Protein AF-A0A1I8IUR5-F1 (afdb_monomer)

Solvent-accessible surface area (backbone atoms only — not comparable to full-atom values): 39984 Å² total; per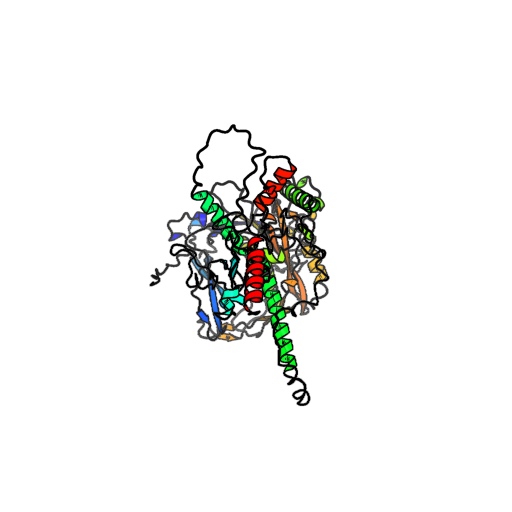-residue (Å²): 130,84,80,77,78,69,81,74,76,82,72,87,51,62,88,82,43,103,56,69,70,70,71,30,43,35,41,39,34,36,29,53,44,82,44,82,41,34,57,50,93,59,60,82,41,80,48,76,47,69,50,70,63,60,68,83,67,94,54,101,70,64,68,57,47,72,52,76,76,44,70,40,78,92,76,79,68,40,52,29,29,37,43,35,32,78,35,67,44,51,89,54,89,83,54,88,61,65,88,77,54,55,83,37,83,75,50,71,49,75,47,81,38,64,41,60,58,41,55,64,53,29,37,74,58,60,92,84,42,90,83,52,49,96,49,36,53,69,53,88,61,41,95,45,33,41,67,44,61,40,53,75,63,13,62,52,88,34,27,31,34,27,34,56,33,62,58,24,25,56,45,96,87,46,83,71,62,47,51,24,50,60,53,69,71,40,51,81,78,57,47,65,72,69,51,37,44,76,44,76,84,76,80,75,76,79,78,84,78,83,75,79,95,79,76,80,90,71,79,83,75,78,79,58,78,62,63,56,50,55,53,52,53,54,50,60,62,49,61,69,60,69,20,61,60,50,43,49,53,50,50,54,51,52,50,50,53,52,50,51,52,49,53,58,54,54,66,70,72,67,81,78,94,76,59,72,80,70,60,72,80,76,78,84,80,93,83,70,93,76,82,86,76,87,87,78,79,89,72,76,65,78,72,56,68,52,35,70,66,43,28,52,53,41,52,50,51,53,52,50,59,72,69,57,41,64,88,54,41,51,82,50,55,74,71,75,38,39,51,61,58,30,72,46,44,60,47,73,69,78,39,39,71,60,46,46,54,20,42,52,50,15,42,51,51,5,44,44,50,52,66,61,49,56,87,45,70,58,83,97,42,77,42,62,67,73,71,48,72,68,57,50,39,49,53,16,41,48,54,31,61,68,34,74,62,39,41,27,17,28,42,37,40,34,78,50,53,45,58,38,72,89,78,72,42,64,41,61,56,51,17,35,30,18,33,57,57,83,75,68,90,65,88,58,85,87,69,78,63,59,41,36,38,32,34,28,42,32,13,33,46,73,96,64,25,58,74,77,34,63,68,44,41,54,50,46,68,59,38,62,84,48,66,85,87,45,48,77,46,78,46,78,60,67,38,62,71,47,96,86,53,87,44,75,38,73,38,94,72,65,68,39,67,31,51,34,66,53,84,87,69,44,44,72,48,53,30,31,48,43,59,46,59,80,68,44,90,82,58,87,54,78,46,44,53,27,34,41,32,32,20,57,25,29,25,52,45,98,85,69,45,83,37,62,32,31,37,18,34,30,30,30,48,46,90,76,57,74,58,56,26,31,65,64,62,91,87,54,68,47,61,37,34,21,28,44,75,41,89,43,70,34,58,69,69,34,33,28,38,55,54,79,55,26,21,48,82,54,87,46,97,86,52,68,58,46,55,26,71,59,44,46,53,24,44,54,29,51,75,68,74,43,93,57,62,44,88,68,70,52,61,38,80,50,62,69,87,71,79,67,71,51,75,64,56,55,49,50,54,50,52,51,52,53,54,54,57,58,66,72,73,112

pLDDT: mean 73.41, std 20.57, range [23.17, 97.75]

Mean predicted aligned error: 15.48 Å

Radius of gyration: 32.03 Å; Cα contacts (8 Å, |Δi|>4): 1093; chains: 1; bounding box: 81×69×115 Å

Sequence (682 aa):
MVVRDVPNQIDFIPDLRTDYRAKHQYDYLIYNATRVGEMERMPNIKRQFFGPPSPGISEPYQPVYFTRPYFDCGRSNKWIVSAVAPVIDFMVRYSIETKLRRPQYVAITVTDLDFLRIDFDPCDRSVDSPDRTYFSGVARCRSTTLCEPLPGHGYQRGGYVCHCRPGYRYPYWQNGPFLGRDIEQASEAEADQFECIPVEWKLQRLTERGITPNSKRRRRRKRSLDETKELVHLMHLYNASAMAELRSKVAEHDRRDRELKRAQKAGSYGLGSLVKGLLSRAARSISTPADMGGQNVHYLGRLATFDADRFKAATQLISFTASVTPENCAAKTPQQLELPGEAGYGADTSFQVQARSALRLAHFLSAFSQNVNPDEVYGPFYSDKHLNRDQLFGEAFANVMSDGWIRSAGIYYDREAFWDPLLKRRIEYFGPTAFKLASDDTGDQKQRQLSFVAEDAAGWPLERAYFERDWFRILKQRWASNTYGLETFVNKPYVRTDLNGTGSKPFQRYPLYYRAPRFADMYWSKPYFDCNRNRDPNSRHVNDWVITVAAPFFGYSEQRSLQFLGVTAVTVRLDKLDINQCPGNFYEANYFKNSAPCHFESSYNYKCECRQGFEYPYNDISIWFFAGGTVSSQYERAQRNETNYYRMLKCREGAGSTLLPSRGSILVAMLVGVLVANLSRD

Nearest PDB structures (foldseek):
  8irj-assembly1_A  TM=5.097E-01  e=8.821E-09  Homo sapiens
  7ztr-assembly1_A  TM=1.700E-01  e=1.082E-01  Bombyx mori
  6ex6-assembly2_A  TM=2.180E-01  e=4.101E-01  Bacteroides thetaiotaomicron VPI-5482
  8aaq-assembly1_A  TM=1.627E-01  e=2.488E-01  Bombyx mori
  2bi0-assembly1_A  TM=1.623E-01  e=1.885E-01  Mycobacterium tuberculosis H37Rv

Structure (mmCIF, N/CA/C/O backbone):
data_AF-A0A1I8IUR5-F1
#
_entry.id   AF-A0A1I8IUR5-F1
#
loop_
_atom_site.group_PDB
_atom_site.id
_atom_site.type_symbol
_atom_site.label_atom_id
_atom_site.label_alt_id
_atom_site.label_comp_id
_atom_site.label_asym_id
_atom_site.label_entity_id
_atom_site.label_seq_id
_atom_site.pdbx_PDB_ins_code
_atom_site.Cartn_x
_atom_site.Cartn_y
_atom_site.Cartn_z
_atom_site.occupancy
_atom_site.B_iso_or_equiv
_atom_site.auth_seq_id
_atom_site.auth_comp_id
_atom_site.auth_asym_id
_atom_site.auth_atom_id
_atom_site.pdbx_PDB_model_num
ATOM 1 N N . MET A 1 1 ? 22.496 -34.805 0.270 1.00 28.89 1 MET A N 1
ATOM 2 C CA . MET A 1 1 ? 23.215 -33.942 1.229 1.00 28.89 1 MET A CA 1
ATOM 3 C C . MET A 1 1 ? 22.292 -33.761 2.420 1.00 28.89 1 MET A C 1
ATOM 5 O O . MET A 1 1 ? 21.192 -33.259 2.241 1.00 28.89 1 MET A O 1
ATOM 9 N N . VAL A 1 2 ? 22.663 -34.312 3.576 1.00 23.17 2 VAL A N 1
ATOM 10 C CA . VAL A 1 2 ? 21.883 -34.213 4.817 1.00 23.17 2 VAL A CA 1
ATOM 11 C C . VAL A 1 2 ? 21.824 -32.735 5.190 1.00 23.17 2 VAL A C 1
ATOM 13 O O . VAL A 1 2 ? 22.863 -32.150 5.492 1.00 23.17 2 VAL A O 1
ATOM 16 N N . VAL A 1 3 ? 20.639 -32.125 5.117 1.00 27.58 3 VAL A N 1
ATOM 17 C CA . VAL A 1 3 ? 20.394 -30.818 5.733 1.00 27.58 3 VAL A CA 1
ATOM 18 C C . VAL A 1 3 ? 20.611 -31.047 7.223 1.00 27.58 3 VAL A C 1
ATOM 20 O O . VAL A 1 3 ? 19.794 -31.685 7.880 1.00 27.58 3 VAL A O 1
ATOM 23 N N . ARG A 1 4 ? 21.786 -30.661 7.730 1.00 26.64 4 ARG A N 1
ATOM 24 C CA . ARG A 1 4 ? 22.064 -30.698 9.162 1.00 26.64 4 ARG A CA 1
ATOM 25 C C . ARG A 1 4 ? 21.123 -29.691 9.805 1.00 26.64 4 ARG A C 1
ATOM 27 O O . ARG A 1 4 ? 21.354 -28.489 9.718 1.00 26.64 4 ARG A O 1
ATOM 34 N N . ASP A 1 5 ? 20.059 -30.217 10.398 1.00 36.62 5 ASP A N 1
ATOM 35 C CA . ASP A 1 5 ? 19.193 -29.510 11.327 1.00 36.62 5 ASP A CA 1
ATOM 36 C C . ASP A 1 5 ? 20.055 -29.035 12.496 1.00 36.62 5 ASP A C 1
ATOM 38 O O . ASP A 1 5 ? 20.369 -29.790 13.416 1.00 36.62 5 ASP A O 1
ATOM 42 N N . VAL A 1 6 ? 20.466 -27.770 12.451 1.00 33.62 6 VAL A N 1
ATOM 43 C CA . VAL A 1 6 ? 20.654 -27.040 13.696 1.00 33.62 6 VAL A CA 1
ATOM 44 C C . VAL A 1 6 ? 19.232 -26.724 14.150 1.00 33.62 6 VAL A C 1
ATOM 46 O O . VAL A 1 6 ? 18.510 -26.055 13.404 1.00 33.62 6 VAL A O 1
ATOM 49 N N . PRO A 1 7 ? 18.773 -27.219 15.310 1.00 37.09 7 PRO A N 1
ATOM 50 C CA . PRO A 1 7 ? 17.560 -26.696 15.903 1.00 37.09 7 PRO A CA 1
ATOM 51 C C . PRO A 1 7 ? 17.869 -25.233 16.204 1.00 37.09 7 PRO A C 1
ATOM 53 O O . PRO A 1 7 ? 18.539 -24.928 17.187 1.00 37.09 7 PRO A O 1
ATOM 56 N N . ASN A 1 8 ? 17.479 -24.330 15.305 1.00 42.19 8 ASN A N 1
ATOM 57 C CA . ASN A 1 8 ? 17.556 -22.907 15.570 1.00 42.19 8 ASN A CA 1
ATOM 58 C C . ASN A 1 8 ? 16.665 -22.679 16.789 1.00 42.19 8 ASN A C 1
ATOM 60 O O . ASN A 1 8 ? 15.441 -22.672 16.668 1.00 42.19 8 ASN A O 1
ATOM 64 N N . GLN A 1 9 ? 17.278 -22.576 17.970 1.00 41.91 9 GLN A N 1
ATOM 65 C CA . GLN A 1 9 ? 16.636 -22.055 19.164 1.00 41.91 9 GLN A CA 1
ATOM 66 C C . GLN A 1 9 ? 16.032 -20.718 18.759 1.00 41.91 9 GLN A C 1
ATOM 68 O O . GLN A 1 9 ? 16.736 -19.778 18.384 1.00 41.91 9 GLN A O 1
ATOM 73 N N . ILE A 1 10 ? 14.706 -20.682 18.712 1.00 50.31 10 ILE A N 1
ATOM 74 C CA . ILE A 1 10 ? 13.966 -19.522 18.251 1.00 50.31 10 ILE A CA 1
ATOM 75 C C . ILE A 1 10 ? 13.948 -18.507 19.397 1.00 50.31 10 ILE A C 1
ATOM 77 O O . ILE A 1 10 ? 12.953 -18.354 20.099 1.00 50.31 10 ILE A O 1
ATOM 81 N N . ASP A 1 11 ? 15.072 -17.826 19.612 1.00 51.84 11 ASP A N 1
ATOM 82 C CA . ASP A 1 11 ? 15.175 -16.777 20.623 1.00 51.84 11 ASP A CA 1
ATOM 83 C C . ASP A 1 11 ? 14.668 -15.458 20.045 1.00 51.84 11 ASP A C 1
ATOM 85 O O . ASP A 1 11 ? 15.423 -14.645 19.524 1.00 51.84 11 ASP A O 1
ATOM 89 N N . PHE A 1 12 ? 13.356 -15.240 20.131 1.00 56.25 12 PHE A N 1
ATOM 90 C CA . PHE A 1 12 ? 12.717 -13.970 19.766 1.00 56.25 12 PHE A CA 1
ATOM 91 C C . PHE A 1 12 ? 13.028 -12.823 20.744 1.00 56.25 12 PHE A C 1
ATOM 93 O O . PHE A 1 12 ? 12.644 -11.681 20.496 1.00 56.25 12 PHE A O 1
ATOM 100 N N . ILE A 1 13 ? 13.679 -13.121 21.874 1.00 56.00 13 ILE A N 1
ATOM 101 C CA . ILE A 1 13 ? 13.921 -12.169 22.957 1.00 56.00 13 ILE A CA 1
ATOM 102 C C . ILE A 1 13 ? 15.329 -11.568 22.807 1.00 56.00 13 ILE A C 1
ATOM 104 O O . ILE A 1 13 ? 16.314 -12.301 22.914 1.00 56.00 13 ILE A O 1
ATOM 108 N N . PRO A 1 14 ? 15.453 -10.237 22.637 1.00 50.41 14 PRO A N 1
ATOM 109 C CA . PRO A 1 14 ? 16.742 -9.568 22.460 1.00 50.41 14 PRO A CA 1
ATOM 110 C C . PRO A 1 14 ? 17.721 -9.754 23.621 1.00 50.41 14 PRO A C 1
ATOM 112 O O . PRO A 1 14 ? 18.917 -9.650 23.413 1.00 50.41 14 PRO A O 1
ATOM 115 N N . ASP A 1 15 ? 17.233 -10.014 24.839 1.00 46.72 15 ASP A N 1
ATOM 116 C CA . ASP A 1 15 ? 18.061 -10.074 26.056 1.00 46.72 15 ASP A CA 1
ATOM 117 C C . ASP A 1 15 ? 18.908 -11.357 26.170 1.00 46.72 15 ASP A C 1
ATOM 119 O O . ASP A 1 15 ? 19.856 -11.401 26.947 1.00 46.72 15 ASP A O 1
ATOM 123 N N . LEU A 1 16 ? 18.580 -12.396 25.391 1.00 52.41 16 LEU A N 1
ATOM 124 C CA . LEU A 1 16 ? 19.392 -13.614 25.259 1.00 52.41 16 LEU A CA 1
ATOM 125 C C . LEU A 1 16 ? 20.457 -13.479 24.161 1.00 52.41 16 LEU A C 1
ATOM 127 O O . LEU A 1 16 ? 21.390 -14.277 24.084 1.00 52.41 16 LEU A O 1
ATOM 131 N N . ARG A 1 17 ? 20.330 -12.453 23.316 1.00 55.62 17 ARG A N 1
ATOM 132 C CA . ARG A 1 17 ? 21.256 -12.137 22.235 1.00 55.62 17 ARG A CA 1
ATOM 133 C C . ARG A 1 17 ? 22.199 -11.057 22.754 1.00 55.62 17 ARG A C 1
ATOM 135 O O . ARG A 1 17 ? 21.766 -10.100 23.383 1.00 55.62 17 ARG A O 1
ATOM 142 N N . THR A 1 18 ? 23.499 -11.168 22.509 1.00 52.31 18 THR A N 1
ATOM 143 C CA . THR A 1 18 ? 24.482 -10.116 22.836 1.00 52.31 18 THR A CA 1
ATOM 144 C C . THR A 1 18 ? 24.332 -8.897 21.905 1.00 52.31 18 THR A C 1
ATOM 146 O O . THR A 1 18 ? 25.313 -8.391 21.366 1.00 52.31 18 THR A O 1
ATOM 149 N N . ASP A 1 19 ? 23.097 -8.460 21.659 1.00 55.16 19 ASP A N 1
ATOM 150 C CA . ASP A 1 19 ? 22.710 -7.370 20.777 1.00 55.16 19 ASP A CA 1
ATOM 151 C C . ASP A 1 19 ? 22.343 -6.120 21.582 1.00 55.16 19 ASP A C 1
ATOM 153 O O . ASP A 1 19 ? 21.844 -6.168 22.709 1.00 55.16 19 ASP A O 1
ATOM 157 N N . TYR A 1 20 ? 22.596 -4.950 20.995 1.00 58.88 20 TYR A N 1
ATOM 158 C CA . TYR A 1 20 ? 22.301 -3.677 21.644 1.00 58.88 20 TYR A CA 1
ATOM 159 C C . TYR A 1 20 ? 20.781 -3.474 21.768 1.00 58.88 20 TYR A C 1
ATOM 161 O O . TYR A 1 20 ? 20.083 -3.363 20.760 1.00 58.88 20 TYR A O 1
ATOM 169 N N . ARG A 1 21 ? 20.269 -3.363 23.005 1.00 60.12 21 ARG A N 1
ATOM 170 C CA . ARG A 1 21 ? 18.825 -3.251 23.314 1.00 60.12 21 ARG A CA 1
ATOM 171 C C . ARG A 1 21 ? 18.088 -2.164 22.521 1.00 60.12 21 ARG A C 1
ATOM 173 O O . ARG A 1 21 ? 16.911 -2.349 22.223 1.00 60.12 21 ARG A O 1
ATOM 180 N N . ALA A 1 22 ? 18.751 -1.066 22.146 1.00 62.19 22 ALA A N 1
ATOM 181 C CA . ALA A 1 22 ? 18.098 0.016 21.406 1.00 62.19 22 ALA A CA 1
ATOM 182 C C . ALA A 1 22 ? 17.685 -0.366 19.973 1.00 62.19 22 ALA A C 1
ATOM 184 O O . ALA A 1 22 ? 16.819 0.295 19.415 1.00 62.19 22 ALA A O 1
ATOM 185 N N . LYS A 1 23 ? 18.239 -1.440 19.384 1.00 60.75 23 LYS A N 1
ATOM 186 C CA . LYS A 1 23 ? 17.838 -1.918 18.044 1.00 60.75 23 LYS A CA 1
ATOM 187 C C . LYS A 1 23 ? 16.373 -2.366 17.974 1.00 60.75 23 LYS A C 1
ATOM 189 O O . LYS A 1 23 ? 15.780 -2.359 16.902 1.00 60.75 23 LYS A O 1
ATOM 194 N N . HIS A 1 24 ? 15.810 -2.759 19.114 1.00 65.62 24 HIS A N 1
ATOM 195 C CA . HIS A 1 24 ? 14.459 -3.305 19.224 1.00 65.62 24 HIS A CA 1
ATOM 196 C C . HIS A 1 24 ? 13.497 -2.354 19.932 1.00 65.62 24 HIS A C 1
ATOM 198 O O . HIS A 1 24 ? 12.378 -2.755 20.229 1.00 65.62 24 HIS A O 1
ATOM 204 N N . GLN A 1 25 ? 13.930 -1.131 20.247 1.00 69.62 25 GLN A N 1
ATOM 205 C CA . GLN A 1 25 ? 13.121 -0.140 20.947 1.00 69.62 25 GLN A CA 1
ATOM 206 C C . GLN A 1 25 ? 12.551 0.873 19.963 1.00 69.62 25 GLN A C 1
ATOM 208 O O . GLN A 1 25 ? 13.285 1.485 19.187 1.00 69.62 25 GLN A O 1
ATOM 213 N N . TYR A 1 26 ? 11.241 1.069 20.047 1.00 72.06 26 TYR A N 1
ATOM 214 C CA . TYR A 1 26 ? 10.509 2.031 19.241 1.00 72.06 26 TYR A CA 1
ATOM 215 C C . TYR A 1 26 ? 9.786 3.016 20.142 1.00 72.06 26 TYR A C 1
ATOM 217 O O . TYR A 1 26 ? 9.085 2.621 21.081 1.00 72.06 26 TYR A O 1
ATOM 225 N N . ASP A 1 27 ? 9.937 4.294 19.819 1.00 72.88 27 ASP A N 1
ATOM 226 C CA . ASP A 1 27 ? 9.226 5.374 20.482 1.00 72.88 27 ASP A CA 1
ATOM 227 C C . ASP A 1 27 ? 7.931 5.634 19.721 1.00 72.88 27 ASP A C 1
ATOM 229 O O . ASP A 1 27 ? 7.946 5.824 18.500 1.00 72.88 27 ASP A O 1
ATOM 233 N N . TYR A 1 28 ? 6.809 5.663 20.443 1.00 76.50 28 TYR A N 1
ATOM 234 C CA . TYR A 1 28 ? 5.566 6.185 19.895 1.00 76.50 28 TYR A CA 1
ATOM 235 C C . TYR A 1 28 ? 4.962 7.290 20.748 1.00 76.50 28 TYR A C 1
ATOM 237 O O . TYR A 1 28 ? 5.030 7.288 21.985 1.00 76.50 28 TYR A O 1
ATOM 245 N N . LEU A 1 29 ? 4.361 8.240 20.037 1.00 81.00 29 LEU A N 1
ATOM 246 C CA . LEU A 1 29 ? 3.678 9.401 20.585 1.00 81.00 29 LEU A CA 1
ATOM 247 C C . LEU A 1 29 ? 2.221 9.388 20.125 1.00 81.00 29 LEU A C 1
ATOM 249 O O . LEU A 1 29 ? 1.970 9.167 18.943 1.00 81.00 29 LEU A O 1
ATOM 253 N N . ILE A 1 30 ? 1.274 9.631 21.033 1.00 85.25 30 ILE A N 1
ATOM 254 C CA . ILE A 1 30 ? -0.152 9.782 20.692 1.00 85.25 30 ILE A CA 1
ATOM 255 C C . ILE A 1 30 ? -0.623 11.185 21.061 1.00 85.25 30 ILE A C 1
ATOM 257 O O . ILE A 1 30 ? -0.501 11.595 22.218 1.00 85.25 30 ILE A O 1
ATOM 261 N N . TYR A 1 31 ? -1.197 11.885 20.087 1.00 86.56 31 TYR A N 1
ATOM 262 C CA . TYR A 1 31 ? -1.818 13.198 20.248 1.00 86.56 31 TYR A CA 1
ATOM 263 C C . TYR A 1 31 ? -3.331 13.083 20.063 1.00 86.56 31 TYR A C 1
ATOM 265 O O . TYR A 1 31 ? -3.796 12.539 19.062 1.00 86.56 31 TYR A O 1
ATOM 273 N N . ASN A 1 32 ? -4.107 13.584 21.023 1.00 87.06 32 ASN A N 1
ATOM 274 C CA . ASN A 1 32 ? -5.560 13.609 20.891 1.00 87.06 32 ASN A CA 1
ATOM 275 C C . ASN A 1 32 ? -6.033 14.975 20.391 1.00 87.06 32 ASN A C 1
ATOM 277 O O . ASN A 1 32 ? -5.371 15.997 20.579 1.00 87.06 32 ASN A O 1
ATOM 281 N N . ALA A 1 33 ? -7.211 14.976 19.775 1.00 86.88 33 ALA A N 1
ATOM 282 C CA . ALA A 1 33 ? -7.939 16.192 19.464 1.00 86.88 33 ALA A CA 1
ATOM 283 C C . ALA A 1 33 ? -8.730 16.647 20.699 1.00 86.88 33 ALA A C 1
ATOM 285 O O . ALA A 1 33 ? -9.428 15.839 21.321 1.00 86.88 33 ALA A O 1
ATOM 286 N N . THR A 1 34 ? -8.655 17.935 21.039 1.00 84.38 34 THR A N 1
ATOM 287 C CA . THR A 1 34 ? -9.550 18.544 22.039 1.00 84.38 34 THR A CA 1
ATOM 288 C C . THR A 1 34 ? -10.922 18.793 21.430 1.00 84.38 34 THR A C 1
ATOM 290 O O . THR A 1 34 ? -11.950 18.527 22.058 1.00 84.38 34 THR A O 1
ATOM 293 N N . ARG A 1 35 ? -10.931 19.320 20.201 1.00 85.19 35 ARG A N 1
ATOM 294 C CA . ARG A 1 35 ? -12.106 19.648 19.388 1.00 85.19 35 ARG A CA 1
ATOM 295 C C . ARG A 1 35 ? -11.768 19.476 17.910 1.00 85.19 35 ARG A C 1
ATOM 297 O O . ARG A 1 35 ? -10.605 19.350 17.535 1.00 85.19 35 ARG A O 1
ATOM 304 N N . VAL A 1 36 ? -12.792 19.496 17.064 1.00 88.12 36 VAL A N 1
ATOM 305 C CA . VAL A 1 36 ? -12.599 19.500 15.610 1.00 88.12 36 VAL A CA 1
ATOM 306 C C . VAL A 1 36 ? -11.780 20.733 15.223 1.00 88.12 36 VAL A C 1
ATOM 308 O O . VAL A 1 36 ? -12.154 21.849 15.580 1.00 88.12 36 VAL A O 1
ATOM 311 N N . GLY A 1 37 ? -10.661 20.542 14.524 1.00 86.69 37 GLY A N 1
ATOM 312 C CA . GLY A 1 37 ? -9.761 21.642 14.164 1.00 86.69 37 GLY A CA 1
ATOM 313 C C . GLY A 1 37 ? -8.674 21.977 15.186 1.00 86.69 37 GLY A C 1
ATOM 314 O O . GLY A 1 37 ? -7.813 22.800 14.878 1.00 86.69 37 GLY A O 1
ATOM 315 N N . GLU A 1 38 ? -8.697 21.372 16.377 1.00 86.94 38 GLU A N 1
ATOM 316 C CA . GLU A 1 38 ? -7.787 21.710 17.473 1.00 86.94 38 GLU A CA 1
ATOM 317 C C . GLU A 1 38 ? -7.087 20.462 18.036 1.00 86.94 38 GLU A C 1
ATOM 319 O O . GLU A 1 38 ? -7.709 19.555 18.597 1.00 86.94 38 GLU A O 1
ATOM 324 N N . MET A 1 39 ? -5.761 20.428 17.883 1.00 87.00 39 MET A N 1
ATOM 325 C CA . MET A 1 39 ? -4.888 19.358 18.365 1.00 87.00 39 MET A CA 1
ATOM 326 C C . MET A 1 39 ? -4.223 19.745 19.688 1.00 87.00 39 MET A C 1
ATOM 328 O O . MET A 1 39 ? -3.800 20.888 19.880 1.00 87.00 39 MET A O 1
ATOM 332 N N . GLU A 1 40 ? -4.044 18.779 20.586 1.00 82.94 40 GLU A N 1
ATOM 333 C CA . GLU A 1 40 ? -3.270 18.999 21.806 1.00 82.94 40 GLU A CA 1
ATOM 334 C C . GLU A 1 40 ? -1.783 19.252 21.516 1.00 82.94 40 GLU A C 1
ATOM 336 O O . GLU A 1 40 ? -1.155 18.606 20.671 1.00 82.94 40 GLU A O 1
ATOM 341 N N . ARG A 1 41 ? -1.190 20.192 22.264 1.00 75.44 41 ARG A N 1
ATOM 342 C CA . ARG A 1 41 ? 0.213 20.606 22.080 1.00 75.44 41 ARG A CA 1
ATOM 343 C C . ARG A 1 41 ? 1.226 19.573 22.570 1.00 75.44 41 ARG A C 1
ATOM 345 O O . ARG A 1 41 ? 2.342 19.525 22.062 1.00 75.44 41 ARG A O 1
ATOM 352 N N . MET A 1 42 ? 0.866 18.764 23.563 1.00 73.19 42 MET A N 1
ATOM 353 C CA . MET A 1 42 ? 1.739 17.735 24.130 1.00 73.19 42 MET A CA 1
ATOM 354 C C . MET A 1 42 ? 1.181 16.342 23.832 1.00 73.19 42 MET A C 1
ATOM 356 O O . MET A 1 42 ? -0.036 16.177 23.802 1.00 73.19 42 MET A O 1
ATOM 360 N N . PRO A 1 43 ? 2.046 15.335 23.613 1.00 75.38 43 PRO A N 1
ATOM 361 C CA . PRO A 1 43 ? 1.581 13.968 23.458 1.00 75.38 43 PRO A CA 1
ATOM 362 C C . PRO A 1 43 ? 1.018 13.478 24.792 1.00 75.38 43 PRO A C 1
ATOM 364 O O . PRO A 1 43 ? 1.683 13.572 25.824 1.00 75.38 43 PRO A O 1
ATOM 367 N N . ASN A 1 44 ? -0.173 12.891 24.763 1.00 67.31 44 ASN A N 1
ATOM 368 C CA . ASN A 1 44 ? -0.774 12.268 25.946 1.00 67.31 44 ASN A CA 1
ATOM 369 C C . ASN A 1 44 ? 0.004 11.046 26.405 1.00 67.31 44 ASN A C 1
ATOM 371 O O . ASN A 1 44 ? 0.066 10.725 27.590 1.00 67.31 44 ASN A O 1
ATOM 375 N N . ILE A 1 45 ? 0.558 10.321 25.438 1.00 68.75 45 ILE A N 1
ATOM 376 C CA . ILE A 1 45 ? 1.258 9.070 25.670 1.00 68.75 45 ILE A CA 1
ATOM 377 C C . ILE A 1 45 ? 2.594 9.171 24.955 1.00 68.75 45 ILE A C 1
ATOM 379 O O . ILE A 1 45 ? 2.638 9.216 23.730 1.00 68.75 45 ILE A O 1
ATOM 383 N N . LYS A 1 46 ? 3.676 9.179 25.736 1.00 72.75 46 LYS A N 1
ATOM 384 C CA . LYS A 1 46 ? 5.027 8.876 25.268 1.00 72.75 46 LYS A CA 1
ATOM 385 C C . LYS A 1 46 ? 5.432 7.541 25.862 1.00 72.75 46 LYS A C 1
ATOM 387 O O . LYS A 1 46 ? 5.569 7.417 27.081 1.00 72.75 46 LYS A O 1
ATOM 392 N N . ARG A 1 47 ? 5.585 6.530 25.015 1.00 71.12 47 ARG A N 1
ATOM 393 C CA . ARG A 1 47 ? 5.993 5.193 25.447 1.00 71.12 47 ARG A CA 1
ATOM 394 C C . ARG A 1 47 ? 7.036 4.635 24.503 1.00 71.12 47 ARG A C 1
ATOM 396 O O . ARG A 1 47 ? 7.000 4.872 23.301 1.00 71.12 47 ARG A O 1
ATOM 403 N N . GLN A 1 48 ? 7.938 3.870 25.096 1.00 70.88 48 GLN A N 1
ATOM 404 C CA . GLN A 1 48 ? 8.854 3.012 24.369 1.00 70.88 48 GLN A CA 1
ATOM 405 C C . GLN A 1 48 ? 8.309 1.595 24.461 1.00 70.88 48 GLN A C 1
ATOM 407 O O . GLN A 1 48 ? 7.896 1.159 25.543 1.00 70.88 48 GLN A O 1
ATOM 412 N N . PHE A 1 49 ? 8.286 0.878 23.350 1.00 70.69 49 PHE A N 1
ATOM 413 C CA . PHE A 1 49 ? 7.953 -0.540 23.351 1.00 70.69 49 PHE A CA 1
ATOM 414 C C . PHE A 1 49 ? 9.007 -1.328 22.585 1.00 70.69 49 PHE A C 1
ATOM 416 O O . PHE A 1 49 ? 9.771 -0.762 21.802 1.00 70.69 49 PHE A O 1
ATOM 423 N N . PHE A 1 50 ? 9.064 -2.632 22.858 1.00 71.75 50 PHE A N 1
ATOM 424 C CA . PHE A 1 50 ? 9.954 -3.531 22.140 1.00 71.75 50 PHE A CA 1
ATOM 425 C C . PHE A 1 50 ? 9.210 -4.201 21.000 1.00 71.75 50 PHE A C 1
ATOM 427 O O . PHE A 1 50 ? 8.101 -4.700 21.190 1.00 71.75 50 PHE A O 1
ATOM 434 N N . GLY A 1 51 ? 9.844 -4.241 19.838 1.00 68.88 51 GLY A N 1
ATOM 435 C CA . GLY A 1 51 ? 9.323 -4.935 18.675 1.00 68.88 51 GLY A CA 1
ATOM 436 C C . GLY A 1 51 ? 10.407 -5.717 17.942 1.00 68.88 51 GLY A C 1
ATOM 437 O O . GLY A 1 51 ? 11.603 -5.513 18.183 1.00 68.88 51 GLY A O 1
ATOM 438 N N . PRO A 1 52 ? 9.999 -6.616 17.033 1.00 66.19 52 PRO A N 1
ATOM 439 C CA . PRO A 1 52 ? 10.919 -7.168 16.052 1.00 66.19 52 PRO A CA 1
ATOM 440 C C . PRO A 1 52 ? 11.630 -6.047 15.277 1.00 66.19 52 PRO A C 1
ATOM 442 O O . PRO A 1 52 ? 11.045 -4.974 15.111 1.00 66.19 52 PRO A O 1
ATOM 445 N N . PRO A 1 53 ? 12.860 -6.282 14.782 1.00 64.62 53 PRO A N 1
ATOM 446 C CA . PRO A 1 53 ? 13.542 -5.317 13.928 1.00 64.62 53 PRO A CA 1
ATOM 447 C C . PRO A 1 53 ? 12.663 -4.942 12.728 1.00 64.62 53 PRO A C 1
ATOM 449 O O . PRO A 1 53 ? 11.920 -5.769 12.193 1.00 64.62 53 PRO A O 1
ATOM 452 N N . SER A 1 54 ? 12.754 -3.679 12.311 1.00 59.53 54 SER A N 1
ATOM 453 C CA . SER A 1 54 ? 11.949 -3.145 11.214 1.00 59.53 54 SER A CA 1
ATOM 454 C C . SER A 1 54 ? 12.218 -3.928 9.918 1.00 59.53 54 SER A C 1
ATOM 456 O O . SER A 1 54 ? 13.380 -4.252 9.635 1.00 59.53 54 SER A O 1
ATOM 458 N N . PRO A 1 55 ? 11.178 -4.222 9.114 1.00 51.31 55 PRO A N 1
ATOM 459 C CA . PRO A 1 55 ? 11.348 -4.906 7.839 1.00 51.31 55 PRO A CA 1
ATOM 460 C C . PRO A 1 55 ? 12.256 -4.077 6.921 1.00 51.31 55 PRO A C 1
ATOM 462 O O . PRO A 1 55 ? 11.909 -2.969 6.520 1.00 51.31 55 PRO A O 1
ATOM 465 N N . GLY A 1 56 ? 13.449 -4.604 6.629 1.00 47.88 56 GLY A N 1
ATOM 466 C CA . GLY A 1 56 ? 14.490 -3.920 5.851 1.00 47.88 56 GLY A CA 1
ATOM 467 C C . GLY A 1 56 ? 15.883 -3.962 6.483 1.00 47.88 56 GLY A C 1
ATOM 468 O O . GLY A 1 56 ? 16.867 -3.679 5.802 1.00 47.88 56 GLY A O 1
ATOM 469 N N . ILE A 1 57 ? 15.999 -4.356 7.754 1.00 57.09 57 ILE A N 1
ATOM 470 C CA . ILE A 1 57 ? 17.296 -4.654 8.371 1.00 57.09 57 ILE A CA 1
ATOM 471 C C . ILE A 1 57 ? 17.676 -6.092 7.997 1.00 57.09 57 ILE A C 1
ATOM 473 O O . ILE A 1 57 ? 16.987 -7.042 8.364 1.00 57.09 57 ILE A O 1
ATOM 477 N N . SER A 1 58 ? 18.756 -6.252 7.228 1.00 51.53 58 SER A N 1
ATOM 478 C CA . SER A 1 58 ? 19.279 -7.561 6.821 1.00 51.53 58 SER A CA 1
ATOM 479 C C . SER A 1 58 ? 19.967 -8.247 8.004 1.00 51.53 58 SER A C 1
ATOM 481 O O . SER A 1 58 ? 21.184 -8.151 8.160 1.00 51.53 58 SER A O 1
ATOM 483 N N . GLU A 1 59 ? 19.193 -8.935 8.840 1.00 56.19 59 GLU A N 1
ATOM 484 C CA . GLU A 1 59 ? 19.706 -9.794 9.910 1.00 56.19 59 GLU A CA 1
ATOM 485 C C . GLU A 1 59 ? 19.586 -11.281 9.533 1.00 56.19 59 GLU A C 1
ATOM 487 O O . GLU A 1 59 ? 18.656 -11.666 8.820 1.00 56.19 59 GLU A O 1
ATOM 492 N N . PRO A 1 60 ? 20.498 -12.147 10.019 1.00 53.03 60 PRO A N 1
ATOM 493 C CA . PRO A 1 60 ? 20.428 -13.593 9.781 1.00 53.03 60 PRO A CA 1
ATOM 494 C C . PRO A 1 60 ? 19.175 -14.242 10.394 1.00 53.03 60 PRO A C 1
ATOM 496 O O . PRO A 1 60 ? 18.794 -15.340 9.994 1.00 53.03 60 PRO A O 1
ATOM 499 N N . TYR A 1 61 ? 18.517 -13.561 11.339 1.00 55.19 61 TYR A N 1
ATOM 500 C CA . TYR A 1 61 ? 17.265 -13.988 11.953 1.00 55.19 61 TYR A CA 1
ATOM 501 C C . TYR A 1 61 ? 16.149 -13.024 11.558 1.00 55.19 61 TYR A C 1
ATOM 503 O O . TYR A 1 61 ? 16.104 -11.887 12.024 1.00 55.19 61 TYR A O 1
ATOM 511 N N . GLN A 1 62 ? 15.233 -13.482 10.707 1.00 61.72 62 GLN A N 1
ATOM 512 C CA . GLN A 1 62 ? 14.055 -12.701 10.343 1.00 61.72 62 GLN A CA 1
ATOM 513 C C . GLN A 1 62 ? 13.037 -12.689 11.498 1.00 61.72 62 GLN A C 1
ATOM 515 O O . GLN A 1 62 ? 12.923 -13.675 12.229 1.00 61.72 62 GLN A O 1
ATOM 520 N N . PRO A 1 63 ? 12.267 -11.599 11.668 1.00 65.69 63 PRO A N 1
ATOM 521 C CA . PRO A 1 63 ? 11.256 -11.503 12.724 1.00 65.69 63 PRO A CA 1
ATOM 522 C C . PRO A 1 63 ? 10.055 -12.431 12.512 1.00 65.69 63 PRO A C 1
ATOM 524 O O . PRO A 1 63 ? 9.251 -12.629 13.422 1.00 65.69 63 PRO A O 1
ATOM 527 N N . VAL A 1 64 ? 9.938 -12.987 11.307 1.00 77.88 64 VAL A N 1
ATOM 528 C CA . VAL A 1 64 ? 8.916 -13.946 10.913 1.00 77.88 64 VAL A CA 1
ATOM 529 C C . VAL A 1 64 ? 9.599 -15.275 10.629 1.00 77.88 64 VAL A C 1
ATOM 531 O O . VAL A 1 64 ? 10.550 -15.344 9.852 1.00 77.88 64 VAL A O 1
ATOM 534 N N . TYR A 1 65 ? 9.097 -16.333 11.251 1.00 81.00 65 TYR A N 1
ATOM 535 C CA . TYR A 1 65 ? 9.492 -17.703 10.972 1.00 81.00 65 TYR A CA 1
ATOM 536 C C . TYR A 1 65 ? 8.503 -18.335 9.990 1.00 81.00 65 TYR A C 1
ATOM 538 O O . TYR A 1 65 ? 7.294 -18.288 10.214 1.00 81.00 65 TYR A O 1
ATOM 546 N N . PHE A 1 66 ? 9.011 -18.952 8.925 1.00 85.38 66 PHE A N 1
ATOM 547 C CA . PHE A 1 66 ? 8.204 -19.762 8.015 1.00 85.38 66 PHE A CA 1
ATOM 548 C C . PHE A 1 66 ? 8.348 -21.241 8.371 1.00 85.38 66 PHE A C 1
ATOM 550 O O . PHE A 1 66 ? 9.463 -21.750 8.503 1.00 85.38 66 PHE A O 1
ATOM 557 N N . THR A 1 67 ? 7.223 -21.940 8.518 1.00 88.75 67 THR A N 1
ATOM 558 C CA . THR A 1 67 ? 7.228 -23.390 8.743 1.00 88.75 67 THR A CA 1
ATOM 559 C C . THR A 1 67 ? 7.695 -24.149 7.498 1.00 88.75 67 THR A C 1
ATOM 561 O O . THR A 1 67 ? 7.713 -23.627 6.383 1.00 88.75 67 THR A O 1
ATOM 564 N N . ARG A 1 68 ? 8.058 -25.427 7.665 1.00 88.38 68 ARG A N 1
ATOM 565 C CA . ARG A 1 68 ? 8.169 -26.335 6.513 1.00 88.38 68 ARG A CA 1
ATOM 566 C C . ARG A 1 68 ? 6.771 -26.531 5.904 1.00 88.38 68 ARG A C 1
ATOM 568 O O . ARG A 1 68 ? 5.823 -26.634 6.681 1.00 88.38 68 ARG A O 1
ATOM 575 N N . PRO A 1 69 ? 6.624 -26.619 4.569 1.00 90.94 69 PRO A N 1
ATOM 576 C CA . PRO A 1 69 ? 5.329 -26.881 3.945 1.00 90.94 69 PRO A CA 1
ATOM 577 C C . PRO A 1 69 ? 4.706 -28.174 4.477 1.00 90.94 69 PRO A C 1
ATOM 579 O O . PRO A 1 69 ? 5.381 -29.203 4.550 1.00 90.94 69 PRO A O 1
ATOM 582 N N . TYR A 1 70 ? 3.425 -28.131 4.836 1.00 92.31 70 TYR A N 1
ATOM 583 C CA . TYR A 1 70 ? 2.688 -29.292 5.335 1.00 92.31 70 TYR A CA 1
ATOM 584 C C . TYR A 1 70 ? 1.260 -29.309 4.794 1.00 92.31 70 TYR A C 1
ATOM 586 O O . TYR A 1 70 ? 0.718 -28.283 4.382 1.00 92.31 70 TYR A O 1
ATOM 594 N N . PHE A 1 71 ? 0.656 -30.494 4.754 1.00 93.69 71 PHE A N 1
ATOM 595 C CA . PHE A 1 71 ? -0.735 -30.651 4.352 1.00 93.69 71 PHE A CA 1
ATOM 596 C C . PHE A 1 71 ? -1.633 -30.636 5.591 1.00 93.69 71 PHE A C 1
ATOM 598 O O . PHE A 1 71 ? -1.470 -31.456 6.494 1.00 93.69 71 PHE A O 1
ATOM 605 N N . ASP A 1 72 ? -2.581 -29.705 5.636 1.00 91.88 72 ASP A N 1
ATOM 606 C CA . ASP A 1 72 ? -3.485 -29.521 6.772 1.00 91.88 72 ASP A CA 1
ATOM 607 C C . ASP A 1 72 ? -4.761 -30.366 6.609 1.00 91.88 72 ASP A C 1
ATOM 609 O O . ASP A 1 72 ? -5.776 -29.930 6.054 1.00 91.88 72 ASP A O 1
ATOM 613 N N . CYS A 1 73 ? -4.683 -31.619 7.065 1.00 89.75 73 CYS A N 1
ATOM 614 C CA . CYS A 1 73 ? -5.785 -32.582 7.042 1.00 89.75 73 CYS A CA 1
ATOM 615 C C . CYS A 1 73 ? -6.917 -32.195 8.007 1.00 89.75 73 CYS A C 1
ATOM 617 O O . CYS A 1 73 ? -6.697 -31.996 9.198 1.00 89.75 73 CYS A O 1
ATOM 619 N N . GLY A 1 74 ? -8.160 -32.202 7.522 1.00 80.88 74 GLY A N 1
ATOM 620 C CA . GLY A 1 74 ? -9.364 -32.069 8.352 1.00 80.88 74 GLY A CA 1
ATOM 621 C C . GLY A 1 74 ? -9.821 -30.632 8.608 1.00 80.88 74 GLY A C 1
ATOM 622 O O . GLY A 1 74 ? -10.945 -30.438 9.072 1.00 80.88 74 GLY A O 1
ATOM 623 N N . ARG A 1 75 ? -9.008 -29.628 8.254 1.00 81.12 75 ARG A N 1
ATOM 624 C CA . ARG A 1 75 ? -9.377 -28.210 8.346 1.00 81.12 75 ARG A CA 1
ATOM 625 C C . ARG A 1 75 ? -9.385 -27.535 6.977 1.00 81.12 75 ARG A C 1
ATOM 627 O O . ARG A 1 75 ? -10.460 -27.376 6.402 1.00 81.12 75 ARG A O 1
ATOM 634 N N . SER A 1 76 ? -8.228 -27.145 6.439 1.00 85.88 76 SER A N 1
ATOM 635 C CA . SER A 1 76 ? -8.158 -26.527 5.107 1.00 85.88 76 SER A CA 1
ATOM 636 C C . SER A 1 76 ? -8.080 -27.543 3.963 1.00 85.88 76 SER A C 1
ATOM 638 O O . SER A 1 76 ? -8.483 -27.208 2.848 1.00 85.88 76 SER A O 1
ATOM 640 N N . ASN A 1 77 ? -7.618 -28.776 4.227 1.00 90.50 77 ASN A N 1
ATOM 641 C CA . ASN A 1 77 ? -7.357 -29.826 3.231 1.00 90.50 77 ASN A CA 1
ATOM 642 C C . ASN A 1 77 ? -6.493 -29.325 2.064 1.00 90.50 77 ASN A C 1
ATOM 644 O O . ASN A 1 77 ? -6.750 -29.630 0.895 1.00 90.50 77 ASN A O 1
ATOM 648 N N . LYS A 1 78 ? -5.488 -28.506 2.385 1.00 93.25 78 LYS A N 1
ATOM 649 C CA . LYS A 1 78 ? -4.568 -27.894 1.427 1.00 93.25 78 LYS A CA 1
ATOM 650 C C . LYS A 1 78 ? -3.131 -27.984 1.919 1.00 93.25 78 LYS A C 1
ATOM 652 O O . LYS A 1 78 ? -2.872 -28.100 3.115 1.00 93.25 78 LYS A O 1
ATOM 657 N N . TRP A 1 79 ? -2.204 -27.889 0.970 1.00 93.31 79 TRP A N 1
ATOM 658 C CA . TRP A 1 79 ? -0.804 -27.614 1.268 1.00 93.31 79 TRP A CA 1
ATOM 659 C C . TRP A 1 79 ? -0.666 -26.166 1.718 1.00 93.31 79 TRP A C 1
ATOM 661 O O . TRP A 1 79 ? -1.059 -25.249 0.992 1.00 93.31 79 TRP A O 1
ATOM 671 N N . ILE A 1 80 ? -0.108 -25.971 2.906 1.00 94.31 80 ILE A N 1
ATOM 672 C CA . ILE A 1 80 ? 0.076 -24.654 3.497 1.00 94.31 80 ILE A CA 1
ATOM 673 C C . ILE A 1 80 ? 1.506 -24.458 3.984 1.00 94.31 80 ILE A C 1
ATOM 675 O O . ILE A 1 80 ? 2.225 -25.404 4.315 1.00 94.31 80 ILE A O 1
ATOM 679 N N . VAL A 1 81 ? 1.906 -23.194 4.022 1.00 92.88 81 VAL A N 1
ATOM 680 C CA . VAL A 1 81 ? 3.067 -22.727 4.772 1.00 92.88 81 VAL A CA 1
ATOM 681 C C . VAL A 1 81 ? 2.597 -21.650 5.738 1.00 92.88 81 VAL A C 1
ATOM 683 O O . VAL A 1 81 ? 1.800 -20.789 5.370 1.00 92.88 81 VAL A O 1
ATOM 686 N N . SER A 1 82 ? 3.064 -21.697 6.977 1.00 91.62 82 SER A N 1
ATOM 687 C CA . SER A 1 82 ? 2.617 -20.780 8.022 1.00 91.62 82 SER A CA 1
ATOM 688 C C . SER A 1 82 ? 3.706 -19.750 8.293 1.00 91.62 82 SER A C 1
ATOM 690 O O . SER A 1 82 ? 4.851 -20.110 8.569 1.00 91.62 82 SER A O 1
ATOM 692 N N . ALA A 1 83 ? 3.343 -18.472 8.226 1.00 89.88 83 ALA A N 1
ATOM 693 C CA . ALA A 1 83 ? 4.165 -17.364 8.691 1.00 89.88 83 ALA A CA 1
ATOM 694 C C . ALA A 1 83 ? 3.844 -17.095 10.166 1.00 89.88 83 ALA A C 1
ATOM 696 O O . ALA A 1 83 ? 2.695 -16.811 10.509 1.00 89.88 83 ALA A O 1
ATOM 697 N N . VAL A 1 84 ? 4.849 -17.199 11.031 1.00 87.56 84 VAL A N 1
ATOM 698 C CA . VAL A 1 84 ? 4.717 -17.101 12.488 1.00 87.56 84 VAL A CA 1
ATOM 699 C C . VAL A 1 84 ? 5.528 -15.913 12.988 1.00 87.56 84 VAL A C 1
ATOM 701 O O . VAL A 1 84 ? 6.733 -15.849 12.751 1.00 87.56 84 VAL A O 1
ATOM 704 N N . ALA A 1 85 ? 4.888 -14.992 13.705 1.00 83.94 85 ALA A N 1
ATOM 705 C CA . ALA A 1 85 ? 5.570 -13.876 14.357 1.00 83.94 85 ALA A CA 1
ATOM 706 C C . ALA A 1 85 ? 5.196 -13.795 15.848 1.00 83.94 85 ALA A C 1
ATOM 708 O O . ALA A 1 85 ? 4.045 -14.058 16.209 1.00 83.94 85 ALA A O 1
ATOM 709 N N . PRO A 1 86 ? 6.143 -13.451 16.735 1.00 80.44 86 PRO A N 1
ATOM 710 C CA . PRO A 1 86 ? 5.890 -13.361 18.165 1.00 80.44 86 PRO A CA 1
ATOM 711 C C . PRO A 1 86 ? 5.097 -12.099 18.520 1.00 80.44 86 PRO A C 1
ATOM 713 O O . PRO A 1 86 ? 5.259 -11.039 17.917 1.00 80.44 86 PRO A O 1
ATOM 716 N N . VAL A 1 87 ? 4.291 -12.201 19.569 1.00 80.94 87 VAL A N 1
ATOM 717 C CA . VAL A 1 87 ? 3.663 -11.077 20.263 1.00 80.94 87 VAL A CA 1
ATOM 718 C C . VAL A 1 87 ? 4.416 -10.874 21.571 1.00 80.94 87 VAL A C 1
ATOM 720 O O . VAL A 1 87 ? 4.519 -11.789 22.394 1.00 80.94 87 VAL A O 1
ATOM 723 N N . ILE A 1 88 ? 4.954 -9.671 21.746 1.00 77.00 88 ILE A N 1
ATOM 724 C CA . ILE A 1 88 ? 5.767 -9.290 22.901 1.00 77.00 88 ILE A CA 1
ATOM 725 C C . ILE A 1 88 ? 4.952 -8.324 23.763 1.00 77.00 88 ILE A C 1
ATOM 727 O O . ILE A 1 88 ? 4.407 -7.347 23.252 1.00 77.00 88 ILE A O 1
ATOM 731 N N . ASP A 1 89 ? 4.885 -8.584 25.068 1.00 74.25 89 ASP A N 1
ATOM 732 C CA . ASP A 1 89 ? 4.303 -7.670 26.059 1.00 74.25 89 ASP A CA 1
ATOM 733 C C . ASP A 1 89 ? 5.248 -7.528 27.264 1.00 74.25 89 ASP A C 1
ATOM 735 O O . ASP A 1 89 ? 6.164 -8.323 27.476 1.00 74.25 89 ASP A O 1
ATOM 739 N N . PHE A 1 90 ? 5.032 -6.506 28.082 1.00 69.19 90 PHE A N 1
ATOM 740 C CA . PHE A 1 90 ? 5.680 -6.358 29.376 1.00 69.19 90 PHE A CA 1
ATOM 741 C C . PHE A 1 90 ? 4.739 -6.847 30.475 1.00 69.19 90 PHE A C 1
ATOM 743 O O . PHE A 1 90 ? 3.704 -6.232 30.732 1.00 69.19 90 PHE A O 1
ATOM 750 N N . MET A 1 91 ? 5.120 -7.901 31.200 1.00 54.78 91 MET A N 1
ATOM 751 C CA . MET A 1 91 ? 4.256 -8.547 32.203 1.00 54.78 91 MET A CA 1
ATOM 752 C C . MET A 1 91 ? 3.945 -7.726 33.477 1.00 54.78 91 MET A C 1
ATOM 754 O O . MET A 1 91 ? 3.363 -8.258 34.416 1.00 54.78 91 MET A O 1
ATOM 758 N N . VAL A 1 92 ? 4.215 -6.414 33.522 1.00 55.34 92 VAL A N 1
ATOM 759 C CA . VAL A 1 92 ? 3.659 -5.536 34.574 1.00 55.34 92 VAL A CA 1
ATOM 760 C C . VAL A 1 92 ? 3.067 -4.264 33.965 1.00 55.34 92 VAL A C 1
ATOM 762 O O . VAL A 1 92 ? 3.640 -3.175 34.038 1.00 55.34 92 VAL A O 1
ATOM 765 N N . ARG A 1 93 ? 1.881 -4.410 33.359 1.00 53.41 93 ARG A N 1
ATOM 766 C CA . ARG A 1 93 ? 1.132 -3.341 32.667 1.00 53.41 93 ARG A CA 1
ATOM 767 C C . ARG A 1 93 ? 0.820 -2.120 33.554 1.00 53.41 93 ARG A C 1
ATOM 769 O O . ARG A 1 93 ? 0.658 -1.022 33.027 1.00 53.41 93 ARG A O 1
ATOM 776 N N . TYR A 1 94 ? 0.802 -2.296 34.879 1.00 55.53 94 TYR A N 1
ATOM 777 C CA . TYR A 1 94 ? 0.385 -1.283 35.860 1.00 55.53 94 TYR A CA 1
ATOM 778 C C . TYR A 1 94 ? 1.490 -0.794 36.811 1.00 55.53 94 TYR A C 1
ATOM 780 O O . TYR A 1 94 ? 1.216 0.037 37.670 1.00 55.53 94 TYR A O 1
ATOM 788 N N . SER A 1 95 ? 2.737 -1.262 36.675 1.00 55.66 95 SER A N 1
ATOM 789 C CA . SER A 1 95 ? 3.836 -0.727 37.496 1.00 55.66 95 SER A CA 1
ATOM 790 C C . SER A 1 95 ? 4.404 0.535 36.862 1.00 55.66 95 SER A C 1
ATOM 792 O O . SER A 1 95 ? 4.817 0.501 35.707 1.00 55.66 95 SER A O 1
ATOM 794 N N . ILE A 1 96 ? 4.451 1.640 37.603 1.00 56.12 96 ILE A N 1
ATOM 795 C CA . ILE A 1 96 ? 5.017 2.925 37.153 1.00 56.12 96 ILE A CA 1
ATOM 796 C C . ILE A 1 96 ? 6.537 2.800 36.900 1.00 56.12 96 ILE A C 1
ATOM 798 O O . ILE A 1 96 ? 7.109 3.535 36.097 1.00 56.12 96 ILE A O 1
ATOM 802 N N . GLU A 1 97 ? 7.180 1.803 37.509 1.00 56.78 97 GLU A N 1
ATOM 803 C CA . GLU A 1 97 ? 8.602 1.491 37.368 1.00 56.78 97 GLU A CA 1
ATOM 804 C C . GLU A 1 97 ? 8.887 0.776 36.036 1.00 56.78 97 GLU A C 1
ATOM 806 O O . GLU A 1 97 ? 8.912 -0.453 35.939 1.00 56.78 97 GLU A O 1
ATOM 811 N N . THR A 1 98 ? 9.138 1.547 34.977 1.00 53.34 98 THR A N 1
ATOM 812 C CA . THR A 1 98 ? 9.495 1.011 33.651 1.00 53.34 98 THR A CA 1
ATOM 813 C C . THR A 1 98 ? 10.829 0.260 33.638 1.00 53.34 98 THR A C 1
ATOM 815 O O . THR A 1 98 ? 11.015 -0.625 32.807 1.00 53.34 98 THR A O 1
ATOM 818 N N . LYS A 1 99 ? 11.732 0.550 34.586 1.00 54.47 99 LYS A N 1
ATOM 819 C CA . LYS A 1 99 ? 13.065 -0.071 34.707 1.00 54.47 99 LYS A CA 1
ATOM 820 C C . LYS A 1 99 ? 13.027 -1.549 35.115 1.00 54.47 99 LYS A C 1
ATOM 822 O O . LYS A 1 99 ? 13.958 -2.285 34.802 1.00 54.47 99 LYS A O 1
ATOM 827 N N . LEU A 1 100 ? 11.960 -1.987 35.788 1.00 55.38 100 LEU A N 1
ATOM 828 C CA . LEU A 1 100 ? 11.748 -3.382 36.203 1.00 55.38 100 LEU A CA 1
ATOM 829 C C . LEU A 1 100 ? 11.022 -4.216 35.135 1.00 55.38 100 LEU A C 1
ATOM 831 O O . LEU A 1 100 ? 10.903 -5.435 35.270 1.00 55.38 100 LEU A O 1
ATOM 835 N N . ARG A 1 101 ? 10.523 -3.581 34.067 1.00 61.53 101 ARG A N 1
ATOM 836 C CA . ARG A 1 101 ? 9.749 -4.255 33.023 1.00 61.53 101 ARG A CA 1
ATOM 837 C C . ARG A 1 101 ? 10.689 -5.005 32.080 1.00 61.53 101 ARG A C 1
ATOM 839 O O . ARG A 1 101 ? 11.418 -4.394 31.303 1.00 61.53 101 ARG A O 1
ATOM 846 N N . ARG A 1 102 ? 10.644 -6.338 32.118 1.00 65.06 102 ARG A N 1
ATOM 847 C CA . ARG A 1 102 ? 11.303 -7.193 31.120 1.00 65.06 102 ARG A CA 1
ATOM 848 C C . ARG A 1 102 ? 10.310 -7.558 30.012 1.00 65.06 102 ARG A C 1
ATOM 850 O O . ARG A 1 102 ? 9.169 -7.893 30.347 1.00 65.06 102 ARG A O 1
ATOM 857 N N . PRO A 1 103 ? 10.699 -7.476 28.727 1.00 68.94 103 PRO A N 1
ATOM 858 C CA . PRO A 1 103 ? 9.852 -7.949 27.643 1.00 68.94 103 PRO A CA 1
ATOM 859 C C . PRO A 1 103 ? 9.679 -9.463 27.773 1.00 68.94 103 PRO A C 1
ATOM 861 O O . PRO A 1 103 ? 10.641 -10.186 28.035 1.00 68.94 103 PRO A O 1
ATOM 864 N N . GLN A 1 104 ? 8.451 -9.935 27.607 1.00 70.44 104 GLN A N 1
ATOM 865 C CA . GLN A 1 104 ? 8.118 -11.348 27.607 1.00 70.44 104 GLN A CA 1
ATOM 866 C C . GLN A 1 104 ? 7.319 -11.702 26.361 1.00 70.44 104 GLN A C 1
ATOM 868 O O . GLN A 1 104 ? 6.477 -10.943 25.881 1.00 70.44 104 GLN A O 1
ATOM 873 N N . TYR A 1 105 ? 7.608 -12.884 25.842 1.00 75.44 105 TYR A N 1
ATOM 874 C CA . TYR A 1 105 ? 6.816 -13.504 24.799 1.00 75.44 105 TYR A CA 1
ATOM 875 C C . TYR A 1 105 ? 5.474 -13.949 25.394 1.00 75.44 105 TYR A C 1
ATOM 877 O O . TYR A 1 105 ? 5.457 -14.718 26.354 1.00 75.44 105 TYR A O 1
ATOM 885 N N . VAL A 1 106 ? 4.361 -13.456 24.843 1.00 80.12 106 VAL A N 1
ATOM 886 C CA . VAL A 1 106 ? 3.010 -13.742 25.366 1.00 80.12 106 VAL A CA 1
ATOM 887 C C . VAL A 1 106 ? 2.134 -14.533 24.403 1.00 80.12 106 VAL A C 1
ATOM 889 O O . VAL A 1 106 ? 1.251 -15.262 24.847 1.00 80.12 106 VAL A O 1
ATOM 892 N N . ALA A 1 107 ? 2.354 -14.404 23.094 1.00 85.00 107 ALA A N 1
ATOM 893 C CA . ALA A 1 107 ? 1.584 -15.115 22.079 1.00 85.00 107 ALA A CA 1
ATOM 894 C C . ALA A 1 107 ? 2.344 -15.178 20.746 1.00 85.00 107 ALA A C 1
ATOM 896 O O . ALA A 1 107 ? 3.408 -14.583 20.597 1.00 85.00 107 ALA A O 1
ATOM 897 N N . ILE A 1 108 ? 1.761 -15.864 19.764 1.00 85.75 108 ILE A N 1
ATOM 898 C CA . ILE A 1 108 ? 2.162 -15.816 18.354 1.00 85.75 108 ILE A CA 1
ATOM 899 C C . ILE A 1 108 ? 0.989 -15.389 17.495 1.00 85.75 108 ILE A C 1
ATOM 901 O O . ILE A 1 108 ? -0.150 -15.789 17.732 1.00 85.75 108 ILE A O 1
ATOM 905 N N . THR A 1 109 ? 1.294 -14.619 16.460 1.00 87.75 109 THR A N 1
ATOM 906 C CA . THR A 1 109 ? 0.419 -14.460 15.306 1.00 87.75 109 THR A CA 1
ATOM 907 C C . THR A 1 109 ? 0.850 -15.449 14.230 1.00 87.75 109 THR A C 1
ATOM 909 O O . THR A 1 109 ? 2.039 -15.580 13.935 1.00 87.75 109 THR A O 1
ATOM 912 N N . VAL A 1 110 ? -0.118 -16.179 13.680 1.00 90.06 110 VAL A N 1
ATOM 913 C CA . VAL A 1 110 ? 0.104 -17.188 12.641 1.00 90.06 110 VAL A CA 1
ATOM 914 C C . VAL A 1 110 ? -0.788 -16.860 11.459 1.00 90.06 110 VAL A C 1
ATOM 916 O O . VAL A 1 110 ? -1.995 -16.680 11.616 1.00 90.06 110 VAL A O 1
ATOM 919 N N . THR A 1 111 ? -0.187 -16.776 10.278 1.00 89.94 111 THR A N 1
ATOM 920 C CA . THR A 1 111 ? -0.910 -16.635 9.014 1.00 89.94 111 THR A CA 1
ATOM 921 C C . THR A 1 111 ? -0.581 -17.818 8.121 1.00 89.94 111 THR A C 1
ATOM 923 O O . THR A 1 111 ? 0.568 -17.982 7.710 1.00 89.94 111 THR A O 1
ATOM 926 N N . ASP A 1 112 ? -1.592 -18.624 7.810 1.00 91.75 112 ASP A N 1
ATOM 927 C CA . ASP A 1 112 ? -1.460 -19.746 6.886 1.00 91.75 112 ASP A CA 1
ATOM 928 C C . ASP A 1 112 ? -1.612 -19.262 5.443 1.00 91.75 112 ASP A C 1
ATOM 930 O O . ASP A 1 112 ? -2.571 -18.573 5.083 1.00 91.75 112 ASP A O 1
ATOM 934 N N . LEU A 1 113 ? -0.642 -19.626 4.613 1.00 90.31 113 LEU A N 1
ATOM 935 C CA . LEU A 1 113 ? -0.540 -19.242 3.214 1.00 90.31 113 LEU A CA 1
ATOM 936 C C . LEU A 1 113 ? -0.694 -20.488 2.342 1.00 90.31 113 LEU A C 1
ATOM 938 O O . LEU A 1 113 ? -0.160 -21.549 2.657 1.00 90.31 113 LEU A O 1
ATOM 942 N N . ASP A 1 114 ? -1.407 -20.350 1.225 1.00 91.56 114 ASP A N 1
ATOM 943 C CA . ASP A 1 114 ? -1.571 -21.426 0.243 1.00 91.56 114 ASP A CA 1
ATOM 944 C C . ASP A 1 114 ? -0.228 -21.708 -0.446 1.00 91.56 114 ASP A C 1
ATOM 946 O O . ASP A 1 114 ? 0.260 -20.887 -1.229 1.00 91.56 114 ASP A O 1
ATOM 950 N N . PHE A 1 115 ? 0.367 -22.867 -0.151 1.00 90.94 115 PHE A N 1
ATOM 951 C CA . PHE A 1 115 ? 1.691 -23.241 -0.649 1.00 90.94 115 PHE A CA 1
ATOM 952 C C . PHE A 1 115 ? 1.727 -23.311 -2.179 1.00 90.94 115 PHE A C 1
ATOM 954 O O . PHE A 1 115 ? 2.731 -22.960 -2.792 1.00 90.94 115 PHE A O 1
ATOM 961 N N . LEU A 1 116 ? 0.615 -23.687 -2.818 1.00 89.31 116 LEU A N 1
ATOM 962 C CA . LEU A 1 116 ? 0.561 -23.840 -4.273 1.00 89.31 116 LEU A CA 1
ATOM 963 C C . LEU A 1 116 ? 0.665 -22.509 -5.028 1.00 89.31 116 LEU A C 1
ATOM 965 O O . LEU A 1 116 ? 0.832 -22.506 -6.246 1.00 89.31 116 LEU A O 1
ATOM 969 N N . ARG A 1 117 ? 0.564 -21.374 -4.328 1.00 87.94 117 ARG A N 1
ATOM 970 C CA . ARG A 1 117 ? 0.745 -20.036 -4.907 1.00 87.94 117 ARG A CA 1
ATOM 971 C C . ARG A 1 117 ? 2.178 -19.521 -4.817 1.00 87.94 117 ARG A C 1
ATOM 973 O O . ARG A 1 117 ? 2.436 -18.428 -5.309 1.00 87.94 117 ARG A O 1
ATOM 980 N N . ILE A 1 118 ? 3.076 -20.268 -4.184 1.00 86.50 118 ILE A N 1
ATOM 981 C CA . ILE A 1 118 ? 4.481 -19.894 -4.036 1.00 86.50 118 ILE A CA 1
ATOM 982 C C . ILE A 1 118 ? 5.249 -20.339 -5.272 1.00 86.50 118 ILE A C 1
ATOM 984 O O . ILE A 1 118 ? 5.129 -21.483 -5.705 1.00 86.50 118 ILE A O 1
ATOM 988 N N . ASP A 1 119 ? 6.048 -19.437 -5.823 1.00 86.88 119 ASP A N 1
ATOM 989 C CA . ASP A 1 119 ? 6.926 -19.737 -6.949 1.00 86.88 119 ASP A CA 1
ATOM 990 C C . ASP A 1 119 ? 8.208 -20.424 -6.491 1.00 86.88 119 ASP A C 1
ATOM 992 O O . ASP A 1 119 ? 8.647 -20.282 -5.348 1.00 86.88 119 ASP A O 1
ATOM 996 N N . PHE A 1 120 ? 8.859 -21.116 -7.416 1.00 86.56 120 PHE A N 1
ATOM 997 C CA . PHE A 1 120 ? 10.217 -21.611 -7.235 1.00 86.56 120 PHE A CA 1
ATOM 998 C C . PHE A 1 120 ? 11.090 -21.171 -8.410 1.00 86.56 120 PHE A C 1
ATOM 1000 O O . PHE A 1 120 ? 10.569 -20.899 -9.488 1.00 86.56 120 PHE A O 1
ATOM 1007 N N . ASP A 1 121 ? 12.408 -21.101 -8.203 1.00 87.31 121 ASP A N 1
ATOM 1008 C CA . ASP A 1 121 ? 13.375 -20.789 -9.261 1.00 87.31 121 ASP A CA 1
ATOM 1009 C C . ASP A 1 121 ? 13.847 -22.091 -9.943 1.00 87.31 121 ASP A C 1
ATOM 1011 O O . ASP A 1 121 ? 14.589 -22.861 -9.321 1.00 87.31 121 ASP A O 1
ATOM 1015 N N . PRO A 1 122 ? 13.424 -22.368 -11.194 1.00 87.56 122 PRO A N 1
ATOM 1016 C CA . PRO A 1 122 ? 13.831 -23.556 -11.933 1.00 87.56 122 PRO A CA 1
ATOM 1017 C C . PRO A 1 122 ? 15.170 -23.381 -12.662 1.00 87.56 122 PRO A C 1
ATOM 1019 O O . PRO A 1 122 ? 15.694 -24.349 -13.220 1.00 87.56 122 PRO A O 1
ATOM 1022 N N . CYS A 1 123 ? 15.712 -22.162 -12.718 1.00 87.94 123 CYS A N 1
ATOM 1023 C CA . CYS A 1 123 ? 16.907 -21.859 -13.487 1.00 87.94 123 CYS A CA 1
ATOM 1024 C C . CYS A 1 123 ? 18.160 -22.424 -12.817 1.00 87.94 123 CYS A C 1
ATOM 1026 O O . CYS A 1 123 ? 18.218 -22.628 -11.601 1.00 87.94 123 CYS A O 1
ATOM 1028 N N . ASP A 1 124 ? 19.171 -22.720 -13.633 1.00 84.31 124 ASP A N 1
ATOM 1029 C CA . ASP A 1 124 ? 20.430 -23.248 -13.126 1.00 84.31 124 ASP A CA 1
ATOM 1030 C C . ASP A 1 124 ? 21.219 -22.149 -12.400 1.00 84.31 124 ASP A C 1
ATOM 1032 O O . ASP A 1 124 ? 21.364 -21.024 -12.888 1.00 84.31 124 ASP A O 1
ATOM 1036 N N . ARG A 1 125 ? 21.711 -22.477 -11.207 1.00 81.56 125 ARG A N 1
ATOM 1037 C CA . ARG A 1 125 ? 22.471 -21.579 -10.333 1.00 81.56 125 ARG A CA 1
ATOM 1038 C C . ARG A 1 125 ? 23.782 -22.264 -9.987 1.00 81.56 125 ARG A C 1
ATOM 1040 O O . ARG A 1 125 ? 23.826 -23.483 -9.825 1.00 81.56 125 ARG A O 1
ATOM 1047 N N . SER A 1 126 ? 24.856 -21.484 -9.848 1.00 72.50 126 SER A N 1
ATOM 1048 C CA . SER A 1 126 ? 26.150 -22.044 -9.454 1.00 72.50 126 SER A CA 1
ATOM 1049 C C . SER A 1 126 ? 26.025 -22.816 -8.138 1.00 72.50 126 SER A C 1
ATOM 1051 O O . SER A 1 126 ? 25.221 -22.472 -7.271 1.00 72.50 126 SER A O 1
ATOM 1053 N N . VAL A 1 127 ? 26.825 -23.876 -7.990 1.00 71.69 127 VAL A N 1
ATOM 1054 C CA . VAL A 1 127 ? 26.766 -24.789 -6.835 1.00 71.69 127 VAL A CA 1
ATOM 1055 C C . VAL A 1 127 ? 26.903 -24.049 -5.500 1.00 71.69 127 VAL A C 1
ATOM 1057 O O . VAL A 1 127 ? 26.250 -24.443 -4.538 1.00 71.69 127 VAL A O 1
ATOM 1060 N N . ASP A 1 128 ? 27.678 -22.962 -5.487 1.00 72.50 128 ASP A N 1
ATOM 1061 C CA . ASP A 1 128 ? 27.962 -22.131 -4.313 1.00 72.50 128 ASP A CA 1
ATOM 1062 C C . ASP A 1 128 ? 27.006 -20.932 -4.153 1.00 72.50 128 ASP A C 1
ATOM 1064 O O . ASP A 1 128 ? 27.196 -20.101 -3.264 1.00 72.50 128 ASP A O 1
ATOM 1068 N N . SER A 1 129 ? 26.002 -20.787 -5.025 1.00 70.56 129 SER A N 1
ATOM 1069 C CA . SER A 1 129 ? 25.037 -19.692 -4.921 1.00 70.56 129 SER A CA 1
ATOM 1070 C C . SER A 1 129 ? 24.103 -19.919 -3.725 1.00 70.56 129 SER A C 1
ATOM 1072 O O . SER A 1 129 ? 23.485 -20.983 -3.639 1.00 70.56 129 SER A O 1
ATOM 1074 N N . PRO A 1 130 ? 23.928 -18.922 -2.834 1.00 68.44 130 PRO A N 1
ATOM 1075 C CA . PRO A 1 130 ? 22.948 -19.003 -1.749 1.00 68.44 130 PRO A CA 1
ATOM 1076 C C . PRO A 1 130 ? 21.504 -19.100 -2.268 1.00 68.44 130 PRO A C 1
ATOM 1078 O O . PRO A 1 130 ? 20.626 -19.553 -1.540 1.00 68.44 130 PRO A O 1
ATOM 1081 N N . ASP A 1 131 ? 21.273 -18.727 -3.529 1.00 68.38 131 ASP A N 1
ATOM 1082 C CA . ASP A 1 131 ? 19.967 -18.766 -4.189 1.00 68.38 131 ASP A CA 1
ATOM 1083 C C . ASP A 1 131 ? 19.653 -20.138 -4.805 1.00 68.38 131 ASP A C 1
ATOM 1085 O O . ASP A 1 131 ? 18.581 -20.336 -5.379 1.00 68.38 131 ASP A O 1
ATOM 1089 N N . ARG A 1 132 ? 20.581 -21.102 -4.728 1.00 74.19 132 ARG A N 1
ATOM 1090 C CA . ARG A 1 132 ? 20.361 -22.443 -5.266 1.00 74.19 132 ARG A CA 1
ATOM 1091 C C . ARG A 1 132 ? 19.319 -23.177 -4.424 1.00 74.19 132 ARG A C 1
ATOM 1093 O O . ARG A 1 132 ? 19.546 -23.512 -3.263 1.00 74.19 132 ARG A O 1
ATOM 1100 N N . THR A 1 133 ? 18.186 -23.482 -5.042 1.00 77.44 133 THR A N 1
ATOM 1101 C CA . THR A 1 133 ? 17.090 -24.233 -4.427 1.00 77.44 133 THR A CA 1
ATOM 1102 C C . THR A 1 133 ? 17.108 -25.698 -4.865 1.00 77.44 133 THR A C 1
ATOM 1104 O O . THR A 1 133 ? 17.854 -26.092 -5.762 1.00 77.44 133 THR A O 1
ATOM 1107 N N . TYR A 1 134 ? 16.255 -26.524 -4.250 1.00 83.50 134 TYR A N 1
ATOM 1108 C CA . TYR A 1 134 ? 16.064 -27.923 -4.658 1.00 83.50 134 TYR A CA 1
ATOM 1109 C C . TYR A 1 134 ? 15.651 -28.064 -6.135 1.00 83.50 134 TYR A C 1
ATOM 1111 O O . TYR A 1 134 ? 15.993 -29.056 -6.771 1.00 83.50 134 TYR A O 1
ATOM 1119 N N . PHE A 1 135 ? 14.942 -27.070 -6.679 1.00 86.31 135 PHE A N 1
ATOM 1120 C CA . PHE A 1 135 ? 14.451 -27.069 -8.057 1.00 86.31 135 PHE A CA 1
ATOM 1121 C C . PHE A 1 135 ? 15.363 -26.317 -9.033 1.00 86.31 135 PHE A C 1
ATOM 1123 O O . PHE A 1 135 ? 15.029 -26.217 -10.208 1.00 86.31 135 PHE A O 1
ATOM 1130 N N . SER A 1 136 ? 16.521 -25.817 -8.601 1.00 86.06 136 SER A N 1
ATOM 1131 C CA . SER A 1 136 ? 17.453 -25.158 -9.517 1.00 86.06 136 SER A CA 1
ATOM 1132 C C . SER A 1 136 ? 18.011 -26.145 -10.549 1.00 86.06 136 SER A C 1
ATOM 1134 O O . SER A 1 136 ? 18.483 -27.226 -10.194 1.00 86.06 136 SER A O 1
ATOM 1136 N N . GLY A 1 137 ? 17.969 -25.756 -11.826 1.00 85.38 137 GLY A N 1
ATOM 1137 C CA . GLY A 1 137 ? 18.456 -26.552 -12.958 1.00 85.38 137 GLY A CA 1
ATOM 1138 C C . GLY A 1 137 ? 17.418 -27.488 -13.589 1.00 85.38 137 GLY A C 1
ATOM 1139 O O . GLY A 1 137 ? 17.772 -28.285 -14.453 1.00 85.38 137 GLY A O 1
ATOM 1140 N N . VAL A 1 138 ? 16.142 -27.408 -13.191 1.00 89.75 138 VAL A N 1
ATOM 1141 C CA . VAL A 1 138 ? 15.061 -28.209 -13.806 1.00 89.75 138 VAL A CA 1
ATOM 1142 C C . VAL A 1 138 ? 14.482 -27.579 -15.074 1.00 89.75 138 VAL A C 1
ATOM 1144 O O . VAL A 1 138 ? 13.710 -28.239 -15.771 1.00 89.75 138 VAL A O 1
ATOM 1147 N N . ALA A 1 139 ? 14.816 -26.317 -15.360 1.00 89.69 139 ALA A N 1
ATOM 1148 C CA . ALA A 1 139 ? 14.367 -25.619 -16.557 1.00 89.69 139 ALA A CA 1
ATOM 1149 C C . ALA A 1 139 ? 14.904 -26.290 -17.830 1.00 89.69 139 ALA A C 1
ATOM 1151 O O . ALA A 1 139 ? 16.108 -26.469 -18.001 1.00 89.69 139 ALA A O 1
ATOM 1152 N N . ARG A 1 140 ? 14.013 -26.580 -18.781 1.00 90.25 140 ARG A N 1
ATOM 1153 C CA . ARG A 1 140 ? 14.339 -27.184 -20.086 1.00 90.25 140 ARG A CA 1
ATOM 1154 C C . ARG A 1 140 ? 14.873 -26.167 -21.117 1.00 90.25 140 ARG A C 1
ATOM 1156 O O . ARG A 1 140 ? 14.668 -26.341 -22.315 1.00 90.25 140 ARG A O 1
ATOM 1163 N N . CYS A 1 141 ? 15.519 -25.084 -20.677 1.00 88.62 141 CYS A N 1
ATOM 1164 C CA . CYS A 1 141 ? 16.129 -24.115 -21.594 1.00 88.62 141 CYS A CA 1
ATOM 1165 C C . CYS A 1 141 ? 17.316 -24.746 -22.345 1.00 88.62 141 CYS A C 1
ATOM 1167 O O . CYS A 1 141 ? 18.117 -25.483 -21.771 1.00 88.62 141 CYS A O 1
ATOM 1169 N N . ARG A 1 142 ? 17.460 -24.419 -23.631 1.00 89.81 142 ARG A N 1
ATOM 1170 C CA . ARG A 1 142 ? 18.548 -24.905 -24.495 1.00 89.81 142 ARG A CA 1
ATOM 1171 C C . ARG A 1 142 ? 19.851 -24.149 -24.253 1.00 89.81 142 ARG A C 1
ATOM 1173 O O . ARG A 1 142 ? 19.848 -23.033 -23.735 1.00 89.81 142 ARG A O 1
ATOM 1180 N N . SER A 1 143 ? 20.975 -24.710 -24.698 1.00 86.50 143 SER A N 1
ATOM 1181 C CA . SER A 1 143 ? 22.309 -24.101 -24.553 1.00 86.50 143 SER A CA 1
ATOM 1182 C C . SER A 1 143 ? 22.470 -22.777 -25.313 1.00 86.50 143 SER A C 1
ATOM 1184 O O . SER A 1 143 ? 23.308 -21.960 -24.937 1.00 86.50 143 SER A O 1
ATOM 1186 N N . THR A 1 144 ? 21.656 -22.538 -26.345 1.00 87.12 144 THR A N 1
ATOM 1187 C CA . THR A 1 144 ? 21.572 -21.268 -27.088 1.00 87.12 144 THR A CA 1
ATOM 1188 C C . THR A 1 144 ? 20.707 -20.219 -26.377 1.00 87.12 144 THR A C 1
ATOM 1190 O O . THR A 1 144 ? 20.669 -19.057 -26.787 1.00 87.12 144 THR A O 1
ATOM 1193 N N . THR A 1 145 ? 20.053 -20.602 -25.275 1.00 86.81 145 THR A N 1
ATOM 1194 C CA . THR A 1 145 ? 19.144 -19.762 -24.490 1.00 86.81 145 THR A CA 1
ATOM 1195 C C . THR A 1 145 ? 19.609 -19.588 -23.038 1.00 86.81 145 THR A C 1
ATOM 1197 O O . THR A 1 145 ? 20.492 -20.294 -22.543 1.00 86.81 145 THR A O 1
ATOM 1200 N N . LEU A 1 146 ? 19.048 -18.600 -22.353 1.00 85.62 146 LEU A N 1
ATOM 1201 C CA . LEU A 1 146 ? 19.329 -18.227 -20.975 1.00 85.62 146 LEU A CA 1
ATOM 1202 C C . LEU A 1 146 ? 18.018 -18.173 -20.186 1.00 85.62 146 LEU A C 1
ATOM 1204 O O . LEU A 1 146 ? 17.052 -17.579 -20.652 1.00 85.62 146 LEU A O 1
ATOM 1208 N N . CYS A 1 147 ? 17.995 -18.811 -19.018 1.00 86.19 147 CYS A N 1
ATOM 1209 C CA . CYS A 1 147 ? 16.803 -18.965 -18.185 1.00 86.19 147 CYS A CA 1
ATOM 1210 C C . CYS A 1 147 ? 16.611 -17.776 -17.238 1.00 86.19 147 CYS A C 1
ATOM 1212 O O . CYS A 1 147 ? 17.563 -17.369 -16.571 1.00 86.19 147 CYS A O 1
ATOM 1214 N N . GLU A 1 148 ? 15.377 -17.289 -17.126 1.00 84.75 148 GLU A N 1
ATOM 1215 C CA . GLU A 1 148 ? 14.950 -16.307 -16.126 1.00 84.75 148 GLU A CA 1
ATOM 1216 C C . GLU A 1 148 ? 13.630 -16.765 -15.464 1.00 84.75 148 GLU A C 1
ATOM 1218 O O . GLU A 1 148 ? 12.693 -17.140 -16.174 1.00 84.75 148 GLU A O 1
ATOM 1223 N N . PRO A 1 149 ? 13.540 -16.805 -14.119 1.00 85.25 149 PRO A N 1
ATOM 1224 C CA . PRO A 1 149 ? 12.356 -17.287 -13.408 1.00 85.25 149 PRO A CA 1
ATOM 1225 C C . PRO A 1 149 ? 11.195 -16.288 -13.457 1.00 85.25 149 PRO A C 1
ATOM 1227 O O . PRO A 1 149 ? 11.395 -15.078 -13.498 1.00 85.25 149 PRO A O 1
ATOM 1230 N N . LEU A 1 150 ? 9.967 -16.806 -13.373 1.00 80.88 150 LEU A N 1
ATOM 1231 C CA . LEU A 1 150 ? 8.733 -16.026 -13.405 1.00 80.88 150 LEU A CA 1
ATOM 1232 C C . LEU A 1 150 ? 7.981 -16.054 -12.053 1.00 80.88 150 LEU A C 1
ATOM 1234 O O . LEU A 1 150 ? 7.256 -17.011 -11.790 1.00 80.88 150 LEU A O 1
ATOM 1238 N N . PRO A 1 151 ? 8.041 -15.003 -11.212 1.00 74.50 151 PRO A N 1
ATOM 1239 C CA . PRO A 1 151 ? 7.171 -14.878 -10.023 1.00 74.50 151 PRO A CA 1
ATOM 1240 C C . PRO A 1 151 ? 5.637 -14.677 -10.228 1.00 74.50 151 PRO A C 1
ATOM 1242 O O . PRO A 1 151 ? 5.126 -13.828 -10.946 1.00 74.50 151 PRO A O 1
ATOM 1245 N N . GLY A 1 152 ? 4.813 -15.315 -9.415 1.00 76.94 152 GLY A N 1
ATOM 1246 C CA . GLY A 1 152 ? 3.353 -15.378 -9.458 1.00 76.94 152 GLY A CA 1
ATOM 1247 C C . GLY A 1 152 ? 2.798 -16.418 -10.425 1.00 76.94 152 GLY A C 1
ATOM 1248 O O . GLY A 1 152 ? 1.608 -16.366 -10.729 1.00 76.94 152 GLY A O 1
ATOM 1249 N N . HIS A 1 153 ? 3.636 -17.336 -10.903 1.00 83.94 153 HIS A N 1
ATOM 1250 C CA . HIS A 1 153 ? 3.217 -18.525 -11.646 1.00 83.94 153 HIS A CA 1
ATOM 1251 C C . HIS A 1 153 ? 2.637 -19.602 -10.712 1.00 83.94 153 HIS A C 1
ATOM 1253 O O . HIS A 1 153 ? 1.779 -20.391 -11.106 1.00 83.94 153 HIS A O 1
ATOM 1259 N N . GLY A 1 154 ? 3.051 -19.589 -9.445 1.00 86.44 154 GLY A N 1
ATOM 1260 C CA . GLY A 1 154 ? 2.724 -20.575 -8.430 1.00 86.44 154 GLY A CA 1
ATOM 1261 C C . GLY A 1 154 ? 3.627 -21.805 -8.488 1.00 86.44 154 GLY A C 1
ATOM 1262 O O . GLY A 1 154 ? 4.602 -21.878 -9.238 1.00 86.44 154 GLY A O 1
ATOM 1263 N N . TYR A 1 155 ? 3.275 -22.808 -7.688 1.00 88.19 155 TYR A N 1
ATOM 1264 C CA . TYR A 1 155 ? 4.061 -24.025 -7.510 1.00 88.19 155 TYR A CA 1
ATOM 1265 C C . TYR A 1 155 ? 3.805 -25.018 -8.655 1.00 88.19 155 TYR A C 1
ATOM 1267 O O . TYR A 1 155 ? 3.188 -26.070 -8.477 1.00 88.19 155 TYR A O 1
ATOM 1275 N N . GLN A 1 156 ? 4.206 -24.643 -9.872 1.00 86.88 156 GLN A N 1
ATOM 1276 C CA . GLN A 1 156 ? 4.021 -25.418 -11.101 1.00 86.88 156 GLN A CA 1
ATOM 1277 C C . GLN A 1 156 ? 5.235 -25.276 -12.029 1.00 86.88 156 GLN A C 1
ATOM 1279 O O . GLN A 1 156 ? 5.915 -24.252 -12.031 1.00 86.88 156 GLN A O 1
ATOM 1284 N N . ARG A 1 157 ? 5.505 -26.299 -12.854 1.00 88.31 157 ARG A N 1
ATOM 1285 C CA . ARG A 1 157 ? 6.556 -26.215 -13.885 1.00 88.31 157 ARG A CA 1
ATOM 1286 C C . ARG A 1 157 ? 6.197 -25.159 -14.938 1.00 88.31 157 ARG A C 1
ATOM 1288 O O . ARG A 1 157 ? 5.029 -24.820 -15.136 1.00 88.31 157 ARG A O 1
ATOM 1295 N N . GLY A 1 158 ? 7.220 -24.646 -15.614 1.00 87.25 158 GLY A N 1
ATOM 1296 C CA . GLY A 1 158 ? 7.069 -23.651 -16.677 1.00 87.25 158 GLY A CA 1
ATOM 1297 C C . GLY A 1 158 ? 7.031 -22.198 -16.199 1.00 87.25 158 GLY A C 1
ATOM 1298 O O . GLY A 1 158 ? 6.852 -21.308 -17.024 1.00 87.25 158 GLY A O 1
ATOM 1299 N N . GLY A 1 159 ? 7.240 -21.951 -14.901 1.00 89.25 159 GLY A N 1
ATOM 1300 C CA . GLY A 1 159 ? 7.412 -20.617 -14.315 1.00 89.25 159 GLY A CA 1
ATOM 1301 C C . GLY A 1 159 ? 8.782 -20.004 -14.616 1.00 89.25 159 GLY A C 1
ATOM 1302 O O . GLY A 1 159 ? 9.481 -19.572 -13.706 1.00 89.25 159 GLY A O 1
ATOM 1303 N N . TYR A 1 160 ? 9.198 -20.018 -15.880 1.00 88.88 160 TYR A N 1
ATOM 1304 C CA . TYR A 1 160 ? 10.434 -19.407 -16.369 1.00 88.88 160 TYR A CA 1
ATOM 1305 C C . TYR A 1 160 ? 10.283 -18.987 -17.833 1.00 88.88 160 TYR A C 1
ATOM 1307 O O . TYR A 1 160 ? 9.371 -19.435 -18.526 1.00 88.88 160 TYR A O 1
ATOM 1315 N N . VAL A 1 161 ? 11.186 -18.146 -18.315 1.00 87.31 161 VAL A N 1
ATOM 1316 C CA . VAL A 1 161 ? 11.349 -17.791 -19.727 1.00 87.31 161 VAL A CA 1
ATOM 1317 C C . VAL A 1 161 ? 12.774 -18.075 -20.170 1.00 87.31 161 VAL A C 1
ATOM 1319 O O . VAL A 1 161 ? 13.715 -17.933 -19.391 1.00 87.31 161 VAL A O 1
ATOM 1322 N N . CYS A 1 162 ? 12.937 -18.488 -21.425 1.00 87.25 162 CYS A N 1
ATOM 1323 C CA . CYS A 1 162 ? 14.244 -18.673 -22.038 1.00 87.25 162 CYS A CA 1
ATOM 1324 C C . CYS A 1 162 ? 14.487 -17.569 -23.075 1.00 87.25 162 CYS A C 1
ATOM 1326 O O . CYS A 1 162 ? 13.827 -17.513 -24.117 1.00 87.25 162 CYS A O 1
ATOM 1328 N N . HIS A 1 163 ? 15.460 -16.705 -22.798 1.00 83.44 163 HIS A N 1
ATOM 1329 C CA . HIS A 1 163 ? 15.914 -15.655 -23.705 1.00 83.44 163 HIS A CA 1
ATOM 1330 C C . HIS A 1 163 ? 17.058 -16.143 -24.593 1.00 83.44 163 HIS A C 1
ATOM 1332 O O . HIS A 1 163 ? 17.851 -16.977 -24.168 1.00 83.44 163 HIS A O 1
ATOM 1338 N N . CYS A 1 164 ? 17.210 -15.615 -25.808 1.00 81.12 164 CYS A N 1
ATOM 1339 C CA . CYS A 1 164 ? 18.400 -15.919 -26.610 1.00 81.12 164 CYS A CA 1
ATOM 1340 C C . CYS A 1 164 ? 19.676 -15.370 -25.965 1.00 81.12 164 CYS A C 1
ATOM 1342 O O . CYS A 1 164 ? 19.714 -14.223 -25.517 1.00 81.12 164 CYS A O 1
ATOM 1344 N N . ARG A 1 165 ? 20.742 -16.179 -25.963 1.00 78.56 165 ARG A N 1
ATOM 1345 C CA . ARG A 1 165 ? 22.071 -15.723 -25.538 1.00 78.56 165 ARG A CA 1
ATOM 1346 C C . ARG A 1 165 ? 22.646 -14.703 -26.531 1.00 78.56 165 ARG A C 1
ATOM 1348 O O . ARG A 1 165 ? 22.312 -14.759 -27.717 1.00 78.56 165 ARG A O 1
ATOM 1355 N N . PRO A 1 166 ? 23.557 -13.813 -26.094 1.00 72.00 166 PRO A N 1
ATOM 1356 C CA . PRO A 1 166 ? 24.304 -12.950 -27.007 1.00 72.00 166 PRO A CA 1
ATOM 1357 C C . PRO A 1 166 ? 24.983 -13.742 -28.134 1.00 72.00 166 PRO A C 1
ATOM 1359 O O . PRO A 1 166 ? 25.542 -14.815 -27.898 1.00 72.00 166 PRO A O 1
ATOM 1362 N N . GLY A 1 167 ? 24.932 -13.219 -29.362 1.00 72.44 167 GLY A N 1
ATOM 1363 C CA . GLY A 1 167 ? 25.392 -13.927 -30.565 1.00 72.44 167 GLY A CA 1
ATOM 1364 C C . GLY A 1 167 ? 24.379 -14.920 -31.149 1.00 72.44 167 GLY A C 1
ATOM 1365 O O . GLY A 1 167 ? 24.697 -15.610 -32.119 1.00 72.44 167 GLY A O 1
ATOM 1366 N N . TYR A 1 168 ? 23.159 -14.967 -30.603 1.00 79.44 168 TYR A N 1
ATOM 1367 C CA . TYR A 1 168 ? 22.016 -15.684 -31.162 1.00 79.44 168 TYR A CA 1
ATOM 1368 C C . TYR A 1 168 ? 20.802 -14.756 -31.292 1.00 79.44 168 TYR A C 1
ATOM 1370 O O . TYR A 1 168 ? 20.656 -13.780 -30.556 1.00 79.44 168 TYR A O 1
ATOM 1378 N N . ARG A 1 169 ? 19.899 -15.078 -32.221 1.00 74.56 169 ARG A N 1
ATOM 1379 C CA . ARG A 1 169 ? 18.640 -14.355 -32.446 1.00 74.56 169 ARG A CA 1
ATOM 1380 C C . ARG A 1 169 ? 17.442 -15.295 -32.430 1.00 74.56 169 ARG A C 1
ATOM 1382 O O . ARG A 1 169 ? 17.569 -16.480 -32.746 1.00 74.56 169 ARG A O 1
ATOM 1389 N N . TYR A 1 170 ? 16.268 -14.741 -32.141 1.00 78.12 170 TYR A N 1
ATOM 1390 C CA . TYR A 1 170 ? 15.020 -15.491 -32.245 1.00 78.12 170 TYR A CA 1
ATOM 1391 C C . TYR A 1 170 ? 14.737 -15.898 -33.702 1.00 78.12 170 TYR A C 1
ATOM 1393 O O . TYR A 1 170 ? 15.025 -15.126 -34.633 1.00 78.12 170 TYR A O 1
ATOM 1401 N N . PRO A 1 171 ? 14.159 -17.093 -33.913 1.00 78.94 171 PRO A N 1
ATOM 1402 C CA . PRO A 1 171 ? 13.619 -17.487 -35.204 1.00 78.94 171 PRO A CA 1
ATOM 1403 C C . PRO A 1 171 ? 12.536 -16.537 -35.727 1.00 78.94 171 PRO A C 1
ATOM 1405 O O . PRO A 1 171 ? 11.888 -15.815 -34.972 1.00 78.94 171 PRO A O 1
ATOM 1408 N N . TYR A 1 172 ? 12.299 -16.564 -37.041 1.00 71.75 172 TYR A N 1
ATOM 1409 C CA . TYR A 1 172 ? 11.319 -15.676 -37.684 1.00 71.75 172 TYR A CA 1
ATOM 1410 C C . TYR A 1 172 ? 9.853 -16.025 -37.359 1.00 71.75 172 TYR A C 1
ATOM 1412 O O . TYR A 1 172 ? 8.960 -15.234 -37.645 1.00 71.75 172 TYR A O 1
ATOM 1420 N N . TRP A 1 173 ? 9.586 -17.202 -36.790 1.00 73.62 173 TRP A N 1
ATOM 1421 C CA . TRP A 1 173 ? 8.246 -17.604 -36.348 1.00 73.62 173 TRP A CA 1
ATOM 1422 C C . TRP A 1 173 ? 7.987 -17.295 -34.870 1.00 73.62 173 TRP A C 1
ATOM 1424 O O . TRP A 1 173 ? 6.834 -17.248 -34.455 1.00 73.62 173 TRP A O 1
ATOM 1434 N N . GLN A 1 174 ? 9.041 -17.072 -34.076 1.00 72.06 174 GLN A N 1
ATOM 1435 C CA . GLN A 1 174 ? 8.922 -16.818 -32.644 1.00 72.06 174 GLN A CA 1
ATOM 1436 C C . GLN A 1 174 ? 8.915 -15.316 -32.354 1.00 72.06 174 GLN A C 1
ATOM 1438 O O . GLN A 1 174 ? 9.849 -14.596 -32.714 1.00 72.06 174 GLN A O 1
ATOM 1443 N N . ASN A 1 175 ? 7.892 -14.866 -31.629 1.00 64.25 175 ASN A N 1
ATOM 1444 C CA . ASN A 1 175 ? 7.769 -13.489 -31.164 1.00 64.25 175 ASN A CA 1
ATOM 1445 C C . ASN A 1 175 ? 8.157 -13.389 -29.686 1.00 64.25 175 ASN A C 1
ATOM 1447 O O . ASN A 1 175 ? 7.367 -13.723 -28.807 1.00 64.25 175 ASN A O 1
ATOM 1451 N N . GLY A 1 176 ? 9.365 -12.889 -29.420 1.00 68.19 176 GLY A N 1
ATOM 1452 C CA . GLY A 1 176 ? 9.871 -12.698 -28.059 1.00 68.19 176 GLY A CA 1
ATOM 1453 C C . GLY A 1 176 ? 10.466 -13.970 -27.436 1.00 68.19 176 GLY A C 1
ATOM 1454 O O . GLY A 1 176 ? 10.753 -14.927 -28.158 1.00 68.19 176 GLY A O 1
ATOM 1455 N N . PRO A 1 177 ? 10.703 -13.973 -26.112 1.00 80.25 177 PRO A N 1
ATOM 1456 C CA . PRO A 1 177 ? 11.310 -15.104 -25.417 1.00 80.25 177 PRO A CA 1
ATOM 1457 C C . PRO A 1 177 ? 10.440 -16.360 -25.475 1.00 80.25 177 PRO A C 1
ATOM 1459 O O . PRO A 1 177 ? 9.217 -16.290 -25.605 1.00 80.25 177 PRO A O 1
ATOM 1462 N N . PHE A 1 178 ? 11.077 -17.522 -25.352 1.00 84.44 178 PHE A N 1
ATOM 1463 C CA . PHE A 1 178 ? 10.360 -18.788 -25.259 1.00 84.44 178 PHE A CA 1
ATOM 1464 C C . PHE A 1 178 ? 9.769 -18.942 -23.855 1.00 84.44 178 PHE A C 1
ATOM 1466 O O . PHE A 1 178 ? 10.485 -18.822 -22.858 1.00 84.44 178 PHE A O 1
ATOM 1473 N N . LEU A 1 179 ? 8.466 -19.203 -23.767 1.00 84.94 179 LEU A N 1
ATOM 1474 C CA . LEU A 1 179 ? 7.778 -19.380 -22.492 1.00 84.94 179 LEU A CA 1
ATOM 1475 C C . LEU A 1 179 ? 8.042 -20.785 -21.944 1.00 84.94 179 LEU A C 1
ATOM 1477 O O . LEU A 1 179 ? 7.861 -21.782 -22.641 1.00 84.94 179 LEU A O 1
ATOM 1481 N N . GLY A 1 180 ? 8.408 -20.879 -20.668 1.00 87.44 180 GLY A N 1
ATOM 1482 C CA . GLY A 1 180 ? 8.666 -22.152 -19.998 1.00 87.44 180 GLY A CA 1
ATOM 1483 C C . GLY A 1 180 ? 7.454 -23.080 -20.007 1.00 87.44 180 GLY A C 1
ATOM 1484 O O . GLY A 1 180 ? 7.622 -24.286 -20.133 1.00 87.44 180 GLY A O 1
ATOM 1485 N N . ARG A 1 181 ? 6.228 -22.543 -19.944 1.00 88.44 181 ARG A N 1
ATOM 1486 C CA . ARG A 1 181 ? 4.988 -23.329 -20.081 1.00 88.44 181 ARG A CA 1
ATOM 1487 C C . ARG A 1 181 ? 4.943 -24.107 -21.397 1.00 88.44 181 ARG A C 1
ATOM 1489 O O . ARG A 1 181 ? 4.602 -25.286 -21.372 1.00 88.44 181 ARG A O 1
ATOM 1496 N N . ASP A 1 182 ? 5.302 -23.468 -22.504 1.00 89.06 182 ASP A N 1
ATOM 1497 C CA . ASP A 1 182 ? 5.252 -24.078 -23.835 1.00 89.06 182 ASP A CA 1
ATOM 1498 C C . ASP A 1 182 ? 6.347 -25.141 -23.969 1.00 89.06 182 ASP A C 1
ATOM 1500 O O . ASP A 1 182 ? 6.096 -26.246 -24.443 1.00 89.06 182 ASP A O 1
ATOM 1504 N N . ILE A 1 183 ? 7.541 -24.846 -23.444 1.00 90.25 183 ILE A N 1
ATOM 1505 C CA . ILE A 1 183 ? 8.673 -25.781 -23.425 1.00 90.25 183 ILE A CA 1
ATOM 1506 C C . ILE A 1 183 ? 8.357 -27.018 -22.572 1.00 90.25 183 ILE A C 1
ATOM 1508 O O . ILE A 1 183 ? 8.689 -28.139 -22.950 1.00 90.25 183 ILE A O 1
ATOM 1512 N N . GLU A 1 184 ? 7.729 -26.840 -21.408 1.00 90.31 184 GLU A N 1
ATOM 1513 C CA . GLU A 1 184 ? 7.387 -27.945 -20.506 1.00 90.31 184 GLU A CA 1
ATOM 1514 C C . GLU A 1 184 ? 6.246 -28.815 -21.052 1.00 90.31 184 GLU A C 1
ATOM 1516 O O . GLU A 1 184 ? 6.211 -30.010 -20.761 1.00 90.31 184 GLU A O 1
ATOM 1521 N N . GLN A 1 185 ? 5.342 -28.245 -21.857 1.00 89.19 185 GLN A N 1
ATOM 1522 C CA . GLN A 1 185 ? 4.288 -28.990 -22.554 1.00 89.19 185 GLN A CA 1
ATOM 1523 C C . GLN A 1 185 ? 4.795 -29.715 -23.806 1.00 89.19 185 GLN A C 1
ATOM 1525 O O . GLN A 1 185 ? 4.228 -30.743 -24.177 1.00 89.19 185 GLN A O 1
ATOM 1530 N N . ALA A 1 186 ? 5.853 -29.204 -24.437 1.00 88.44 186 ALA A N 1
ATOM 1531 C CA . ALA A 1 186 ? 6.431 -29.784 -25.639 1.00 88.44 186 ALA A CA 1
ATOM 1532 C C . ALA A 1 186 ? 7.064 -31.160 -25.380 1.00 88.44 186 ALA A C 1
ATOM 1534 O O . ALA A 1 186 ? 7.768 -31.389 -24.380 1.00 88.44 186 ALA A O 1
ATOM 1535 N N . SER A 1 187 ? 6.861 -32.069 -26.337 1.00 88.38 187 SER A N 1
ATOM 1536 C CA . SER A 1 187 ? 7.578 -33.346 -26.389 1.00 88.38 187 SER A CA 1
ATOM 1537 C C . SER A 1 187 ? 9.088 -33.128 -26.554 1.00 88.38 187 SER A C 1
ATOM 1539 O O . SER A 1 187 ? 9.540 -32.038 -26.904 1.00 88.38 187 SER A O 1
ATOM 1541 N N . GLU A 1 188 ? 9.909 -34.150 -26.301 1.00 82.56 188 GLU A N 1
ATOM 1542 C CA . GLU A 1 188 ? 11.366 -34.021 -26.474 1.00 82.56 188 GLU A CA 1
ATOM 1543 C C . GLU A 1 188 ? 11.762 -33.657 -27.913 1.00 82.56 188 GLU A C 1
ATOM 1545 O O . GLU A 1 188 ? 12.679 -32.863 -28.098 1.00 82.56 188 GLU A O 1
ATOM 1550 N N . ALA A 1 189 ? 11.027 -34.148 -28.916 1.00 83.31 189 ALA A N 1
ATOM 1551 C CA . ALA A 1 189 ? 11.275 -33.829 -30.322 1.00 83.31 189 ALA A CA 1
ATOM 1552 C C . ALA A 1 189 ? 10.867 -32.390 -30.692 1.00 83.31 189 ALA A C 1
ATOM 1554 O O . ALA A 1 189 ? 11.547 -31.720 -31.464 1.00 83.31 189 ALA A O 1
ATOM 1555 N N . GLU A 1 190 ? 9.767 -31.882 -30.133 1.00 84.94 190 GLU A N 1
ATOM 1556 C CA . GLU A 1 190 ? 9.343 -30.488 -30.340 1.00 84.94 190 GLU A CA 1
ATOM 1557 C C . GLU A 1 190 ? 10.222 -29.505 -29.564 1.00 84.94 190 GLU A C 1
ATOM 1559 O O . GLU A 1 190 ? 10.362 -28.349 -29.958 1.00 84.94 190 GLU A O 1
ATOM 1564 N N . ALA A 1 191 ? 10.862 -29.962 -28.485 1.00 78.56 191 ALA A N 1
ATOM 1565 C CA . ALA A 1 191 ? 11.721 -29.130 -27.658 1.00 78.56 191 ALA A CA 1
ATOM 1566 C C . ALA A 1 191 ? 12.946 -28.576 -28.417 1.00 78.56 191 ALA A C 1
ATOM 1568 O O . ALA A 1 191 ? 13.571 -27.631 -27.934 1.00 78.56 191 ALA A O 1
ATOM 1569 N N . ASP A 1 192 ? 13.328 -29.164 -29.554 1.00 80.81 192 ASP A N 1
ATOM 1570 C CA . ASP A 1 192 ? 14.415 -28.669 -30.416 1.00 80.81 192 ASP A CA 1
ATOM 1571 C C . ASP A 1 192 ? 14.014 -27.386 -31.175 1.00 80.81 192 ASP A C 1
ATOM 1573 O O . ASP A 1 192 ? 14.867 -26.622 -31.620 1.00 80.81 192 ASP A O 1
ATOM 1577 N N . GLN A 1 193 ? 12.714 -27.082 -31.276 1.00 83.50 193 GLN A N 1
ATOM 1578 C CA . GLN A 1 193 ? 12.215 -25.863 -31.929 1.00 83.50 193 GLN A CA 1
ATOM 1579 C C . GLN A 1 193 ? 12.434 -24.594 -31.089 1.00 83.50 193 GLN A C 1
ATOM 1581 O O . GLN A 1 193 ? 12.346 -23.484 -31.616 1.00 83.50 193 GLN A O 1
ATOM 1586 N N . PHE A 1 194 ? 12.741 -24.746 -29.796 1.00 86.00 194 PHE A N 1
ATOM 1587 C CA . PHE A 1 194 ? 12.981 -23.648 -28.852 1.00 86.00 194 PHE A CA 1
ATOM 1588 C C . PHE A 1 194 ? 14.465 -23.243 -28.787 1.00 86.00 194 PHE A C 1
ATOM 1590 O O . PHE A 1 194 ? 14.962 -22.791 -27.752 1.00 86.00 194 PHE A O 1
ATOM 1597 N N . GLU A 1 195 ? 15.196 -23.426 -29.887 1.00 87.50 195 GLU A N 1
ATOM 1598 C CA . GLU A 1 195 ? 16.589 -23.008 -30.031 1.00 87.50 195 GLU A CA 1
ATOM 1599 C C . GLU A 1 195 ? 16.707 -21.661 -30.749 1.00 87.50 195 GLU A C 1
ATOM 1601 O O . GLU A 1 195 ? 15.979 -21.345 -31.694 1.00 87.50 195 GLU A O 1
ATOM 1606 N N . CYS A 1 196 ? 17.666 -20.849 -30.305 1.00 86.19 196 CYS A N 1
ATOM 1607 C CA . CYS A 1 196 ? 18.006 -19.610 -30.990 1.00 86.19 196 CYS A CA 1
ATOM 1608 C C . CYS A 1 196 ? 18.992 -19.855 -32.132 1.00 86.19 196 CYS A C 1
ATOM 1610 O O . CYS A 1 196 ? 19.863 -20.720 -32.057 1.00 86.19 196 CYS A O 1
ATOM 1612 N N . ILE A 1 197 ? 18.888 -19.038 -33.179 1.00 84.19 197 ILE A N 1
ATOM 1613 C CA . ILE A 1 197 ? 19.706 -19.157 -34.390 1.00 84.19 197 ILE A CA 1
ATOM 1614 C C . ILE A 1 197 ? 21.001 -18.358 -34.192 1.00 84.19 197 ILE A C 1
ATOM 1616 O O . ILE A 1 197 ? 20.911 -17.190 -33.801 1.00 84.19 197 ILE A O 1
ATOM 1620 N N . PRO A 1 198 ? 22.193 -18.923 -34.463 1.00 82.06 198 PRO A N 1
ATOM 1621 C CA . PRO A 1 198 ? 23.450 -18.187 -34.352 1.00 82.06 198 PRO A CA 1
ATOM 1622 C C . PRO A 1 198 ? 23.504 -17.038 -35.362 1.00 82.06 198 PRO A C 1
ATOM 1624 O O . PRO A 1 198 ? 23.004 -17.152 -36.484 1.00 82.06 198 PRO A O 1
ATOM 1627 N N . VAL A 1 199 ? 24.131 -15.930 -34.973 1.00 71.19 199 VAL A N 1
ATOM 1628 C CA . VAL A 1 199 ? 24.340 -14.773 -35.849 1.00 71.19 199 VAL A CA 1
ATOM 1629 C C . VAL A 1 199 ? 25.824 -14.659 -36.186 1.00 71.19 199 VAL A C 1
ATOM 1631 O O . VAL A 1 199 ? 26.684 -14.703 -35.307 1.00 71.19 199 VAL A O 1
ATOM 1634 N N . GLU A 1 200 ? 26.155 -14.533 -37.472 1.00 61.78 200 GLU A N 1
ATOM 1635 C CA . GLU A 1 200 ? 27.550 -14.386 -37.888 1.00 61.78 200 GLU A CA 1
ATOM 1636 C C . GLU A 1 200 ? 28.091 -13.001 -37.503 1.00 61.78 200 GLU A C 1
ATOM 1638 O O . GLU A 1 200 ? 27.478 -11.957 -37.748 1.00 61.78 200 GLU A O 1
ATOM 1643 N N . TRP A 1 201 ? 29.282 -12.968 -36.904 1.00 51.03 201 TRP A N 1
ATOM 1644 C CA . TRP A 1 201 ? 29.958 -11.724 -36.556 1.00 51.03 201 TRP A CA 1
ATOM 1645 C C . TRP A 1 201 ? 30.384 -10.971 -37.823 1.00 51.03 201 TRP A C 1
ATOM 1647 O O . TRP A 1 201 ? 31.458 -11.216 -38.369 1.00 51.03 201 TRP A O 1
ATOM 1657 N N . LYS A 1 202 ? 29.614 -9.968 -38.260 1.00 41.56 202 LYS A N 1
ATOM 1658 C CA . LYS A 1 202 ? 30.194 -8.914 -39.102 1.00 41.56 202 LYS A CA 1
ATOM 1659 C C . LYS A 1 202 ? 31.068 -8.025 -38.229 1.00 41.56 202 LYS A C 1
ATOM 1661 O O . LYS A 1 202 ? 30.571 -7.246 -37.416 1.00 41.56 202 LYS A O 1
ATOM 1666 N N . LEU A 1 203 ? 32.380 -8.141 -38.412 1.00 38.03 203 LEU A N 1
ATOM 1667 C CA . LEU A 1 203 ? 33.351 -7.202 -37.870 1.00 38.03 203 LEU A CA 1
ATOM 1668 C C . LEU A 1 203 ? 33.095 -5.842 -38.534 1.00 38.03 203 LEU A C 1
ATOM 1670 O O . LEU A 1 203 ? 33.527 -5.595 -39.661 1.00 38.03 203 LEU A O 1
ATOM 1674 N N . GLN A 1 204 ? 32.338 -4.966 -37.874 1.00 35.28 204 GLN A N 1
ATOM 1675 C CA . GLN A 1 204 ? 32.200 -3.594 -38.337 1.00 35.28 204 GLN A CA 1
ATOM 1676 C C . GLN A 1 204 ? 33.541 -2.915 -38.078 1.00 35.28 204 GLN A C 1
ATOM 1678 O O . GLN A 1 204 ? 33.873 -2.558 -36.949 1.00 35.28 204 GLN A O 1
ATOM 1683 N N . ARG A 1 205 ? 34.359 -2.818 -39.129 1.00 27.28 205 ARG A N 1
ATOM 1684 C CA . ARG A 1 205 ? 35.608 -2.062 -39.107 1.00 27.28 205 ARG A CA 1
ATOM 1685 C C . ARG A 1 205 ? 35.221 -0.635 -38.712 1.00 27.28 205 ARG A C 1
ATOM 1687 O O . ARG A 1 205 ? 34.555 0.048 -39.487 1.00 27.28 205 ARG A O 1
ATOM 1694 N N . LEU A 1 206 ? 35.546 -0.235 -37.481 1.00 31.48 206 LEU A N 1
ATOM 1695 C CA . LEU A 1 206 ? 35.351 1.128 -36.998 1.00 31.48 206 LEU A CA 1
ATOM 1696 C C . LEU A 1 206 ? 36.018 2.051 -38.018 1.00 31.48 206 LEU A C 1
ATOM 1698 O O . LEU A 1 206 ? 37.242 2.076 -38.121 1.00 31.48 206 LEU A O 1
ATOM 1702 N N . THR A 1 207 ? 35.238 2.777 -38.816 1.00 34.53 207 THR A N 1
ATOM 1703 C CA . THR A 1 207 ? 35.794 3.914 -39.540 1.00 34.53 207 THR A CA 1
ATOM 1704 C C . THR A 1 207 ? 36.081 4.964 -38.485 1.00 34.53 207 THR A C 1
ATOM 1706 O O . THR A 1 207 ? 35.171 5.654 -38.025 1.00 34.53 207 THR A O 1
ATOM 1709 N N . GLU A 1 208 ? 37.340 5.025 -38.059 1.00 35.12 208 GLU A N 1
ATOM 1710 C CA . GLU A 1 208 ? 37.906 6.098 -37.254 1.00 35.12 208 GLU A CA 1
ATOM 1711 C C . GLU A 1 208 ? 37.687 7.431 -37.981 1.00 35.12 208 GLU A C 1
ATOM 1713 O O . GLU A 1 208 ? 38.508 7.902 -38.760 1.00 35.12 208 GLU A O 1
ATOM 1718 N N . ARG A 1 209 ? 36.539 8.059 -37.759 1.00 36.59 209 ARG A N 1
ATOM 1719 C CA . ARG A 1 209 ? 36.363 9.488 -37.996 1.00 36.59 209 ARG A CA 1
ATOM 1720 C C . ARG A 1 209 ? 35.895 10.089 -36.686 1.00 36.59 209 ARG A C 1
ATOM 1722 O O . ARG A 1 209 ? 34.703 10.134 -36.409 1.00 36.59 209 ARG A O 1
ATOM 1729 N N . GLY A 1 210 ? 36.870 10.479 -35.864 1.00 36.47 210 GLY A N 1
ATOM 1730 C CA . GLY A 1 210 ? 36.617 11.244 -34.643 1.00 36.47 210 GLY A CA 1
ATOM 1731 C C . GLY A 1 210 ? 37.522 10.970 -33.443 1.00 36.47 210 GLY A C 1
ATOM 1732 O O . GLY A 1 210 ? 37.200 11.452 -32.365 1.00 36.47 210 GLY A O 1
ATOM 1733 N N . ILE A 1 211 ? 38.626 10.226 -33.575 1.00 34.94 211 ILE A N 1
ATOM 1734 C CA . ILE A 1 211 ? 39.607 10.093 -32.487 1.00 34.94 211 ILE A CA 1
ATOM 1735 C C . ILE A 1 211 ? 40.850 10.888 -32.877 1.00 34.94 211 ILE A C 1
ATOM 1737 O O . ILE A 1 211 ? 41.672 10.435 -33.667 1.00 34.94 211 ILE A O 1
ATOM 1741 N N . THR A 1 212 ? 40.984 12.098 -32.339 1.00 33.19 212 THR A N 1
ATOM 1742 C CA . THR A 1 212 ? 42.273 12.791 -32.321 1.00 33.19 212 THR A CA 1
ATOM 1743 C C . THR A 1 212 ? 43.216 12.035 -31.374 1.00 33.19 212 THR A C 1
ATOM 1745 O O . THR A 1 212 ? 42.829 11.699 -30.249 1.00 33.19 212 THR A O 1
ATOM 1748 N N . PRO A 1 213 ? 44.453 11.716 -31.794 1.00 33.06 213 PRO A N 1
ATOM 1749 C CA . PRO A 1 213 ? 45.356 10.892 -31.008 1.00 33.06 213 PRO A CA 1
ATOM 1750 C C . PRO A 1 213 ? 46.053 11.766 -29.968 1.00 33.06 213 PRO A C 1
ATOM 1752 O O . PRO A 1 213 ? 47.172 12.221 -30.168 1.00 33.06 213 PRO A O 1
ATOM 1755 N N . ASN A 1 214 ? 45.390 12.026 -28.844 1.00 39.06 214 ASN A N 1
ATOM 1756 C CA . ASN A 1 214 ? 46.096 12.492 -27.656 1.00 39.06 214 ASN A CA 1
ATOM 1757 C C . ASN A 1 214 ? 45.364 12.100 -26.371 1.00 39.06 214 ASN A C 1
ATOM 1759 O O . ASN A 1 214 ? 44.724 12.905 -25.704 1.00 39.06 214 ASN A O 1
ATOM 1763 N N . SER A 1 215 ? 45.492 10.834 -25.978 1.00 34.38 215 SER A N 1
ATOM 1764 C CA . SER A 1 215 ? 45.423 10.490 -24.559 1.00 34.38 215 SER A CA 1
ATOM 1765 C C . SER A 1 215 ? 46.315 9.289 -24.262 1.00 34.38 215 SER A C 1
ATOM 1767 O O . SER A 1 215 ? 46.271 8.244 -24.911 1.00 34.38 215 SER A O 1
ATOM 1769 N N . LYS A 1 216 ? 47.202 9.483 -23.286 1.00 34.34 216 LYS A N 1
ATOM 1770 C CA . LYS A 1 216 ? 48.132 8.476 -22.778 1.00 34.34 216 LYS A CA 1
ATOM 1771 C C . LYS A 1 216 ? 47.347 7.247 -22.310 1.00 34.34 216 LYS A C 1
ATOM 1773 O O . LYS A 1 216 ? 46.363 7.379 -21.583 1.00 34.34 216 LYS A O 1
ATOM 1778 N N . ARG A 1 217 ? 47.826 6.055 -22.686 1.00 36.44 217 ARG A N 1
ATOM 1779 C CA . ARG A 1 217 ? 47.339 4.743 -22.226 1.00 36.44 217 ARG A CA 1
ATOM 1780 C C . ARG A 1 217 ? 47.155 4.733 -20.701 1.00 36.44 217 ARG A C 1
ATOM 1782 O O . ARG A 1 217 ? 48.117 4.549 -19.959 1.00 36.44 217 ARG A O 1
ATOM 1789 N N . ARG A 1 218 ? 45.916 4.869 -20.223 1.00 34.34 218 ARG A N 1
ATOM 1790 C CA . ARG A 1 218 ? 45.542 4.488 -18.856 1.00 34.34 218 ARG A CA 1
ATOM 1791 C C . ARG A 1 218 ? 45.170 3.008 -18.860 1.00 34.34 218 ARG A C 1
ATOM 1793 O O . ARG A 1 218 ? 44.243 2.593 -19.550 1.00 34.34 218 ARG A O 1
ATOM 1800 N N . ARG A 1 219 ? 45.922 2.208 -18.097 1.00 34.47 219 ARG A N 1
ATOM 1801 C CA . ARG A 1 219 ? 45.604 0.803 -17.804 1.00 34.47 219 ARG A CA 1
ATOM 1802 C C . ARG A 1 219 ? 44.170 0.708 -17.264 1.00 34.47 219 ARG A C 1
ATOM 1804 O O . ARG A 1 219 ? 43.830 1.415 -16.317 1.00 34.47 219 ARG A O 1
ATOM 1811 N N . ARG A 1 220 ? 43.351 -0.175 -17.849 1.00 36.19 220 ARG A N 1
ATOM 1812 C CA . ARG A 1 220 ? 42.031 -0.560 -17.321 1.00 36.19 220 ARG A CA 1
ATOM 1813 C C . ARG A 1 220 ? 42.198 -1.045 -15.875 1.00 36.19 220 ARG A C 1
ATOM 1815 O O . ARG A 1 220 ? 42.863 -2.053 -15.643 1.00 36.19 220 ARG A O 1
ATOM 1822 N N . ARG A 1 221 ? 41.605 -0.337 -14.909 1.00 34.62 221 ARG A N 1
ATOM 1823 C CA . ARG A 1 221 ? 41.389 -0.866 -13.554 1.00 34.62 221 ARG A CA 1
ATOM 1824 C C . ARG A 1 221 ? 40.316 -1.957 -13.640 1.00 34.62 221 ARG A C 1
ATOM 1826 O O . ARG A 1 221 ? 39.275 -1.733 -14.254 1.00 34.62 221 ARG A O 1
ATOM 1833 N N . LYS A 1 222 ? 40.578 -3.126 -13.044 1.00 35.53 222 LYS A N 1
ATOM 1834 C CA . LYS A 1 222 ? 39.536 -4.112 -12.714 1.00 35.53 222 LYS A CA 1
ATOM 1835 C C . LYS A 1 222 ? 38.485 -3.411 -11.841 1.00 35.53 222 LYS A C 1
ATOM 1837 O O . LYS A 1 222 ? 38.874 -2.713 -10.904 1.00 35.53 222 LYS A O 1
ATOM 1842 N N . ARG A 1 223 ? 37.197 -3.575 -12.171 1.00 40.94 223 ARG A N 1
ATOM 1843 C CA . ARG A 1 223 ? 36.076 -3.139 -11.318 1.00 40.94 223 ARG A CA 1
ATOM 1844 C C . ARG A 1 223 ? 36.219 -3.762 -9.928 1.00 40.94 223 ARG A C 1
ATOM 1846 O O . ARG A 1 223 ? 36.695 -4.895 -9.819 1.00 40.94 223 ARG A O 1
ATOM 1853 N N . SER A 1 224 ? 35.884 -3.000 -8.889 1.00 39.25 224 SER A N 1
ATOM 1854 C CA . SER A 1 224 ? 35.967 -3.483 -7.509 1.00 39.25 224 SER A CA 1
ATOM 1855 C C . SER A 1 224 ? 34.840 -4.484 -7.235 1.00 39.25 224 SER A C 1
ATOM 1857 O O . SER A 1 224 ? 33.790 -4.444 -7.874 1.00 39.25 224 SER A O 1
ATOM 1859 N N . LEU A 1 225 ? 35.068 -5.377 -6.271 1.00 35.62 225 LEU A N 1
ATOM 1860 C CA . LEU A 1 225 ? 34.111 -6.401 -5.846 1.00 35.62 225 LEU A CA 1
ATOM 1861 C C . LEU A 1 225 ? 32.792 -5.803 -5.305 1.00 35.62 225 LEU A C 1
ATOM 1863 O O . LEU A 1 225 ? 31.770 -6.489 -5.299 1.00 35.62 225 LEU A O 1
ATOM 1867 N N . ASP A 1 226 ? 32.798 -4.539 -4.871 1.00 37.16 226 ASP A N 1
ATOM 1868 C CA . ASP A 1 226 ? 31.627 -3.872 -4.293 1.00 37.16 226 ASP A CA 1
ATOM 1869 C C . ASP A 1 226 ? 30.679 -3.292 -5.357 1.00 37.16 226 ASP A C 1
ATOM 1871 O O . ASP A 1 226 ? 29.467 -3.398 -5.189 1.00 37.16 226 ASP A O 1
ATOM 1875 N N . GLU A 1 227 ? 31.183 -2.832 -6.512 1.00 38.66 227 GLU A N 1
ATOM 1876 C CA . GLU A 1 227 ? 30.330 -2.406 -7.644 1.00 38.66 227 GLU A CA 1
ATOM 1877 C C . GLU A 1 227 ? 29.524 -3.584 -8.225 1.00 38.66 227 GLU A C 1
ATOM 1879 O O . GLU A 1 227 ? 28.393 -3.426 -8.681 1.00 38.66 227 GLU A O 1
ATOM 1884 N N . THR A 1 228 ? 30.082 -4.797 -8.185 1.00 39.16 228 THR A N 1
ATOM 1885 C CA . THR A 1 228 ? 29.372 -6.026 -8.572 1.00 39.16 228 THR A CA 1
ATOM 1886 C C . THR A 1 228 ? 28.277 -6.423 -7.584 1.00 39.16 228 THR A C 1
ATOM 1888 O O . THR A 1 228 ? 27.267 -6.975 -8.008 1.00 39.16 228 THR A O 1
ATOM 1891 N N . LYS A 1 229 ? 28.428 -6.126 -6.287 1.00 37.97 229 LYS A N 1
ATOM 1892 C CA . LYS A 1 229 ? 27.392 -6.409 -5.277 1.00 37.97 229 LYS A CA 1
ATOM 1893 C C . LYS A 1 229 ? 26.216 -5.444 -5.387 1.00 37.97 229 LYS A C 1
ATOM 1895 O O . LYS A 1 229 ? 25.076 -5.862 -5.232 1.00 37.97 229 LYS A O 1
ATOM 1900 N N . GLU A 1 230 ? 26.489 -4.182 -5.706 1.00 37.62 230 GLU A N 1
ATOM 1901 C CA . GLU A 1 230 ? 25.466 -3.158 -5.936 1.00 37.62 230 GLU A CA 1
ATOM 1902 C C . GLU A 1 230 ? 24.610 -3.485 -7.175 1.00 37.62 230 GLU A C 1
ATOM 1904 O O . GLU A 1 230 ? 23.385 -3.381 -7.142 1.00 37.62 230 GLU A O 1
ATOM 1909 N N . LEU A 1 231 ? 25.243 -4.006 -8.234 1.00 39.28 231 LEU A N 1
ATOM 1910 C CA . LEU A 1 231 ? 24.564 -4.479 -9.444 1.00 39.28 231 LEU A CA 1
ATOM 1911 C C . LEU A 1 231 ? 23.676 -5.712 -9.185 1.00 39.28 231 LEU A C 1
ATOM 1913 O O . LEU A 1 231 ? 22.569 -5.802 -9.710 1.00 39.28 231 LEU A O 1
ATOM 1917 N N . VAL A 1 232 ? 24.146 -6.647 -8.353 1.00 40.44 232 VAL A N 1
ATOM 1918 C CA . VAL A 1 232 ? 23.381 -7.838 -7.940 1.00 40.44 232 VAL A CA 1
ATOM 1919 C C . VAL A 1 232 ? 22.217 -7.451 -7.019 1.00 40.44 232 VAL A C 1
ATOM 1921 O O . VAL A 1 232 ? 21.119 -7.983 -7.154 1.00 40.44 232 VAL A O 1
ATOM 1924 N N . HIS A 1 233 ? 22.399 -6.466 -6.137 1.00 37.16 233 HIS A N 1
ATOM 1925 C CA . HIS A 1 233 ? 21.322 -5.937 -5.297 1.00 37.16 233 HIS A CA 1
ATOM 1926 C C . HIS A 1 233 ? 20.219 -5.253 -6.130 1.00 37.16 233 HIS A C 1
ATOM 1928 O O . HIS A 1 233 ? 19.033 -5.488 -5.898 1.00 37.16 233 HIS A O 1
ATOM 1934 N N . LEU A 1 234 ? 20.603 -4.498 -7.166 1.00 41.09 234 LEU A N 1
ATOM 1935 C CA . LEU A 1 234 ? 19.680 -3.942 -8.164 1.00 41.09 234 LEU A CA 1
ATOM 1936 C C . LEU A 1 234 ? 18.958 -5.038 -8.975 1.00 41.09 234 LEU A C 1
ATOM 1938 O O . LEU A 1 234 ? 17.780 -4.877 -9.287 1.00 41.09 234 LEU A O 1
ATOM 1942 N N . MET A 1 235 ? 19.610 -6.176 -9.253 1.00 39.00 235 MET A N 1
ATOM 1943 C CA . MET A 1 235 ? 18.985 -7.347 -9.896 1.00 39.00 235 MET A CA 1
ATOM 1944 C C . MET A 1 235 ? 17.940 -8.050 -9.013 1.00 39.00 235 MET A C 1
ATOM 1946 O O . MET A 1 235 ? 16.953 -8.568 -9.531 1.00 39.00 235 MET A O 1
ATOM 1950 N N . HIS A 1 236 ? 18.103 -8.070 -7.688 1.00 36.59 236 HIS A N 1
ATOM 1951 C CA . HIS A 1 236 ? 17.094 -8.667 -6.803 1.00 36.59 236 HIS A CA 1
ATOM 1952 C C . HIS A 1 236 ? 15.837 -7.793 -6.667 1.00 36.59 236 HIS A C 1
ATOM 1954 O O . HIS A 1 236 ? 14.735 -8.329 -6.575 1.00 36.59 236 HIS A O 1
ATOM 1960 N N . LEU A 1 237 ? 15.983 -6.463 -6.721 1.00 37.97 237 LEU A N 1
ATOM 1961 C CA . LEU A 1 237 ? 14.853 -5.522 -6.765 1.00 37.97 237 LEU A CA 1
ATOM 1962 C C . LEU A 1 237 ? 14.087 -5.604 -8.102 1.00 37.97 237 LEU A C 1
ATOM 1964 O O . LEU A 1 237 ? 12.869 -5.455 -8.128 1.00 37.97 237 LEU A O 1
ATOM 1968 N N . TYR A 1 238 ? 14.798 -5.920 -9.189 1.00 37.91 238 TYR A N 1
ATOM 1969 C CA . TYR A 1 238 ? 14.280 -6.105 -10.550 1.00 37.91 238 TYR A CA 1
ATOM 1970 C C . TYR A 1 238 ? 13.357 -7.333 -10.709 1.00 37.91 238 TYR A C 1
ATOM 1972 O O . TYR A 1 238 ? 12.363 -7.274 -11.431 1.00 37.91 238 TYR A O 1
ATOM 1980 N N . ASN A 1 239 ? 13.613 -8.423 -9.976 1.00 38.25 239 ASN A N 1
ATOM 1981 C CA . ASN A 1 239 ? 12.817 -9.656 -10.069 1.00 38.25 239 ASN A CA 1
ATOM 1982 C C . ASN A 1 239 ? 11.382 -9.535 -9.518 1.00 38.25 239 ASN A C 1
ATOM 1984 O O . ASN A 1 239 ? 10.539 -10.370 -9.832 1.00 38.25 239 ASN A O 1
ATOM 1988 N N . ALA A 1 240 ? 11.066 -8.529 -8.698 1.00 35.62 240 ALA A N 1
ATOM 1989 C CA . ALA A 1 240 ? 9.749 -8.425 -8.063 1.00 35.62 240 ALA A CA 1
ATOM 1990 C C . ALA A 1 240 ? 8.668 -7.794 -8.971 1.00 35.62 240 ALA A C 1
ATOM 1992 O O . ALA A 1 240 ? 7.491 -8.139 -8.836 1.00 35.62 240 ALA A O 1
ATOM 1993 N N . SER A 1 241 ? 9.043 -6.904 -9.903 1.00 37.94 241 SER A N 1
ATOM 1994 C CA . SER A 1 241 ? 8.108 -6.105 -10.721 1.00 37.94 241 SER A CA 1
ATOM 1995 C C . SER A 1 241 ? 7.990 -6.541 -12.187 1.00 37.94 241 SER A C 1
ATOM 1997 O O . SER A 1 241 ? 6.910 -6.383 -12.763 1.00 37.94 241 SER A O 1
ATOM 1999 N N . ALA A 1 242 ? 9.000 -7.225 -12.752 1.00 37.56 242 ALA A N 1
ATOM 2000 C CA . ALA A 1 242 ? 8.938 -7.885 -14.073 1.00 37.56 242 ALA A CA 1
ATOM 2001 C C . ALA A 1 242 ? 7.765 -8.882 -14.211 1.00 37.56 242 ALA A C 1
ATOM 2003 O O . ALA A 1 242 ? 7.358 -9.282 -15.302 1.00 37.56 242 ALA A O 1
ATOM 2004 N N . MET A 1 243 ? 7.163 -9.237 -13.082 1.00 39.34 243 MET A N 1
ATOM 2005 C CA . MET A 1 243 ? 6.102 -10.213 -12.996 1.00 39.34 243 MET A CA 1
ATOM 2006 C C . MET A 1 243 ? 4.686 -9.721 -13.059 1.00 39.34 243 MET A C 1
ATOM 2008 O O . MET A 1 243 ? 3.800 -10.533 -13.303 1.00 39.34 243 MET A O 1
ATOM 2012 N N . ALA A 1 244 ? 4.430 -8.434 -12.876 1.00 36.62 244 ALA A N 1
ATOM 2013 C CA . ALA A 1 244 ? 3.068 -7.927 -12.985 1.00 36.62 244 ALA A CA 1
ATOM 2014 C C . ALA A 1 244 ? 2.523 -8.047 -14.425 1.00 36.62 244 ALA A C 1
ATOM 2016 O O . ALA A 1 244 ? 1.377 -8.451 -14.623 1.00 36.62 244 ALA A O 1
ATOM 2017 N N . GLU A 1 245 ? 3.363 -7.789 -15.433 1.00 37.50 245 GLU A N 1
ATOM 2018 C CA . GLU A 1 245 ? 3.006 -7.889 -16.857 1.00 37.50 245 GLU A CA 1
ATOM 2019 C C . GLU A 1 245 ? 3.025 -9.336 -17.369 1.00 37.50 245 GLU A C 1
ATOM 2021 O O . GLU A 1 245 ? 2.203 -9.739 -18.190 1.00 37.50 245 GLU A O 1
ATOM 2026 N N . LEU A 1 246 ? 3.917 -10.171 -16.841 1.00 39.09 246 LEU A N 1
ATOM 2027 C CA . LEU A 1 246 ? 3.895 -11.594 -17.152 1.00 39.09 246 LEU A CA 1
ATOM 2028 C C . LEU A 1 246 ? 2.689 -12.284 -16.506 1.00 39.09 246 LEU A C 1
ATOM 2030 O O . LEU A 1 246 ? 2.056 -13.114 -17.147 1.00 39.09 246 LEU A O 1
ATOM 2034 N N . ARG A 1 247 ? 2.267 -11.857 -15.308 1.00 37.56 247 ARG A N 1
ATOM 2035 C CA . ARG A 1 247 ? 0.984 -12.254 -14.708 1.00 37.56 247 ARG A CA 1
ATOM 2036 C C . ARG A 1 247 ? -0.206 -11.793 -15.541 1.00 37.56 247 ARG A C 1
ATOM 2038 O O . ARG A 1 247 ? -1.160 -12.554 -15.639 1.00 37.56 247 ARG A O 1
ATOM 2045 N N . SER A 1 248 ? -0.180 -10.600 -16.146 1.00 40.97 248 SER A N 1
ATOM 2046 C CA . SER A 1 248 ? -1.287 -10.138 -16.998 1.00 40.97 248 SER A CA 1
ATOM 2047 C C . SER A 1 248 ? -1.357 -10.922 -18.313 1.00 40.97 248 SER A C 1
ATOM 2049 O O . SER A 1 248 ? -2.438 -11.385 -18.670 1.00 40.97 248 SER A O 1
ATOM 2051 N N . LYS A 1 249 ? -0.217 -11.189 -18.963 1.00 43.00 249 LYS A N 1
ATOM 2052 C CA . LYS A 1 249 ? -0.136 -12.015 -20.182 1.00 43.00 249 LYS A CA 1
ATOM 2053 C C . LYS A 1 249 ? -0.476 -13.483 -19.920 1.00 43.00 249 LYS A C 1
ATOM 2055 O O . LYS A 1 249 ? -1.231 -14.079 -20.685 1.00 43.00 249 LYS A O 1
ATOM 2060 N N . VAL A 1 250 ? 0.006 -14.057 -18.815 1.00 42.84 250 VAL A N 1
ATOM 2061 C CA . VAL A 1 250 ? -0.349 -15.419 -18.380 1.00 42.84 250 VAL A CA 1
ATOM 2062 C C . VAL A 1 250 ? -1.827 -15.492 -18.002 1.00 42.84 250 VAL A C 1
ATOM 2064 O O . VAL A 1 250 ? -2.490 -16.444 -18.398 1.00 42.84 250 VAL A O 1
ATOM 2067 N N . ALA A 1 251 ? -2.383 -14.488 -17.314 1.00 43.25 251 ALA A N 1
ATOM 2068 C CA . ALA A 1 251 ? -3.809 -14.435 -16.987 1.00 43.25 251 ALA A CA 1
ATOM 2069 C C . ALA A 1 251 ? -4.698 -14.277 -18.231 1.00 43.25 251 ALA A C 1
ATOM 2071 O O . ALA A 1 251 ? -5.773 -14.877 -18.292 1.00 43.25 251 ALA A O 1
ATOM 2072 N N . GLU A 1 252 ? -4.265 -13.502 -19.227 1.00 47.56 252 GLU A N 1
ATOM 2073 C CA . GLU A 1 252 ? -4.970 -13.341 -20.501 1.00 47.56 252 GLU A CA 1
ATOM 2074 C C . GLU A 1 252 ? -4.929 -14.634 -21.330 1.00 47.56 252 GLU A C 1
ATOM 2076 O O . GLU A 1 252 ? -5.960 -15.072 -21.849 1.00 47.56 252 GLU A O 1
ATOM 2081 N N . HIS A 1 253 ? -3.776 -15.308 -21.367 1.00 45.88 253 HIS A N 1
ATOM 2082 C CA . HIS A 1 253 ? -3.629 -16.632 -21.971 1.00 45.88 253 HIS A CA 1
ATOM 2083 C C . HIS A 1 253 ? -4.503 -17.682 -21.263 1.00 45.88 253 HIS A C 1
ATOM 2085 O O . HIS A 1 253 ? -5.235 -18.432 -21.905 1.00 45.88 253 HIS A O 1
ATOM 2091 N N . ASP A 1 254 ? -4.505 -17.707 -19.929 1.00 44.69 254 ASP A N 1
ATOM 2092 C CA . ASP A 1 254 ? -5.338 -18.605 -19.123 1.00 44.69 254 ASP A CA 1
ATOM 2093 C C . ASP A 1 254 ? -6.835 -18.373 -19.333 1.00 44.69 254 ASP A C 1
ATOM 2095 O O . ASP A 1 254 ? -7.631 -19.318 -19.310 1.00 44.69 254 ASP A O 1
ATOM 2099 N N . ARG A 1 255 ? -7.238 -17.113 -19.523 1.00 57.00 255 ARG A N 1
ATOM 2100 C CA . ARG A 1 255 ? -8.621 -16.751 -19.831 1.00 57.00 255 ARG A CA 1
ATOM 2101 C C . ARG A 1 255 ? -9.032 -17.315 -21.192 1.00 57.00 255 ARG A C 1
ATOM 2103 O O . ARG A 1 255 ? -10.072 -17.969 -21.263 1.00 57.00 255 ARG A O 1
ATOM 2110 N N . ARG A 1 256 ? -8.181 -17.170 -22.216 1.00 55.81 256 ARG A N 1
ATOM 2111 C CA . ARG A 1 256 ? -8.395 -17.751 -23.555 1.00 55.81 256 ARG A CA 1
ATOM 2112 C C . ARG A 1 256 ? -8.452 -19.278 -23.529 1.00 55.81 256 ARG A C 1
ATOM 2114 O O . ARG A 1 256 ? -9.375 -19.856 -24.094 1.00 55.81 256 ARG A O 1
ATOM 2121 N N . ASP A 1 257 ? -7.556 -19.941 -22.800 1.00 51.81 257 ASP A N 1
ATOM 2122 C CA . ASP A 1 257 ? -7.559 -21.406 -22.662 1.00 51.81 257 ASP A CA 1
ATOM 2123 C C . ASP A 1 257 ? -8.827 -21.931 -21.974 1.00 51.81 257 ASP A C 1
ATOM 2125 O O . ASP A 1 257 ? -9.383 -22.965 -22.358 1.00 51.81 257 ASP A O 1
ATOM 2129 N N . ARG A 1 258 ? -9.320 -21.228 -20.945 1.00 64.19 258 ARG A N 1
ATOM 2130 C CA . ARG A 1 258 ? -10.580 -21.585 -20.272 1.00 64.19 258 ARG A CA 1
ATOM 2131 C C . ARG A 1 258 ? -11.781 -21.376 -21.187 1.00 64.19 258 ARG A C 1
ATOM 2133 O O . ARG A 1 258 ? -12.710 -22.181 -21.138 1.00 64.19 258 ARG A O 1
ATOM 2140 N N . GLU A 1 259 ? -11.772 -20.332 -22.008 1.00 68.94 259 GLU A N 1
ATOM 2141 C CA . GLU A 1 259 ? -12.808 -20.064 -23.011 1.00 68.94 259 GLU A CA 1
ATOM 2142 C C . GLU A 1 259 ? -12.802 -21.126 -24.122 1.00 68.94 259 GLU A C 1
ATOM 2144 O O . GLU A 1 259 ? -13.857 -21.681 -24.425 1.00 68.94 259 GLU A O 1
ATOM 2149 N N . LEU A 1 260 ? -11.629 -21.525 -24.623 1.00 60.19 260 LEU A N 1
ATOM 2150 C CA . LEU A 1 260 ? -11.467 -22.610 -25.601 1.00 60.19 260 LEU A CA 1
ATOM 2151 C C . LEU A 1 260 ? -11.922 -23.966 -25.047 1.00 60.19 260 LEU A C 1
ATOM 2153 O O . LEU A 1 260 ? -12.683 -24.682 -25.699 1.00 60.19 260 LEU A O 1
ATOM 2157 N N . LYS A 1 261 ? -11.543 -24.304 -23.808 1.00 67.56 261 LYS A N 1
ATOM 2158 C CA . LYS A 1 261 ? -12.007 -25.531 -23.135 1.00 67.56 261 LYS A CA 1
ATOM 2159 C C . LYS A 1 261 ? -13.517 -25.514 -22.885 1.00 67.56 261 LYS A C 1
ATOM 2161 O O . LYS A 1 261 ? -14.163 -26.555 -22.994 1.00 67.56 261 LYS A O 1
ATOM 2166 N N . ARG A 1 262 ? -14.105 -24.353 -22.570 1.00 67.44 262 ARG A N 1
ATOM 2167 C CA . ARG A 1 262 ? -15.566 -24.189 -22.449 1.00 67.44 262 ARG A CA 1
ATOM 2168 C C . ARG A 1 262 ? -16.265 -24.354 -23.797 1.00 67.44 262 ARG A C 1
ATOM 2170 O O . ARG A 1 262 ? -17.278 -25.044 -23.840 1.00 67.44 262 ARG A O 1
ATOM 2177 N N . ALA A 1 263 ? -15.710 -23.808 -24.878 1.00 59.34 263 ALA A N 1
ATOM 2178 C CA . ALA A 1 263 ? -16.237 -23.962 -26.233 1.00 59.34 263 ALA A CA 1
ATOM 2179 C C . ALA A 1 263 ? -16.180 -25.425 -26.712 1.00 59.34 263 ALA A C 1
ATOM 2181 O O . ALA A 1 263 ? -17.172 -25.952 -27.212 1.00 59.34 263 ALA A O 1
ATOM 2182 N N . GLN A 1 264 ? -15.071 -26.127 -26.460 1.00 62.59 264 GLN A N 1
ATOM 2183 C CA . GLN A 1 264 ? -14.938 -27.560 -26.754 1.00 62.59 264 GLN A CA 1
ATOM 2184 C C . GLN A 1 264 ? -15.912 -28.419 -25.933 1.00 62.59 264 GLN A C 1
ATOM 2186 O O . GLN A 1 264 ? -16.478 -29.384 -26.443 1.00 62.59 264 GLN A O 1
ATOM 2191 N N . LYS A 1 265 ? -16.157 -28.058 -24.667 1.00 58.66 265 LYS A N 1
ATOM 2192 C CA . LYS A 1 265 ? -17.105 -28.773 -23.800 1.00 58.66 265 LYS A CA 1
ATOM 2193 C C . LYS A 1 265 ? -18.567 -28.484 -24.165 1.00 58.66 265 LYS A C 1
ATOM 2195 O O . LYS A 1 265 ? -19.395 -29.382 -24.049 1.00 58.66 265 LYS A O 1
ATOM 2200 N N . ALA A 1 266 ? -18.874 -27.280 -24.652 1.00 48.81 266 ALA A N 1
ATOM 2201 C CA . ALA A 1 266 ? -20.193 -26.915 -25.174 1.00 48.81 266 ALA A CA 1
ATOM 2202 C C . ALA A 1 266 ? -20.528 -27.660 -26.481 1.00 48.81 266 ALA A C 1
ATOM 2204 O O . ALA A 1 266 ? -21.668 -28.073 -26.665 1.00 48.81 266 ALA A O 1
ATOM 2205 N N . GLY A 1 267 ? -19.530 -27.936 -27.330 1.00 47.75 267 GLY A N 1
ATOM 2206 C CA . GLY A 1 267 ? -19.690 -28.771 -28.530 1.00 47.75 267 GLY A CA 1
ATOM 2207 C C . GLY A 1 267 ? -19.913 -30.269 -28.261 1.00 47.75 267 GLY A C 1
ATOM 2208 O O . GLY A 1 267 ? -20.261 -31.005 -29.177 1.00 47.75 267 GLY A O 1
ATOM 2209 N N . SER A 1 268 ? -19.735 -30.730 -27.018 1.00 46.62 268 SER A N 1
ATOM 2210 C CA . SER A 1 268 ? -19.954 -32.131 -26.615 1.00 46.62 268 SER A CA 1
ATOM 2211 C C . SER A 1 268 ? -21.416 -32.427 -26.232 1.00 46.62 268 SER A C 1
ATOM 2213 O O . SER A 1 268 ? -21.866 -33.568 -26.310 1.00 46.62 268 SER A O 1
ATOM 2215 N N . TYR A 1 269 ? -22.195 -31.396 -25.882 1.00 46.88 269 TYR A N 1
ATOM 2216 C CA . TYR A 1 269 ? -23.594 -31.516 -25.456 1.00 46.88 269 TYR A CA 1
ATOM 2217 C C . TYR A 1 269 ? -24.535 -30.840 -26.461 1.00 46.88 269 TYR A C 1
ATOM 2219 O O . TYR A 1 269 ? -25.217 -29.870 -26.142 1.00 46.88 269 TYR A O 1
ATOM 2227 N N . GLY A 1 270 ? -24.575 -31.336 -27.698 1.00 39.84 270 GLY A N 1
ATOM 2228 C CA . GLY A 1 270 ? -25.499 -30.811 -28.701 1.00 39.84 270 GLY A CA 1
ATOM 2229 C C . GLY A 1 270 ? -25.481 -31.581 -30.017 1.00 39.84 270 GLY A C 1
ATOM 2230 O O . GLY A 1 270 ? -24.556 -31.440 -30.801 1.00 39.84 270 GLY A O 1
ATOM 2231 N N . LEU A 1 271 ? -26.559 -32.334 -30.254 1.00 34.56 271 LEU A N 1
ATOM 2232 C CA . LEU A 1 271 ? -26.999 -32.922 -31.529 1.00 34.56 271 LEU A CA 1
ATOM 2233 C C . LEU A 1 271 ? -26.165 -34.061 -32.163 1.00 34.56 271 LEU A C 1
ATOM 2235 O O . LEU A 1 271 ? -25.254 -33.874 -32.959 1.00 34.56 271 LEU A O 1
ATOM 2239 N N . GLY A 1 272 ? -26.635 -35.288 -31.910 1.00 34.47 272 GLY A N 1
ATOM 2240 C CA . GLY A 1 272 ? -27.368 -36.064 -32.923 1.00 34.47 272 GLY A CA 1
ATOM 2241 C C . GLY A 1 272 ? -26.673 -36.379 -34.254 1.00 34.47 272 GLY A C 1
ATOM 2242 O O . GLY A 1 272 ? -26.814 -35.642 -35.217 1.00 34.47 272 GLY A O 1
ATOM 2243 N N . SER A 1 273 ? -26.024 -37.548 -34.299 1.00 37.59 273 SER A N 1
ATOM 2244 C CA . SER A 1 273 ? -26.024 -38.623 -35.323 1.00 37.59 273 SER A CA 1
ATOM 2245 C C . SER A 1 273 ? -26.097 -38.371 -36.849 1.00 37.59 273 SER A C 1
ATOM 2247 O O . SER A 1 273 ? -25.851 -39.329 -37.577 1.00 37.59 273 SER A O 1
ATOM 2249 N N . LEU A 1 274 ? -26.383 -37.185 -37.390 1.00 37.09 274 LEU A N 1
ATOM 2250 C CA . LEU A 1 274 ? -26.599 -37.009 -38.838 1.00 37.09 274 LEU A CA 1
ATOM 2251 C C . LEU A 1 274 ? -25.445 -36.324 -39.592 1.00 37.09 274 LEU A C 1
ATOM 2253 O O . LEU A 1 274 ? -25.455 -36.292 -40.817 1.00 37.09 274 LEU A O 1
ATOM 2257 N N . VAL A 1 275 ? -24.415 -35.834 -38.894 1.00 37.81 275 VAL A N 1
ATOM 2258 C CA . VAL A 1 275 ? -23.268 -35.131 -39.519 1.00 37.81 275 VAL A CA 1
ATOM 2259 C C . VAL A 1 275 ? -22.004 -36.009 -39.608 1.00 37.81 275 VAL A C 1
ATOM 2261 O O . VAL A 1 275 ? -21.052 -35.686 -40.319 1.00 37.81 275 VAL A O 1
ATOM 2264 N N . LYS A 1 276 ? -22.001 -37.195 -38.979 1.00 33.16 276 LYS A N 1
ATOM 2265 C CA . LYS A 1 276 ? -20.843 -38.115 -38.984 1.00 33.16 276 LYS A CA 1
ATOM 2266 C C . LYS A 1 276 ? -20.504 -38.699 -40.366 1.00 33.16 276 LYS A C 1
ATOM 2268 O O . LYS A 1 276 ? -19.386 -39.166 -40.553 1.00 33.16 276 LYS A O 1
ATOM 2273 N N . GLY A 1 277 ? -21.425 -38.638 -41.333 1.00 30.36 277 GLY A N 1
ATOM 2274 C CA . GLY A 1 277 ? -21.199 -39.101 -42.710 1.00 30.36 277 GLY A CA 1
ATOM 2275 C C . GLY A 1 277 ? -20.577 -38.064 -43.654 1.00 30.36 277 GLY A C 1
ATOM 2276 O O . GLY A 1 277 ? -20.026 -38.443 -44.681 1.00 30.36 277 GLY A O 1
ATOM 2277 N N . LEU A 1 278 ? -20.630 -36.769 -43.317 1.00 34.47 278 LEU A N 1
ATOM 2278 C CA . LEU A 1 278 ? -20.159 -35.683 -44.192 1.00 34.47 278 LEU A CA 1
ATOM 2279 C C . LEU A 1 278 ? -18.795 -35.107 -43.777 1.00 34.47 278 LEU A C 1
ATOM 2281 O O . LEU A 1 278 ? -18.120 -34.495 -44.599 1.00 34.47 278 LEU A O 1
ATOM 2285 N N . LEU A 1 279 ? -18.334 -35.368 -42.548 1.00 34.94 279 LEU A N 1
ATOM 2286 C CA . LEU A 1 279 ? -17.019 -34.927 -42.055 1.00 34.94 279 LEU A CA 1
ATOM 2287 C C . LEU A 1 279 ? -15.874 -35.929 -42.304 1.00 34.94 279 LEU A C 1
ATOM 2289 O O . LEU A 1 279 ? -14.712 -35.596 -42.091 1.00 34.94 279 LEU A O 1
ATOM 2293 N N . SER A 1 280 ? -16.156 -37.134 -42.811 1.00 32.84 280 SER A N 1
ATOM 2294 C CA . SER A 1 280 ? -15.133 -38.161 -43.086 1.00 32.84 280 SER A CA 1
ATOM 2295 C C . SER A 1 280 ? -14.439 -38.024 -44.451 1.00 32.84 280 SER A C 1
ATOM 2297 O O . SER A 1 280 ? -13.546 -38.810 -44.762 1.00 32.84 280 SER A O 1
ATOM 2299 N N . ARG A 1 281 ? -14.791 -37.009 -45.255 1.00 31.31 281 ARG A N 1
ATOM 2300 C CA . ARG A 1 281 ? -14.123 -36.687 -46.534 1.00 31.31 281 ARG A CA 1
ATOM 2301 C C . ARG A 1 281 ? -13.232 -35.439 -46.506 1.00 31.31 281 ARG A C 1
ATOM 2303 O O . ARG A 1 281 ? -12.558 -35.182 -47.493 1.00 31.31 281 ARG A O 1
ATOM 2310 N N . ALA A 1 282 ? -13.165 -34.718 -45.384 1.00 29.16 282 ALA A N 1
ATOM 2311 C CA . ALA A 1 282 ? -12.311 -33.531 -45.226 1.00 29.16 282 ALA A CA 1
ATOM 2312 C C . ALA A 1 282 ? -11.071 -33.766 -44.335 1.00 29.16 282 ALA A C 1
ATOM 2314 O O . ALA A 1 282 ? -10.302 -32.846 -44.079 1.00 29.16 282 ALA A O 1
ATOM 2315 N N . ALA A 1 283 ? -10.848 -34.997 -43.868 1.00 32.38 283 ALA A N 1
ATOM 2316 C CA . ALA A 1 283 ? -9.698 -35.364 -43.044 1.00 32.38 283 ALA A CA 1
ATOM 2317 C C . ALA A 1 283 ? -8.669 -36.150 -43.869 1.00 32.38 283 ALA A C 1
ATOM 2319 O O . ALA A 1 283 ? -8.519 -37.353 -43.677 1.00 32.38 283 ALA A O 1
ATOM 2320 N N . ARG A 1 284 ? -8.006 -35.487 -44.827 1.00 32.28 284 ARG A N 1
ATOM 2321 C CA . ARG A 1 284 ? -6.761 -35.945 -45.482 1.00 32.28 284 ARG A CA 1
ATOM 2322 C C . ARG A 1 284 ? -6.177 -34.831 -46.366 1.00 32.28 284 ARG A C 1
ATOM 2324 O O . ARG A 1 284 ? -6.350 -34.849 -47.573 1.00 32.28 284 ARG A O 1
ATOM 2331 N N . SER A 1 285 ? -5.512 -33.866 -45.731 1.00 27.31 285 SER A N 1
ATOM 2332 C CA . SER A 1 285 ? -4.260 -33.218 -46.179 1.00 27.31 285 SER A CA 1
ATOM 2333 C C . SER A 1 285 ? -3.999 -31.992 -45.295 1.00 27.31 285 SER A C 1
ATOM 2335 O O . SER A 1 285 ? -4.304 -30.862 -45.662 1.00 27.31 285 SER A O 1
ATOM 2337 N N . ILE A 1 286 ? -3.456 -32.204 -44.096 1.00 30.05 286 ILE A N 1
ATOM 2338 C CA . ILE A 1 286 ? -2.778 -31.118 -43.380 1.00 30.05 286 ILE A CA 1
ATOM 2339 C C . ILE A 1 286 ? -1.311 -31.250 -43.761 1.00 30.05 286 ILE A C 1
ATOM 2341 O O . ILE A 1 286 ? -0.559 -32.018 -43.169 1.00 30.05 286 ILE A O 1
ATOM 2345 N N . SER A 1 287 ? -0.941 -30.557 -44.828 1.00 29.86 287 SER A N 1
ATOM 2346 C CA . SER A 1 287 ? 0.437 -30.396 -45.268 1.00 29.86 287 SER A CA 1
ATOM 2347 C C . SER A 1 287 ? 0.613 -28.955 -45.724 1.00 29.86 287 SER A C 1
ATOM 2349 O O . SER A 1 287 ? 0.611 -28.711 -46.923 1.00 29.86 287 SER A O 1
ATOM 2351 N N . THR A 1 288 ? 0.684 -28.030 -44.758 1.00 26.78 288 THR A N 1
ATOM 2352 C C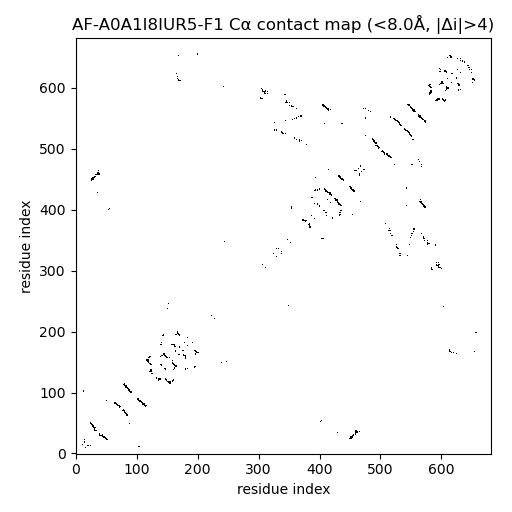A . THR A 1 288 ? 1.441 -26.758 -44.782 1.00 26.78 288 THR A CA 1
ATOM 2353 C C . THR A 1 288 ? 1.099 -25.910 -43.539 1.00 26.78 288 THR A C 1
ATOM 2355 O O . THR A 1 288 ? -0.076 -25.710 -43.240 1.00 26.78 288 THR A O 1
ATOM 2358 N N . PRO A 1 289 ? 2.089 -25.338 -42.825 1.00 28.94 289 PRO A N 1
ATOM 2359 C CA . PRO A 1 289 ? 1.874 -24.373 -41.731 1.00 28.94 289 PRO A CA 1
ATOM 2360 C C . PRO A 1 289 ? 1.425 -22.964 -42.177 1.00 28.94 289 PRO A C 1
ATOM 2362 O O . PRO A 1 289 ? 1.591 -22.006 -41.429 1.00 28.94 289 PRO A O 1
ATOM 2365 N N . ALA A 1 290 ? 0.911 -22.802 -43.399 1.00 30.42 290 ALA A N 1
ATOM 2366 C CA . ALA A 1 290 ? 0.682 -21.488 -44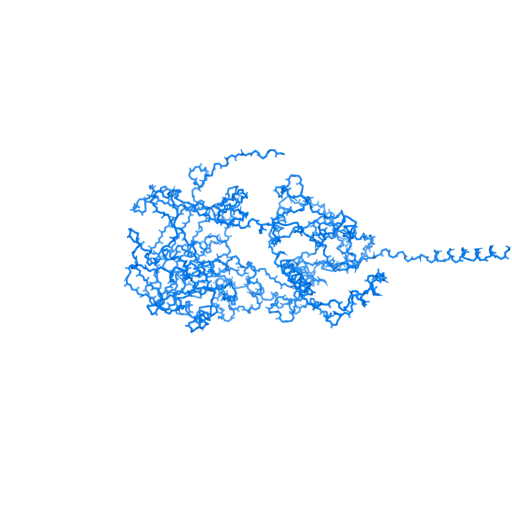.009 1.00 30.42 290 ALA A CA 1
ATOM 2367 C C . ALA A 1 290 ? -0.722 -20.895 -43.760 1.00 30.42 290 ALA A C 1
ATOM 2369 O O . ALA A 1 290 ? -0.932 -19.729 -44.071 1.00 30.42 290 ALA A O 1
ATOM 2370 N N . ASP A 1 291 ? -1.655 -21.644 -43.158 1.00 24.91 291 ASP A N 1
ATOM 2371 C CA . ASP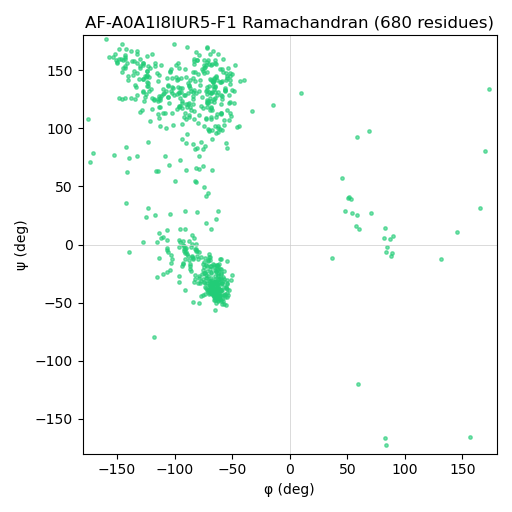 A 1 291 ? -3.070 -21.235 -43.048 1.00 24.91 291 ASP A CA 1
ATOM 2372 C C . ASP A 1 291 ? -3.532 -20.791 -41.642 1.00 24.91 291 ASP A C 1
ATOM 2374 O O . ASP A 1 291 ? -4.722 -20.574 -41.414 1.00 24.91 291 ASP A O 1
ATOM 2378 N N . MET A 1 292 ? -2.617 -20.555 -40.692 1.00 30.27 292 MET A N 1
ATOM 2379 C CA . MET A 1 292 ? -2.937 -19.870 -39.421 1.00 30.27 292 MET A CA 1
ATOM 2380 C C . MET A 1 292 ? -2.536 -18.386 -39.436 1.00 30.27 292 MET A C 1
ATOM 2382 O O . MET A 1 292 ? -1.801 -17.918 -38.568 1.00 30.27 292 MET A O 1
ATOM 2386 N N . GLY A 1 293 ? -3.008 -17.611 -40.413 1.00 33.41 293 GLY A N 1
ATOM 2387 C CA . GLY A 1 293 ? -2.665 -16.187 -40.461 1.00 33.41 293 GLY A CA 1
ATOM 2388 C C . GLY A 1 293 ? -3.398 -15.395 -41.531 1.00 33.41 293 GLY A C 1
ATOM 2389 O O . GLY A 1 293 ? -2.785 -14.977 -42.503 1.00 33.41 293 GLY A O 1
ATOM 2390 N N . GLY A 1 294 ? -4.703 -15.168 -41.358 1.00 27.62 294 GLY A N 1
ATOM 2391 C CA . GLY A 1 294 ? -5.495 -14.426 -42.352 1.00 27.62 294 GLY A CA 1
ATOM 2392 C C . GLY A 1 294 ? -6.522 -13.433 -41.813 1.00 27.62 294 GLY A C 1
ATOM 2393 O O . GLY A 1 294 ? -7.117 -12.706 -42.600 1.00 27.62 294 GLY A O 1
ATOM 2394 N N . GLN A 1 295 ? -6.754 -13.356 -40.501 1.00 27.61 295 GLN A N 1
ATOM 2395 C CA . GLN A 1 295 ? -7.744 -12.437 -39.929 1.00 27.61 295 GLN A CA 1
ATOM 2396 C C . GLN A 1 295 ? -7.227 -11.872 -38.607 1.00 27.61 295 GLN A C 1
ATOM 2398 O O . GLN A 1 295 ? -7.472 -12.454 -37.560 1.00 27.61 295 GLN A O 1
ATOM 2403 N N . ASN A 1 296 ? -6.416 -10.807 -38.704 1.00 28.33 296 ASN A N 1
ATOM 2404 C CA . ASN A 1 296 ? -6.142 -9.758 -37.692 1.00 28.33 296 ASN A CA 1
ATOM 2405 C C . ASN A 1 296 ? -4.890 -8.916 -38.045 1.00 28.33 296 ASN A C 1
ATOM 2407 O O . ASN A 1 296 ? -4.193 -8.426 -37.163 1.00 28.33 296 ASN A O 1
ATOM 2411 N N . VAL A 1 297 ? -4.572 -8.714 -39.331 1.00 27.95 297 VAL A N 1
ATOM 2412 C CA . VAL A 1 297 ? -3.379 -7.932 -39.741 1.00 27.95 297 VAL A CA 1
ATOM 2413 C C . VAL A 1 297 ? -3.697 -6.442 -39.983 1.00 27.95 297 VAL A C 1
ATOM 2415 O O . VAL A 1 297 ? -2.802 -5.643 -40.233 1.00 27.95 297 VAL A O 1
ATOM 2418 N N . HIS A 1 298 ? -4.951 -6.003 -39.822 1.00 28.03 298 HIS A N 1
ATOM 2419 C CA . HIS A 1 298 ? -5.356 -4.617 -40.116 1.00 28.03 298 HIS A CA 1
ATOM 2420 C C . HIS A 1 298 ? -5.378 -3.638 -38.924 1.00 28.03 298 HIS A C 1
ATOM 2422 O O . HIS A 1 298 ? -5.840 -2.514 -39.083 1.00 28.03 298 HIS A O 1
ATOM 2428 N N . TYR A 1 299 ? -4.794 -3.993 -37.772 1.00 30.98 299 TYR A N 1
ATOM 2429 C CA . TYR A 1 299 ? -4.571 -3.052 -36.654 1.00 30.98 299 TYR A CA 1
ATOM 2430 C C . TYR A 1 299 ? -3.108 -2.959 -36.189 1.00 30.98 299 TYR A C 1
ATOM 2432 O O . TYR A 1 299 ? -2.834 -2.516 -35.080 1.00 30.98 299 TYR A O 1
ATOM 2440 N N . LEU A 1 300 ? -2.141 -3.285 -37.052 1.00 33.94 300 LEU A N 1
ATOM 2441 C CA . LEU A 1 300 ? -0.735 -2.901 -36.856 1.00 33.94 300 LEU A CA 1
ATOM 2442 C C . LEU A 1 300 ? -0.505 -1.460 -37.339 1.00 33.94 300 LEU A C 1
ATOM 2444 O O . LEU A 1 300 ? 0.365 -1.174 -38.161 1.00 33.94 300 LEU A O 1
ATOM 2448 N N . GLY A 1 301 ? -1.295 -0.522 -36.811 1.00 32.44 301 GLY A N 1
ATOM 2449 C CA . GLY A 1 301 ? -0.808 0.847 -36.706 1.00 32.44 301 GLY A CA 1
ATOM 2450 C C . GLY A 1 301 ? 0.435 0.789 -35.826 1.00 32.44 301 GLY A C 1
ATOM 2451 O O . GLY A 1 301 ? 0.388 0.164 -34.770 1.00 32.44 301 GLY A O 1
ATOM 2452 N N . ARG A 1 302 ? 1.558 1.361 -36.277 1.00 42.88 302 ARG A N 1
ATOM 2453 C CA . ARG A 1 302 ? 2.758 1.551 -35.451 1.00 42.88 302 ARG A CA 1
ATOM 2454 C C . ARG A 1 302 ? 2.310 2.083 -34.083 1.00 42.88 302 ARG A C 1
ATOM 2456 O O . ARG A 1 302 ? 1.998 3.268 -33.987 1.00 42.88 302 ARG A O 1
ATOM 2463 N N . LEU A 1 303 ? 2.262 1.230 -33.053 1.00 45.94 303 LEU A N 1
ATOM 2464 C CA . LEU A 1 303 ? 2.273 1.684 -31.663 1.00 45.94 303 LEU A CA 1
ATOM 2465 C C . LEU A 1 303 ? 3.418 2.683 -31.597 1.00 45.94 303 LEU A C 1
ATOM 2467 O O . LEU A 1 303 ? 4.514 2.379 -32.083 1.00 45.94 303 LEU A O 1
ATOM 2471 N N . ALA A 1 304 ? 3.095 3.913 -31.197 1.00 46.78 304 ALA A N 1
ATOM 2472 C CA . ALA A 1 304 ? 3.971 5.047 -31.410 1.00 46.78 304 ALA A CA 1
ATOM 2473 C C . ALA A 1 304 ? 5.362 4.710 -30.870 1.00 46.78 304 ALA A C 1
ATOM 2475 O O . ALA A 1 304 ? 5.579 4.518 -29.675 1.00 46.78 304 ALA A O 1
ATOM 2476 N N . THR A 1 305 ? 6.293 4.620 -31.816 1.00 66.56 305 THR A N 1
ATOM 2477 C CA . THR A 1 305 ? 7.720 4.791 -31.596 1.00 66.56 305 THR A CA 1
ATOM 2478 C C . THR A 1 305 ? 7.923 5.988 -30.679 1.00 66.56 305 THR A C 1
ATOM 2480 O O . THR A 1 305 ? 7.210 6.974 -30.851 1.00 66.56 305 THR A O 1
ATOM 2483 N N . PHE A 1 306 ? 8.873 5.879 -29.747 1.00 75.81 306 PHE A N 1
ATOM 2484 C CA . PHE A 1 306 ? 9.360 6.953 -28.877 1.00 75.81 306 PHE A CA 1
ATOM 2485 C C . PHE A 1 306 ? 8.957 8.371 -29.325 1.00 75.81 306 PHE A C 1
ATOM 2487 O O . PHE A 1 306 ? 9.333 8.815 -30.413 1.00 75.81 306 PHE A O 1
ATOM 2494 N N . ASP A 1 307 ? 8.227 9.076 -28.464 1.00 82.56 307 ASP A N 1
ATOM 2495 C CA . ASP A 1 307 ? 7.796 10.451 -28.681 1.00 82.56 307 ASP A CA 1
ATOM 2496 C C . ASP A 1 307 ? 8.684 11.398 -27.857 1.00 82.56 307 ASP A C 1
ATOM 2498 O O . ASP A 1 307 ? 8.682 11.395 -26.620 1.00 82.56 307 ASP A O 1
ATOM 2502 N N . ALA A 1 308 ? 9.470 12.217 -28.560 1.00 82.06 308 ALA A N 1
ATOM 2503 C CA . ALA A 1 308 ? 10.405 13.152 -27.946 1.00 82.06 308 ALA A CA 1
ATOM 2504 C C . ALA A 1 308 ? 9.702 14.249 -27.125 1.00 82.06 308 ALA A C 1
ATOM 2506 O O . ALA A 1 308 ? 10.257 14.688 -26.111 1.00 82.06 308 ALA A O 1
ATOM 2507 N N . ASP A 1 309 ? 8.491 14.661 -27.512 1.00 87.19 309 ASP A N 1
ATOM 2508 C CA . ASP A 1 309 ? 7.713 15.657 -26.771 1.00 87.19 309 ASP A CA 1
ATOM 2509 C C . ASP A 1 309 ? 7.177 15.053 -25.470 1.00 87.19 309 ASP A C 1
ATOM 2511 O O . ASP A 1 309 ? 7.245 15.683 -24.410 1.00 87.19 309 ASP A O 1
ATOM 2515 N N . ARG A 1 310 ? 6.736 13.787 -25.513 1.00 87.38 310 ARG A N 1
ATOM 2516 C CA . ARG A 1 310 ? 6.329 13.034 -24.313 1.00 87.38 310 ARG A CA 1
ATOM 2517 C C . ARG A 1 310 ? 7.490 12.800 -23.362 1.00 87.38 310 ARG A C 1
ATOM 2519 O O . ARG A 1 310 ? 7.319 12.979 -22.159 1.00 87.38 310 ARG A O 1
ATOM 2526 N N . PHE A 1 311 ? 8.673 12.470 -23.876 1.00 85.81 311 PHE A N 1
ATOM 2527 C CA . PHE A 1 311 ? 9.885 12.382 -23.059 1.00 85.81 311 PHE A CA 1
ATOM 2528 C C . PHE A 1 311 ? 10.198 13.702 -22.362 1.00 85.81 311 PHE A C 1
ATOM 2530 O O . PHE A 1 311 ? 10.413 13.722 -21.152 1.00 85.81 311 PHE A O 1
ATOM 2537 N N . LYS A 1 312 ? 10.142 14.823 -23.087 1.00 87.75 312 LYS A N 1
ATOM 2538 C CA . LYS A 1 312 ? 10.361 16.146 -22.497 1.00 87.75 312 LYS A CA 1
ATOM 2539 C C . LYS A 1 312 ? 9.334 16.460 -21.403 1.00 87.75 312 LYS A C 1
ATOM 2541 O O . LYS A 1 312 ? 9.727 16.919 -20.333 1.00 87.75 312 LYS A O 1
ATOM 2546 N N . ALA A 1 313 ? 8.052 16.181 -21.638 1.00 90.19 313 ALA A N 1
ATOM 2547 C CA . ALA A 1 313 ? 6.985 16.391 -20.655 1.00 90.19 313 ALA A CA 1
ATOM 2548 C C . ALA A 1 313 ? 7.139 15.499 -19.405 1.00 90.19 313 ALA A C 1
ATOM 2550 O O . ALA A 1 313 ? 6.917 15.962 -18.284 1.00 90.19 313 ALA A O 1
ATOM 2551 N N . ALA A 1 314 ? 7.553 14.241 -19.583 1.00 88.56 314 ALA A N 1
ATOM 2552 C CA . ALA A 1 314 ? 7.854 13.308 -18.499 1.00 88.56 314 ALA A CA 1
ATOM 2553 C C . ALA A 1 314 ? 9.039 13.787 -17.649 1.00 88.56 314 ALA A C 1
ATOM 2555 O O . ALA A 1 314 ? 8.920 13.897 -16.428 1.00 88.56 314 ALA A O 1
ATOM 2556 N N . THR A 1 315 ? 10.158 14.143 -18.284 1.00 86.62 315 THR A N 1
ATOM 2557 C CA . THR A 1 315 ? 11.351 14.651 -17.593 1.00 86.62 315 THR A CA 1
ATOM 2558 C C . THR A 1 315 ? 11.060 15.959 -16.858 1.00 86.62 315 THR A C 1
ATOM 2560 O O . THR A 1 315 ? 11.515 16.143 -15.730 1.00 86.62 315 THR A O 1
ATOM 2563 N N . GLN A 1 316 ? 10.251 16.849 -17.442 1.00 90.62 316 GLN A N 1
ATOM 2564 C CA . GLN A 1 316 ? 9.801 18.071 -16.772 1.00 90.62 316 GLN A CA 1
ATOM 2565 C C . GLN A 1 316 ? 8.996 17.764 -15.508 1.00 90.62 316 GLN A C 1
ATOM 2567 O O . GLN A 1 316 ? 9.296 18.338 -14.462 1.00 90.62 316 GLN A O 1
ATOM 2572 N N . LEU A 1 317 ? 8.038 16.833 -15.571 1.00 91.25 317 LEU A N 1
ATOM 2573 C CA . LEU A 1 317 ? 7.249 16.434 -14.406 1.00 91.25 317 LEU A CA 1
ATOM 2574 C C . LEU A 1 317 ? 8.137 15.855 -13.296 1.00 91.25 317 LEU A C 1
ATOM 2576 O O . LEU A 1 317 ? 8.029 16.278 -12.149 1.00 91.25 317 LEU A O 1
ATOM 2580 N N . ILE A 1 318 ? 9.059 14.952 -13.642 1.00 88.88 318 ILE A N 1
ATOM 2581 C CA . ILE A 1 318 ? 9.994 14.342 -12.683 1.00 88.88 318 ILE A CA 1
ATOM 2582 C C . ILE A 1 318 ? 10.893 15.413 -12.050 1.00 88.88 318 ILE A C 1
ATOM 2584 O O . ILE A 1 318 ? 11.044 15.466 -10.827 1.00 88.88 318 ILE A O 1
ATOM 2588 N N . SER A 1 319 ? 11.439 16.322 -12.862 1.00 89.69 319 SER A N 1
ATOM 2589 C CA . SER A 1 319 ? 12.258 17.433 -12.366 1.00 89.69 319 SER A CA 1
ATOM 2590 C C . SER A 1 319 ? 11.466 18.369 -11.448 1.00 89.69 319 SER A C 1
ATOM 2592 O O . SER A 1 319 ? 11.988 18.820 -10.430 1.00 89.69 319 SER A O 1
ATOM 2594 N N . PHE A 1 320 ? 10.185 18.603 -11.750 1.00 92.69 320 PHE A N 1
ATOM 2595 C CA . PHE A 1 320 ? 9.292 19.380 -10.902 1.00 92.69 320 PHE A CA 1
ATOM 2596 C C . PHE A 1 320 ? 9.053 18.676 -9.567 1.00 92.69 320 PHE A C 1
ATOM 2598 O O . PHE A 1 320 ? 9.231 19.305 -8.525 1.00 92.69 320 PHE A O 1
ATOM 2605 N N . THR A 1 321 ? 8.737 17.377 -9.572 1.00 91.06 321 THR A N 1
ATOM 2606 C CA . THR A 1 321 ? 8.542 16.615 -8.330 1.00 91.06 321 THR A CA 1
ATOM 2607 C C . THR A 1 321 ? 9.790 16.622 -7.453 1.00 91.06 321 THR A C 1
ATOM 2609 O O . THR A 1 321 ? 9.672 16.824 -6.249 1.00 91.06 321 THR A O 1
ATOM 2612 N N . ALA A 1 322 ? 10.981 16.517 -8.053 1.00 89.44 322 ALA A N 1
ATOM 2613 C CA . ALA A 1 322 ? 12.255 16.597 -7.341 1.00 89.44 322 ALA A CA 1
ATOM 2614 C C . ALA A 1 322 ? 12.574 18.015 -6.832 1.00 89.44 322 ALA A C 1
ATOM 2616 O O . ALA A 1 322 ? 13.298 18.173 -5.854 1.00 89.44 322 ALA A O 1
ATOM 2617 N N . SER A 1 323 ? 12.046 19.053 -7.489 1.00 93.00 323 SER A N 1
ATOM 2618 C CA . SER A 1 323 ? 12.232 20.445 -7.068 1.00 93.00 323 SER A CA 1
ATOM 2619 C C . SER A 1 323 ? 11.393 20.825 -5.851 1.00 93.00 323 SER A C 1
ATOM 2621 O O . SER A 1 323 ? 11.727 21.802 -5.188 1.00 93.00 323 SER A O 1
ATOM 2623 N N . VAL A 1 324 ? 10.302 20.106 -5.563 1.00 92.12 324 VAL A N 1
ATOM 2624 C CA . VAL A 1 324 ? 9.426 20.389 -4.420 1.00 92.12 324 VAL A CA 1
ATOM 2625 C C . VAL A 1 324 ? 9.999 19.729 -3.170 1.00 92.12 324 VAL A C 1
ATOM 2627 O O . VAL A 1 324 ? 10.155 18.514 -3.115 1.00 92.12 324 VAL A O 1
ATOM 2630 N N . THR A 1 325 ? 10.293 20.542 -2.161 1.00 89.25 325 THR A N 1
ATOM 2631 C CA . THR A 1 325 ? 10.848 20.123 -0.872 1.00 89.25 325 THR A CA 1
ATOM 2632 C C . THR A 1 325 ? 9.942 20.597 0.269 1.00 89.25 325 THR A C 1
ATOM 2634 O O . THR A 1 325 ? 9.128 21.510 0.070 1.00 89.25 325 THR A O 1
ATOM 2637 N N . PRO A 1 326 ? 10.071 20.026 1.481 1.00 85.38 326 PRO A N 1
ATOM 2638 C CA . PRO A 1 326 ? 9.294 20.457 2.645 1.00 85.38 326 PRO A CA 1
ATOM 2639 C C . PRO A 1 326 ? 9.412 21.963 2.936 1.00 85.38 326 PRO A C 1
ATOM 2641 O O . PRO A 1 326 ? 8.467 22.595 3.402 1.00 85.38 326 PRO A O 1
ATOM 2644 N N . GLU A 1 327 ? 10.553 22.574 2.615 1.00 85.56 327 GLU A N 1
ATOM 2645 C CA . GLU A 1 327 ? 10.820 23.989 2.875 1.00 85.56 327 GLU A CA 1
ATOM 2646 C C . GLU A 1 327 ? 10.126 24.899 1.856 1.00 85.56 327 GLU A C 1
ATOM 2648 O O . GLU A 1 327 ? 9.719 26.015 2.197 1.00 85.56 327 GLU A O 1
ATOM 2653 N N . ASN A 1 328 ? 9.990 24.449 0.606 1.00 90.44 328 ASN A N 1
ATOM 2654 C CA . ASN A 1 328 ? 9.489 25.270 -0.496 1.00 90.44 328 ASN A CA 1
ATOM 2655 C C . ASN A 1 328 ? 8.024 24.993 -0.875 1.00 90.44 328 ASN A C 1
ATOM 2657 O O . ASN A 1 328 ? 7.417 25.806 -1.578 1.00 90.44 328 ASN A O 1
ATOM 2661 N N . CYS A 1 329 ? 7.434 23.902 -0.380 1.00 89.31 329 CYS A N 1
ATOM 2662 C CA . CYS A 1 329 ? 6.074 23.497 -0.729 1.00 89.31 329 CYS A CA 1
ATOM 2663 C C . CYS A 1 329 ? 5.019 24.541 -0.319 1.00 89.31 329 CYS A C 1
ATOM 2665 O O . CYS A 1 329 ? 4.018 24.716 -1.012 1.00 89.31 329 CYS A O 1
ATOM 2667 N N . ALA A 1 330 ? 5.271 25.310 0.748 1.00 88.12 330 ALA A N 1
ATOM 2668 C CA . ALA A 1 330 ? 4.383 26.380 1.209 1.00 88.12 330 ALA A CA 1
ATOM 2669 C C . ALA A 1 330 ? 4.210 27.516 0.181 1.00 88.12 330 ALA A C 1
ATOM 2671 O O . ALA A 1 330 ? 3.169 28.169 0.154 1.00 88.12 330 ALA A O 1
ATOM 2672 N N . ALA A 1 331 ? 5.203 27.731 -0.692 1.00 90.94 331 ALA A N 1
ATOM 2673 C CA . ALA A 1 331 ? 5.152 28.745 -1.747 1.00 90.94 331 ALA A CA 1
ATOM 2674 C C . ALA A 1 331 ? 4.356 28.294 -2.989 1.00 90.94 331 ALA A C 1
ATOM 2676 O O . ALA A 1 331 ? 4.172 29.080 -3.918 1.00 90.94 331 ALA A O 1
ATOM 2677 N N . LYS A 1 332 ? 3.906 27.033 -3.038 1.00 91.06 332 LYS A N 1
ATOM 2678 C CA . LYS A 1 332 ? 3.153 26.464 -4.163 1.00 91.06 332 LYS A CA 1
ATOM 2679 C C . LYS A 1 332 ? 1.642 26.525 -3.924 1.00 91.06 332 LYS A C 1
ATOM 2681 O O . LYS A 1 332 ? 1.147 26.490 -2.788 1.00 91.06 332 LYS A O 1
ATOM 2686 N N . THR A 1 333 ? 0.883 26.607 -5.015 1.00 91.25 333 THR A N 1
ATOM 2687 C CA . THR A 1 333 ? -0.583 26.518 -4.949 1.00 91.25 333 THR A CA 1
ATOM 2688 C C . THR A 1 333 ? -1.028 25.069 -4.709 1.00 91.25 333 THR A C 1
ATOM 2690 O O . THR A 1 333 ? -0.297 24.148 -5.077 1.00 91.25 333 THR A O 1
ATOM 2693 N N . PRO A 1 334 ? -2.215 24.825 -4.120 1.00 86.56 334 PRO A N 1
ATOM 2694 C CA . PRO A 1 334 ? -2.732 23.466 -3.933 1.00 86.56 334 PRO A CA 1
ATOM 2695 C C . PRO A 1 334 ? -2.762 22.649 -5.232 1.00 86.56 334 PRO A C 1
ATOM 2697 O O . PRO A 1 334 ? -2.353 21.497 -5.236 1.00 86.56 334 PRO A O 1
ATOM 2700 N N . GLN A 1 335 ? -3.123 23.274 -6.356 1.00 89.81 335 GLN A N 1
ATOM 2701 C CA . GLN A 1 335 ? -3.170 22.620 -7.667 1.00 89.81 335 GLN A CA 1
ATOM 2702 C C . GLN A 1 335 ? -1.781 22.243 -8.198 1.00 89.81 335 GLN A C 1
ATOM 2704 O O . GLN A 1 335 ? -1.658 21.285 -8.946 1.00 89.81 335 GLN A O 1
ATOM 2709 N N . GLN A 1 336 ? -0.727 22.983 -7.831 1.00 91.62 336 GLN A N 1
ATOM 2710 C CA . GLN A 1 336 ? 0.655 22.625 -8.181 1.00 91.62 336 GLN A CA 1
ATOM 2711 C C . GLN A 1 336 ? 1.183 21.457 -7.340 1.00 91.62 336 GLN A C 1
ATOM 2713 O O . GLN A 1 336 ? 2.114 20.775 -7.758 1.00 91.62 336 GLN A O 1
ATOM 2718 N N . LEU A 1 337 ? 0.617 21.246 -6.151 1.00 92.62 337 LEU A N 1
ATOM 2719 C CA . LEU A 1 337 ? 0.953 20.131 -5.265 1.00 92.62 337 LEU A CA 1
ATOM 2720 C C . LEU A 1 337 ? 0.123 18.876 -5.564 1.00 92.62 337 LEU A C 1
ATOM 2722 O O . LEU A 1 337 ? 0.278 17.874 -4.873 1.00 92.62 337 LEU A O 1
ATOM 2726 N N . GLU A 1 338 ? -0.726 18.910 -6.590 1.00 93.81 338 GLU A N 1
ATOM 2727 C CA . GLU A 1 338 ? -1.473 17.765 -7.100 1.00 93.81 338 GLU A CA 1
ATOM 2728 C C . GLU A 1 338 ? -0.965 17.414 -8.498 1.00 93.81 338 GLU A C 1
ATOM 2730 O O . GLU A 1 338 ? -0.949 18.246 -9.406 1.00 93.81 338 GLU A O 1
ATOM 2735 N N . LEU A 1 339 ? -0.542 16.165 -8.687 1.00 94.19 339 LEU A N 1
ATOM 2736 C CA . LEU A 1 339 ? -0.146 15.678 -10.002 1.00 94.19 339 LEU A CA 1
ATOM 2737 C C . LEU A 1 339 ? -1.378 15.240 -10.807 1.00 94.19 339 LEU A C 1
ATOM 2739 O O . LEU A 1 339 ? -2.417 14.882 -10.236 1.00 94.19 339 LEU A O 1
ATOM 2743 N N . PRO A 1 340 ? -1.271 15.199 -12.147 1.00 93.06 340 PRO A N 1
ATOM 2744 C CA . PRO A 1 340 ? -2.275 14.552 -12.979 1.00 93.06 340 PRO A CA 1
ATOM 2745 C C . PRO A 1 340 ? -2.545 13.120 -12.501 1.00 93.06 340 PRO A C 1
ATOM 2747 O O . PRO A 1 340 ? -1.618 12.396 -12.144 1.00 93.06 340 PRO A O 1
ATOM 2750 N N . GLY A 1 341 ? -3.807 12.677 -12.540 1.00 89.19 341 GLY A N 1
ATOM 2751 C CA . GLY A 1 341 ? -4.165 11.311 -12.128 1.00 89.19 341 GLY A CA 1
ATOM 2752 C C . GLY A 1 341 ? -3.416 10.232 -12.921 1.00 89.19 341 GLY A C 1
ATOM 2753 O O . GLY A 1 341 ? -3.046 9.203 -12.367 1.00 89.19 341 GLY A O 1
ATOM 2754 N N . GLU A 1 342 ? -3.100 10.520 -14.186 1.00 90.88 342 GLU A N 1
ATOM 2755 C CA . GLU A 1 342 ? -2.314 9.657 -15.079 1.00 90.88 342 GLU A CA 1
ATOM 2756 C C . GLU A 1 342 ? -0.870 9.421 -14.602 1.00 90.88 342 GLU A C 1
ATOM 2758 O O . GLU A 1 342 ? -0.232 8.457 -15.024 1.00 90.88 342 GLU A O 1
ATOM 2763 N N . ALA A 1 343 ? -0.333 10.292 -13.737 1.00 91.88 343 ALA A N 1
ATOM 2764 C CA . ALA A 1 343 ? 1.001 10.131 -13.160 1.00 91.88 343 ALA A CA 1
ATOM 2765 C C . ALA A 1 343 ? 1.041 9.033 -12.082 1.00 91.88 343 ALA A C 1
ATOM 2767 O O . ALA A 1 343 ? 2.111 8.519 -11.777 1.00 91.88 343 ALA A O 1
ATOM 2768 N N . GLY A 1 344 ? -0.116 8.659 -11.524 1.00 90.56 344 GLY A N 1
ATOM 2769 C CA . GLY A 1 344 ? -0.269 7.544 -10.585 1.00 90.56 344 GLY A CA 1
ATOM 2770 C C . GLY A 1 344 ? -0.594 6.204 -11.255 1.00 90.56 344 GLY A C 1
ATOM 2771 O O . GLY A 1 344 ? -1.037 5.281 -10.573 1.00 90.56 344 GLY A O 1
ATOM 2772 N N . TYR A 1 345 ? -0.441 6.095 -12.580 1.00 91.38 345 TYR A N 1
ATOM 2773 C CA . TYR A 1 345 ? -0.765 4.879 -13.325 1.00 91.38 345 TYR A CA 1
ATOM 2774 C C . TYR A 1 345 ? -0.001 3.656 -12.791 1.00 91.38 345 TYR A C 1
ATOM 2776 O O . TYR A 1 345 ? 1.208 3.709 -12.582 1.00 91.38 345 TYR A O 1
ATOM 2784 N N . GLY A 1 346 ? -0.714 2.543 -12.594 1.00 87.56 346 GLY A N 1
ATOM 2785 C CA . GLY A 1 346 ? -0.153 1.284 -12.098 1.00 87.56 346 GLY A CA 1
ATOM 2786 C C . GLY A 1 346 ? -0.040 1.173 -10.574 1.00 87.56 346 GLY A C 1
ATOM 2787 O O . GLY A 1 346 ? 0.352 0.113 -10.086 1.00 87.56 346 GLY A O 1
ATOM 2788 N N . ALA A 1 347 ? -0.411 2.203 -9.804 1.00 89.38 347 ALA A N 1
ATOM 2789 C CA . ALA A 1 347 ? -0.348 2.166 -8.339 1.00 89.38 347 ALA A CA 1
ATOM 2790 C C . ALA A 1 347 ? -1.176 1.035 -7.707 1.00 89.38 347 ALA A C 1
ATOM 2792 O O . ALA A 1 347 ? -0.769 0.453 -6.705 1.00 89.38 347 ALA A O 1
ATOM 2793 N N . ASP A 1 348 ? -2.300 0.673 -8.318 1.00 87.12 348 ASP A N 1
ATOM 2794 C CA . ASP A 1 348 ? -3.158 -0.438 -7.906 1.00 87.12 348 ASP A CA 1
ATOM 2795 C C . ASP A 1 348 ? -2.468 -1.806 -8.000 1.00 87.12 348 ASP A C 1
ATOM 2797 O O . ASP A 1 348 ? -2.709 -2.686 -7.167 1.00 87.12 348 ASP A O 1
ATOM 2801 N N . THR A 1 349 ? -1.585 -1.970 -8.987 1.00 85.94 349 THR A N 1
ATOM 2802 C CA . THR A 1 349 ? -0.777 -3.179 -9.170 1.00 85.94 349 THR A CA 1
ATOM 2803 C C . THR A 1 349 ? 0.485 -3.159 -8.311 1.00 85.94 349 THR A C 1
ATOM 2805 O O . THR A 1 349 ? 0.721 -4.114 -7.567 1.00 85.94 349 THR A O 1
ATOM 2808 N N . SER A 1 350 ? 1.255 -2.066 -8.346 1.00 86.75 350 SER A N 1
ATOM 2809 C CA . SER A 1 350 ? 2.529 -1.935 -7.629 1.00 86.75 350 SER A CA 1
ATOM 2810 C C . SER A 1 350 ? 2.345 -1.904 -6.112 1.00 86.75 350 SER A C 1
ATOM 2812 O O . SER A 1 350 ? 3.104 -2.539 -5.384 1.00 86.75 350 SER A O 1
ATOM 2814 N N . PHE A 1 351 ? 1.299 -1.229 -5.622 1.00 91.88 351 PHE A N 1
ATOM 2815 C CA . PHE A 1 351 ? 1.004 -1.098 -4.192 1.00 91.88 351 PHE A CA 1
ATOM 2816 C C . PHE A 1 351 ? -0.154 -1.986 -3.726 1.00 91.88 351 PHE A C 1
ATOM 2818 O O . PHE A 1 351 ? -0.825 -1.697 -2.729 1.00 91.88 351 PHE A O 1
ATOM 2825 N N . GLN A 1 352 ? -0.399 -3.101 -4.423 1.00 91.06 352 GLN A N 1
ATOM 2826 C CA . GLN A 1 352 ? -1.477 -4.028 -4.077 1.00 91.06 352 GLN A CA 1
ATOM 2827 C C . GLN A 1 352 ? -1.360 -4.555 -2.636 1.00 91.06 352 GLN A C 1
ATOM 2829 O O . GLN A 1 352 ? -2.378 -4.745 -1.967 1.00 91.06 352 GLN A O 1
ATOM 2834 N N . VAL A 1 353 ? -0.140 -4.803 -2.148 1.00 89.88 353 VAL A N 1
ATOM 2835 C CA . VAL A 1 353 ? 0.101 -5.320 -0.789 1.00 89.88 353 VAL A CA 1
ATOM 2836 C C . VAL A 1 353 ? -0.319 -4.288 0.259 1.00 89.88 353 VAL A C 1
ATOM 2838 O O . VAL A 1 353 ? -1.095 -4.608 1.157 1.00 89.88 353 VAL A O 1
ATOM 2841 N N . GLN A 1 354 ? 0.095 -3.034 0.086 1.00 93.06 354 GLN A N 1
ATOM 2842 C CA . GLN A 1 354 ? -0.231 -1.926 0.984 1.00 93.06 354 GLN A CA 1
ATOM 2843 C C . GLN A 1 354 ? -1.732 -1.613 0.961 1.00 93.06 354 GLN A C 1
ATOM 2845 O O . GLN A 1 354 ? -2.351 -1.410 2.007 1.00 93.06 354 GLN A O 1
ATOM 2850 N N . ALA A 1 355 ? -2.349 -1.652 -0.222 1.00 95.31 355 ALA A N 1
ATOM 2851 C CA . ALA A 1 355 ? -3.792 -1.498 -0.376 1.00 95.31 355 ALA A CA 1
ATOM 2852 C C . ALA A 1 355 ? -4.577 -2.610 0.332 1.00 95.31 355 ALA A C 1
ATOM 2854 O O . ALA A 1 355 ? -5.596 -2.347 0.975 1.00 95.31 355 ALA A O 1
ATOM 2855 N N . ARG A 1 356 ? -4.084 -3.854 0.295 1.00 94.75 356 ARG A N 1
ATOM 2856 C CA . ARG A 1 356 ? -4.694 -4.961 1.042 1.00 94.75 356 ARG A CA 1
ATOM 2857 C C . ARG A 1 356 ? -4.616 -4.769 2.555 1.00 94.75 356 ARG A C 1
ATOM 2859 O O . ARG A 1 356 ? -5.520 -5.245 3.232 1.00 94.75 356 ARG A O 1
ATOM 2866 N N . SER A 1 357 ? -3.634 -4.041 3.086 1.00 94.31 357 SER A N 1
ATOM 2867 C CA . SER A 1 357 ? -3.594 -3.685 4.513 1.00 94.31 357 SER A CA 1
ATOM 2868 C C . SER A 1 357 ? -4.737 -2.741 4.905 1.00 94.31 357 SER A C 1
ATOM 2870 O O . SER A 1 357 ? -5.382 -2.957 5.933 1.00 94.31 357 SER A O 1
ATOM 2872 N N . ALA A 1 358 ? -5.062 -1.752 4.059 1.00 95.88 358 ALA A N 1
ATOM 2873 C CA . ALA A 1 358 ? -6.252 -0.915 4.247 1.00 95.88 358 ALA A CA 1
ATOM 2874 C C . ALA A 1 358 ? -7.532 -1.762 4.170 1.00 95.88 358 ALA A C 1
ATOM 2876 O O . ALA A 1 358 ? -8.372 -1.718 5.066 1.00 95.88 358 ALA A O 1
ATOM 2877 N N . LEU A 1 359 ? -7.643 -2.610 3.143 1.00 96.25 359 LEU A N 1
ATOM 2878 C CA . LEU A 1 359 ? -8.797 -3.491 2.963 1.00 96.25 359 LEU A CA 1
ATOM 2879 C C . LEU A 1 359 ? -8.985 -4.448 4.153 1.00 96.25 359 LEU A C 1
ATOM 2881 O O . LEU A 1 359 ? -10.094 -4.593 4.658 1.00 96.25 359 LEU A O 1
ATOM 2885 N N . ARG A 1 360 ? -7.907 -5.056 4.658 1.00 95.75 360 ARG A N 1
ATOM 2886 C CA . ARG A 1 360 ? -7.915 -5.935 5.840 1.00 95.75 360 ARG A CA 1
ATOM 2887 C C . ARG A 1 360 ? -8.494 -5.222 7.056 1.00 95.75 360 ARG A C 1
ATOM 2889 O O . ARG A 1 360 ? -9.299 -5.812 7.775 1.00 95.75 360 ARG A O 1
ATOM 2896 N N . LEU A 1 361 ? -8.121 -3.962 7.272 1.00 96.00 361 LEU A N 1
ATOM 2897 C CA . LEU A 1 361 ? -8.644 -3.163 8.377 1.00 96.00 361 LEU A CA 1
ATOM 2898 C C . LEU A 1 361 ? -10.126 -2.814 8.177 1.00 96.00 361 LEU A C 1
ATOM 2900 O O . LEU A 1 361 ? -10.912 -2.960 9.110 1.00 96.00 361 LEU A O 1
ATOM 2904 N N . ALA A 1 362 ? -10.540 -2.456 6.958 1.00 97.19 362 ALA A N 1
ATOM 2905 C CA . ALA A 1 362 ? -11.948 -2.223 6.633 1.00 97.19 362 ALA A CA 1
ATOM 2906 C C . ALA A 1 362 ? -12.820 -3.474 6.846 1.00 97.19 362 ALA A C 1
ATOM 2908 O O . ALA A 1 362 ? -13.936 -3.376 7.361 1.00 97.19 362 ALA A O 1
ATOM 2909 N N . HIS A 1 363 ? -12.307 -4.659 6.498 1.00 96.88 363 HIS A N 1
ATOM 2910 C CA . HIS A 1 363 ? -12.967 -5.938 6.762 1.00 96.88 363 HIS A CA 1
ATOM 2911 C C . HIS A 1 363 ? -13.074 -6.236 8.254 1.00 96.88 363 HIS A C 1
ATOM 2913 O O . HIS A 1 363 ? -14.145 -6.630 8.707 1.00 96.88 363 HI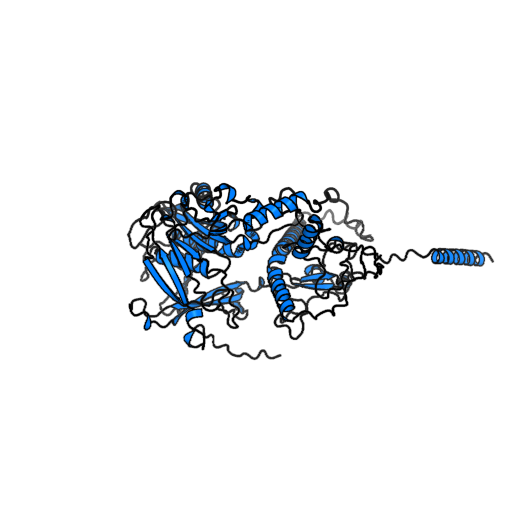S A O 1
ATOM 2919 N N . PHE A 1 364 ? -11.995 -6.033 9.015 1.00 95.50 364 PHE A N 1
ATOM 2920 C CA . PHE A 1 364 ? -12.007 -6.201 10.467 1.00 95.50 364 PHE A CA 1
ATOM 2921 C C . PHE A 1 364 ? -13.074 -5.312 11.117 1.00 95.50 364 PHE A C 1
ATOM 2923 O O . PHE A 1 364 ? -13.937 -5.819 11.831 1.00 95.50 364 PHE A O 1
ATOM 2930 N N . LEU A 1 365 ? -13.075 -4.013 10.798 1.00 96.25 365 LEU A N 1
ATOM 2931 C CA . LEU A 1 365 ? -14.049 -3.060 11.330 1.00 96.25 365 LEU A CA 1
ATOM 2932 C C . LEU A 1 365 ? -15.475 -3.410 10.898 1.00 96.25 365 LEU A C 1
ATOM 2934 O O . LEU A 1 365 ? -16.378 -3.408 11.726 1.00 96.25 365 LEU A O 1
ATOM 2938 N N . SER A 1 366 ? -15.681 -3.788 9.633 1.00 96.06 366 SER A N 1
ATOM 2939 C CA . SER A 1 366 ? -17.009 -4.169 9.138 1.00 96.06 366 SER A CA 1
ATOM 2940 C C . SER A 1 366 ? -17.535 -5.436 9.811 1.00 96.06 366 SER A C 1
ATOM 2942 O O . SER A 1 366 ? -18.692 -5.493 10.224 1.00 96.06 366 SER A O 1
ATOM 2944 N N . ALA A 1 367 ? -16.684 -6.453 9.956 1.00 94.44 367 ALA A N 1
ATOM 2945 C CA . ALA A 1 367 ? -17.041 -7.696 10.625 1.00 94.44 367 ALA A CA 1
ATOM 2946 C C . ALA A 1 367 ? -17.357 -7.461 12.106 1.00 94.44 367 ALA A C 1
ATOM 2948 O O . ALA A 1 367 ? -18.344 -8.008 12.601 1.00 94.44 367 ALA A O 1
ATOM 2949 N N . PHE A 1 368 ? -16.562 -6.629 12.785 1.00 93.12 368 PHE A N 1
ATOM 2950 C CA . PHE A 1 368 ? -16.764 -6.272 14.185 1.00 93.12 368 PHE A CA 1
ATOM 2951 C C . PHE A 1 368 ? -18.066 -5.484 14.374 1.00 93.12 368 PHE A C 1
ATOM 2953 O O . PHE A 1 368 ? -18.958 -5.926 15.094 1.00 93.12 368 PHE A O 1
ATOM 2960 N N . SER A 1 369 ? -18.229 -4.366 13.662 1.00 92.25 369 SER A N 1
ATOM 2961 C CA . SER A 1 369 ? -19.376 -3.461 13.802 1.00 92.25 369 SER A CA 1
ATOM 2962 C C . SER A 1 369 ? -20.716 -4.056 13.357 1.00 92.25 369 SER A C 1
ATOM 2964 O O . SER A 1 369 ? -21.759 -3.504 13.703 1.00 92.25 369 SER A O 1
ATOM 2966 N N . GLN A 1 370 ? -20.723 -5.147 12.584 1.00 92.69 370 GLN A N 1
ATOM 2967 C CA . GLN A 1 370 ? -21.958 -5.821 12.159 1.00 92.69 370 GLN A CA 1
ATOM 2968 C C . GLN A 1 370 ? -22.343 -7.014 13.038 1.00 92.69 370 GLN A C 1
ATOM 2970 O O . GLN A 1 370 ? -23.526 -7.338 13.112 1.00 92.69 370 GLN A O 1
ATOM 2975 N N . ASN A 1 371 ? -21.377 -7.675 13.686 1.00 89.38 371 ASN A N 1
ATOM 2976 C CA . ASN A 1 371 ? -21.631 -8.921 14.419 1.00 89.38 371 ASN A CA 1
ATOM 2977 C C . ASN A 1 371 ? -21.528 -8.788 15.941 1.00 89.38 371 ASN A C 1
ATOM 2979 O O . ASN A 1 371 ? -22.141 -9.588 16.649 1.00 89.38 371 ASN A O 1
ATOM 2983 N N . VAL A 1 372 ? -20.766 -7.818 16.452 1.00 87.25 372 VAL A N 1
ATOM 2984 C CA . VAL A 1 372 ? -20.550 -7.656 17.893 1.00 87.25 372 VAL A CA 1
ATOM 2985 C C . VAL A 1 372 ? -21.654 -6.799 18.500 1.00 87.25 372 VAL A C 1
ATOM 2987 O O . VAL A 1 372 ? -21.838 -5.643 18.125 1.00 87.25 372 VAL A O 1
ATOM 2990 N N . ASN A 1 373 ? -22.365 -7.370 19.474 1.00 84.06 373 ASN A N 1
ATOM 2991 C CA . ASN A 1 373 ? -23.289 -6.647 20.340 1.00 84.06 373 ASN A CA 1
ATOM 2992 C C . ASN A 1 373 ? -22.765 -6.671 21.792 1.00 84.06 373 ASN A C 1
ATOM 2994 O O . ASN A 1 373 ? -22.756 -7.747 22.394 1.00 84.06 373 ASN A O 1
ATOM 2998 N N . PRO A 1 374 ? -22.343 -5.531 22.368 1.00 83.25 374 PRO A N 1
ATOM 2999 C CA . PRO A 1 374 ? -21.761 -5.465 23.717 1.00 83.25 374 PRO A CA 1
ATOM 3000 C C . PRO A 1 374 ? -22.694 -5.817 24.876 1.00 83.25 374 PRO A C 1
ATOM 3002 O O . PRO A 1 374 ? -22.204 -6.120 25.973 1.00 83.25 374 PRO A O 1
ATOM 3005 N N . ASP A 1 375 ? -24.004 -5.760 24.638 1.00 82.69 375 ASP A N 1
ATOM 3006 C CA . ASP A 1 375 ? -25.044 -6.054 25.630 1.00 82.69 375 ASP A CA 1
ATOM 3007 C C . ASP A 1 375 ? -25.472 -7.525 25.608 1.00 82.69 375 ASP A C 1
ATOM 3009 O O . ASP A 1 375 ? -26.250 -7.978 26.446 1.00 82.69 375 ASP A O 1
ATOM 3013 N N . GLU A 1 376 ? -24.957 -8.298 24.653 1.00 80.19 376 GLU A N 1
ATOM 3014 C CA . GLU A 1 376 ? -25.254 -9.716 24.557 1.00 80.19 376 GLU A CA 1
ATOM 3015 C C . GLU A 1 376 ? -24.449 -10.532 25.578 1.00 80.19 376 GLU A C 1
ATOM 3017 O O . GLU A 1 376 ? -23.250 -10.324 25.784 1.00 80.19 376 GLU A O 1
ATOM 3022 N N . VAL A 1 377 ? -25.117 -11.491 26.219 1.00 77.44 377 VAL A N 1
ATOM 3023 C CA . VAL A 1 377 ? -24.504 -12.408 27.185 1.00 77.44 377 VAL A CA 1
ATOM 3024 C C . VAL A 1 377 ? -24.667 -13.835 26.680 1.00 77.44 377 VAL A C 1
ATOM 3026 O O . VAL A 1 377 ? -25.776 -14.285 26.393 1.00 77.44 377 VAL A O 1
ATOM 3029 N N . TYR A 1 378 ? -23.553 -14.555 26.581 1.00 72.12 378 TYR A N 1
ATOM 3030 C CA . TYR A 1 378 ? -23.473 -15.910 26.046 1.00 72.12 378 TYR A CA 1
ATOM 3031 C C . TYR A 1 378 ? -23.217 -16.915 27.174 1.00 72.12 378 TYR A C 1
ATOM 3033 O O . TYR A 1 378 ? -22.101 -17.408 27.363 1.00 72.12 378 TYR A O 1
ATOM 3041 N N . GLY A 1 379 ? -24.256 -17.228 27.953 1.00 73.62 379 GLY A N 1
ATOM 3042 C CA . GLY A 1 379 ? -24.124 -18.108 29.119 1.00 73.62 379 GLY A CA 1
ATOM 3043 C C . GLY A 1 379 ? -23.113 -17.533 30.127 1.00 73.62 379 GLY A C 1
ATOM 3044 O O . GLY A 1 379 ? -23.331 -16.420 30.596 1.00 73.62 379 GLY A O 1
ATOM 3045 N N . PRO A 1 380 ? -22.009 -18.236 30.463 1.00 71.50 380 PRO A N 1
ATOM 3046 C CA . PRO A 1 380 ? -20.971 -17.702 31.349 1.00 71.50 380 PRO A CA 1
ATOM 3047 C C . PRO A 1 380 ? -20.002 -16.719 30.663 1.00 71.50 380 PRO A C 1
ATOM 3049 O O . PRO A 1 380 ? -19.137 -16.158 31.333 1.00 71.50 380 PRO A O 1
ATOM 3052 N N . PHE A 1 381 ? -20.091 -16.528 29.342 1.00 70.88 381 PHE A N 1
ATOM 3053 C CA . PHE A 1 381 ? -19.191 -15.658 28.586 1.00 70.88 381 PHE A CA 1
ATOM 3054 C C . PHE A 1 381 ? -19.863 -14.322 28.261 1.00 70.88 381 PHE A C 1
ATOM 3056 O O . PHE A 1 381 ? -21.006 -14.274 27.806 1.00 70.88 381 PHE A O 1
ATOM 3063 N N . TYR A 1 382 ? -19.133 -13.229 28.453 1.00 73.06 382 TYR A N 1
ATOM 3064 C CA . TYR A 1 382 ? -19.568 -11.904 28.021 1.00 73.06 382 TYR A CA 1
ATOM 3065 C C . TYR A 1 382 ? -19.219 -11.695 26.546 1.00 73.06 382 TYR A C 1
ATOM 3067 O O . TYR A 1 382 ? -18.173 -12.156 26.090 1.00 73.06 382 TYR A O 1
ATOM 3075 N N . SER A 1 383 ? -20.092 -11.005 25.810 1.00 76.88 383 SER A N 1
ATOM 3076 C CA . SER A 1 383 ? -19.766 -10.518 24.469 1.00 76.88 383 SER A CA 1
ATOM 3077 C C . SER A 1 383 ? -18.654 -9.467 24.518 1.00 76.88 383 SER A C 1
ATOM 3079 O O . SER A 1 383 ? -18.422 -8.822 25.551 1.00 76.88 383 SER A O 1
ATOM 3081 N N . ASP A 1 384 ? -17.983 -9.287 23.384 1.00 81.81 384 ASP A N 1
ATOM 3082 C CA . ASP A 1 384 ? -16.963 -8.260 23.223 1.00 81.81 384 ASP A CA 1
ATOM 3083 C C . ASP A 1 384 ? -17.561 -6.866 23.444 1.00 81.81 384 ASP A C 1
ATOM 3085 O O . ASP A 1 384 ? -18.675 -6.549 23.021 1.00 81.81 384 ASP A O 1
ATOM 3089 N N . LYS A 1 385 ? -16.802 -6.011 24.131 1.00 87.44 385 LYS A N 1
ATOM 3090 C CA . LYS A 1 385 ? -17.166 -4.606 24.342 1.00 87.44 385 LYS A CA 1
ATOM 3091 C C . LYS A 1 385 ? -16.795 -3.763 23.126 1.00 87.44 385 LYS A C 1
ATOM 3093 O O . LYS A 1 385 ? -16.039 -4.205 22.270 1.00 87.44 385 LYS A O 1
ATOM 3098 N N . HIS A 1 386 ? -17.329 -2.543 23.051 1.00 88.81 386 HIS A N 1
ATOM 3099 C CA . HIS A 1 386 ? -16.972 -1.592 21.994 1.00 88.81 386 HIS A CA 1
ATOM 3100 C C . HIS A 1 386 ? -15.450 -1.409 21.878 1.00 88.81 386 HIS A C 1
ATOM 3102 O O . HIS A 1 386 ? -14.740 -1.457 22.883 1.00 88.81 386 HIS A O 1
ATOM 3108 N N . LEU A 1 387 ? -14.969 -1.168 20.654 1.00 91.81 387 LEU A N 1
ATOM 3109 C CA . LEU A 1 387 ? -13.554 -0.902 20.396 1.00 91.81 387 LEU A CA 1
ATOM 3110 C C . LEU A 1 387 ? -13.104 0.368 21.122 1.00 91.81 387 LEU A C 1
ATOM 3112 O O . LEU A 1 387 ? -13.731 1.422 21.013 1.00 91.81 387 LEU A O 1
ATOM 3116 N N . ASN A 1 388 ? -11.982 0.267 21.827 1.00 90.94 388 ASN A N 1
ATOM 3117 C CA . ASN A 1 388 ? -11.369 1.395 22.518 1.00 90.94 388 ASN A CA 1
ATOM 3118 C C . ASN A 1 388 ? -10.507 2.227 21.557 1.00 90.94 388 ASN A C 1
ATOM 3120 O O . ASN A 1 388 ? -9.934 1.706 20.597 1.00 90.94 388 ASN A O 1
ATOM 3124 N N . ARG A 1 389 ? -10.316 3.514 21.877 1.00 89.50 389 ARG A N 1
ATOM 3125 C CA . ARG A 1 389 ? -9.435 4.424 21.119 1.00 89.50 389 ARG A CA 1
ATOM 3126 C C . ARG A 1 389 ? -8.017 3.871 20.975 1.00 89.50 389 ARG A C 1
ATOM 3128 O O . ARG A 1 389 ? -7.480 3.846 19.873 1.00 89.50 389 ARG A O 1
ATOM 3135 N N . ASP A 1 390 ? -7.455 3.349 22.063 1.00 86.69 390 ASP A N 1
ATOM 3136 C CA . ASP A 1 390 ? -6.097 2.791 22.079 1.00 86.69 390 ASP A CA 1
ATOM 3137 C C . ASP A 1 390 ? -5.951 1.551 21.187 1.00 86.69 390 ASP A C 1
ATOM 3139 O O . ASP A 1 390 ? -4.897 1.347 20.588 1.00 86.69 390 ASP A O 1
ATOM 3143 N N . GLN A 1 391 ? -7.004 0.732 21.058 1.00 90.50 391 GLN A N 1
ATOM 3144 C CA . GLN A 1 391 ? -6.993 -0.430 20.162 1.00 90.50 391 GLN A CA 1
ATOM 3145 C C . GLN A 1 391 ? -6.937 0.020 18.700 1.00 90.50 391 GLN A C 1
ATOM 3147 O O . GLN A 1 391 ? -6.170 -0.527 17.914 1.00 90.50 391 GLN A O 1
ATOM 3152 N N . LEU A 1 392 ? -7.701 1.058 18.350 1.00 94.19 392 LEU A N 1
ATOM 3153 C CA . LEU A 1 392 ? -7.728 1.610 16.996 1.00 94.19 392 LEU A CA 1
ATOM 3154 C C . LEU A 1 392 ? -6.418 2.327 16.638 1.00 94.19 392 LEU A C 1
ATOM 3156 O O . LEU A 1 392 ? -5.918 2.157 15.526 1.00 94.19 392 LEU A O 1
ATOM 3160 N N . PHE A 1 393 ? -5.812 3.048 17.587 1.00 91.56 393 PHE A N 1
ATOM 3161 C CA . PHE A 1 393 ? -4.447 3.555 17.426 1.00 91.56 393 PHE A CA 1
ATOM 3162 C C . PHE A 1 393 ? -3.438 2.417 17.251 1.00 91.56 393 PHE A C 1
ATOM 3164 O O . PHE A 1 393 ? -2.580 2.504 16.377 1.00 91.56 393 PHE A O 1
ATOM 3171 N N . GLY A 1 394 ? -3.562 1.338 18.030 1.00 88.75 394 GLY A N 1
ATOM 3172 C CA . GLY A 1 394 ? -2.726 0.143 17.910 1.00 88.75 394 GLY A CA 1
ATOM 3173 C C . GLY A 1 394 ? -2.775 -0.491 16.516 1.00 88.75 394 GLY A C 1
ATOM 3174 O O . GLY A 1 394 ? -1.726 -0.813 15.963 1.00 88.75 394 GLY A O 1
ATOM 3175 N N . GLU A 1 395 ? -3.961 -0.602 15.913 1.00 92.06 395 GLU A N 1
ATOM 3176 C CA . GLU A 1 395 ? -4.124 -1.105 14.539 1.00 92.06 395 GLU A CA 1
ATOM 3177 C C . GLU A 1 395 ? -3.500 -0.168 13.489 1.00 92.06 395 GLU A C 1
ATOM 3179 O O . GLU A 1 395 ? -2.803 -0.628 12.580 1.00 92.06 395 GLU A O 1
ATOM 3184 N N . ALA A 1 396 ? -3.688 1.151 13.620 1.00 92.69 396 ALA A N 1
ATOM 3185 C CA . ALA A 1 396 ? -3.062 2.129 12.724 1.00 92.69 396 ALA A CA 1
ATOM 3186 C C . ALA A 1 396 ? -1.525 2.059 12.799 1.00 92.69 396 ALA A C 1
ATOM 3188 O O . ALA A 1 396 ? -0.836 2.021 11.776 1.00 92.69 396 ALA A O 1
ATOM 3189 N N . PHE A 1 397 ? -0.989 1.968 14.016 1.00 88.06 397 PHE A N 1
ATOM 3190 C CA . PHE A 1 397 ? 0.430 1.778 14.285 1.00 88.06 397 PHE A CA 1
ATOM 3191 C C . PHE A 1 397 ? 0.971 0.478 13.685 1.00 88.06 397 PHE A C 1
ATOM 3193 O O . PHE A 1 397 ? 2.007 0.503 13.020 1.00 88.06 397 PHE A O 1
ATOM 3200 N N . ALA A 1 398 ? 0.271 -0.643 13.874 1.00 87.19 398 ALA A N 1
ATOM 3201 C CA . ALA A 1 398 ? 0.678 -1.937 13.337 1.00 87.19 398 ALA A CA 1
ATOM 3202 C C . ALA A 1 398 ? 0.843 -1.888 11.810 1.00 87.19 398 ALA A C 1
ATOM 3204 O O . ALA A 1 398 ? 1.867 -2.341 11.299 1.00 87.19 398 ALA A O 1
ATOM 3205 N N . ASN A 1 399 ? -0.091 -1.255 11.090 1.00 90.12 399 ASN A N 1
ATOM 3206 C CA . ASN A 1 399 ? 0.015 -1.077 9.639 1.00 90.12 399 ASN A CA 1
ATOM 3207 C C . ASN A 1 399 ? 1.280 -0.301 9.245 1.00 90.12 399 ASN A C 1
ATOM 3209 O O . ASN A 1 399 ? 2.059 -0.778 8.421 1.00 90.12 399 ASN A O 1
ATOM 3213 N N . VAL A 1 400 ? 1.518 0.862 9.858 1.00 86.94 400 VAL A N 1
ATOM 3214 C CA . VAL A 1 400 ? 2.678 1.713 9.538 1.00 86.94 400 VAL A CA 1
ATOM 3215 C C . VAL A 1 400 ? 4.003 1.020 9.864 1.00 86.94 400 VAL A C 1
ATOM 3217 O O . VAL A 1 400 ? 4.972 1.152 9.117 1.00 86.94 400 VAL A O 1
ATOM 3220 N N . MET A 1 401 ? 4.063 0.275 10.964 1.00 81.19 401 MET A N 1
ATOM 3221 C CA . MET A 1 401 ? 5.287 -0.395 11.411 1.00 81.19 401 MET A CA 1
ATOM 3222 C C . MET A 1 401 ? 5.589 -1.686 10.648 1.00 81.19 401 MET A C 1
ATOM 3224 O O . MET A 1 401 ? 6.757 -2.041 10.495 1.00 81.19 401 MET A O 1
ATOM 3228 N N . SER A 1 402 ? 4.553 -2.370 10.157 1.00 80.19 402 SER A N 1
ATOM 3229 C CA . SER A 1 402 ? 4.680 -3.654 9.456 1.00 80.19 402 SER A CA 1
ATOM 3230 C C . SER A 1 402 ? 5.281 -3.559 8.053 1.00 80.19 402 SER A C 1
ATOM 3232 O O . SER A 1 402 ? 5.826 -4.544 7.565 1.00 80.19 402 SER A O 1
ATOM 3234 N N . ASP A 1 403 ? 5.202 -2.397 7.403 1.00 82.94 403 ASP A N 1
ATOM 3235 C CA . ASP A 1 403 ? 5.650 -2.215 6.022 1.00 82.94 403 ASP A CA 1
ATOM 3236 C C . ASP A 1 403 ? 6.466 -0.927 5.894 1.00 82.94 403 ASP A C 1
ATOM 3238 O O . ASP A 1 403 ? 5.991 0.155 6.238 1.00 82.94 403 ASP A O 1
ATOM 3242 N N . GLY A 1 404 ? 7.692 -1.028 5.373 1.00 78.88 404 GLY A N 1
ATOM 3243 C CA . GLY A 1 404 ? 8.599 0.097 5.143 1.00 78.88 404 GLY A CA 1
ATOM 3244 C C . GLY A 1 404 ? 8.065 1.162 4.175 1.00 78.88 404 GLY A C 1
ATOM 3245 O O . GLY A 1 404 ? 8.393 2.336 4.343 1.00 78.88 404 GLY A O 1
ATOM 3246 N N . TRP A 1 405 ? 7.223 0.786 3.210 1.00 85.00 405 TRP A N 1
ATOM 3247 C CA . TRP A 1 405 ? 6.721 1.657 2.140 1.00 85.00 405 TRP A CA 1
ATOM 3248 C C . TRP A 1 405 ? 5.532 2.515 2.583 1.00 85.00 405 TRP A C 1
ATOM 3250 O O . TRP A 1 405 ? 5.341 3.622 2.073 1.00 85.00 405 TRP A O 1
ATOM 3260 N N . ILE A 1 406 ? 4.766 2.048 3.572 1.00 88.94 406 ILE A N 1
ATOM 3261 C CA . ILE A 1 406 ? 3.662 2.810 4.162 1.00 88.94 406 ILE A CA 1
ATOM 3262 C C . ILE A 1 406 ? 4.231 3.999 4.947 1.00 88.94 406 ILE A C 1
ATOM 3264 O O . ILE A 1 406 ? 5.034 3.825 5.869 1.00 88.94 406 ILE A O 1
ATOM 3268 N N . ARG A 1 407 ? 3.804 5.220 4.601 1.00 88.50 407 ARG A N 1
ATOM 3269 C CA . ARG A 1 407 ? 4.146 6.446 5.345 1.00 88.50 407 ARG A CA 1
ATOM 3270 C C . ARG A 1 407 ? 3.137 6.781 6.418 1.00 88.50 407 ARG A C 1
ATOM 3272 O O . ARG A 1 407 ? 3.540 7.219 7.492 1.00 88.50 407 ARG A O 1
ATOM 3279 N N . SER A 1 408 ? 1.860 6.573 6.122 1.00 91.75 408 SER A N 1
ATOM 3280 C CA . SER A 1 408 ? 0.768 6.807 7.054 1.00 91.75 408 SER A CA 1
ATOM 3281 C C . SER A 1 408 ? -0.342 5.785 6.849 1.00 91.75 408 SER A C 1
ATOM 3283 O O . SER A 1 408 ? -0.557 5.304 5.737 1.00 91.75 408 SER A O 1
ATOM 3285 N N . ALA A 1 409 ? -1.028 5.437 7.930 1.00 95.06 409 ALA A N 1
ATOM 3286 C CA . ALA A 1 409 ? -2.252 4.657 7.895 1.00 95.06 409 ALA A CA 1
ATOM 3287 C C . ALA A 1 409 ? -3.222 5.210 8.937 1.00 95.06 409 ALA A C 1
ATOM 3289 O O . ALA A 1 409 ? -2.805 5.574 10.038 1.00 95.06 409 ALA A O 1
ATOM 3290 N N . GLY A 1 410 ? -4.508 5.254 8.611 1.00 95.62 410 GLY A N 1
ATOM 3291 C CA . GLY A 1 410 ? -5.520 5.787 9.510 1.00 95.62 410 GLY A CA 1
ATOM 3292 C C . GLY A 1 410 ? -6.888 5.152 9.327 1.00 95.62 410 GLY A C 1
ATOM 3293 O O . GLY A 1 410 ? -7.201 4.563 8.288 1.00 95.62 410 GLY A O 1
ATOM 3294 N N . ILE A 1 411 ? -7.700 5.275 10.370 1.00 97.62 411 ILE A N 1
ATOM 3295 C CA . ILE A 1 411 ? -9.116 4.912 10.377 1.00 97.62 411 ILE A CA 1
ATOM 3296 C C . ILE A 1 411 ? -9.877 6.212 10.569 1.00 97.62 411 ILE A C 1
ATOM 3298 O O . ILE A 1 411 ? -9.620 6.918 11.532 1.00 97.62 411 ILE A O 1
ATOM 3302 N N . TYR A 1 412 ? -10.801 6.530 9.676 1.00 97.12 412 TYR A N 1
ATOM 3303 C CA . TYR A 1 412 ? -11.521 7.797 9.652 1.00 97.12 412 TYR A CA 1
ATOM 3304 C C . TYR A 1 412 ? -13.011 7.515 9.762 1.00 97.12 412 TYR A C 1
ATOM 3306 O O . TYR A 1 412 ? -13.614 7.010 8.814 1.00 97.12 412 TYR A O 1
ATOM 3314 N N . TYR A 1 413 ? -13.596 7.793 10.921 1.00 96.81 413 TYR A N 1
ATOM 3315 C CA . TYR A 1 413 ? -15.024 7.605 11.151 1.00 96.81 413 TYR A CA 1
ATOM 3316 C C . TYR A 1 413 ? -15.831 8.760 10.563 1.00 96.81 413 TYR A C 1
ATOM 3318 O O . TYR A 1 413 ? -15.387 9.903 10.543 1.00 96.81 413 TYR A O 1
ATOM 3326 N N . ASP A 1 414 ? -17.034 8.462 10.085 1.00 95.75 414 ASP A N 1
ATOM 3327 C CA . ASP A 1 414 ? -18.005 9.488 9.729 1.00 95.75 414 ASP A CA 1
ATOM 3328 C C . ASP A 1 414 ? -18.584 10.161 10.976 1.00 95.75 414 ASP A C 1
ATOM 3330 O O . ASP A 1 414 ? -18.375 9.718 12.112 1.00 95.75 414 ASP A O 1
ATOM 3334 N N . ARG A 1 415 ? -19.310 11.255 10.748 1.00 94.06 415 ARG A N 1
ATOM 3335 C CA . ARG A 1 415 ? -19.889 12.072 11.802 1.00 94.06 415 ARG A CA 1
ATOM 3336 C C . ARG A 1 415 ? -20.706 11.218 12.774 1.00 94.06 415 ARG A C 1
ATOM 3338 O O . ARG A 1 415 ? -21.635 10.533 12.357 1.00 94.06 415 ARG A O 1
ATOM 3345 N N . GLU A 1 416 ? -20.350 11.261 14.057 1.00 93.19 416 GLU A N 1
ATOM 3346 C CA . GLU A 1 416 ? -21.003 10.519 15.150 1.00 93.19 416 GLU A CA 1
ATOM 3347 C C . GLU A 1 416 ? -21.027 8.983 14.968 1.00 93.19 416 GLU A C 1
ATOM 3349 O O . GLU A 1 416 ? -21.741 8.259 15.672 1.00 93.19 416 GLU A O 1
ATOM 3354 N N . ALA A 1 417 ? -20.210 8.437 14.062 1.00 93.25 417 ALA A N 1
ATOM 3355 C CA . ALA A 1 417 ? -20.179 7.002 13.799 1.00 93.25 417 ALA A CA 1
ATOM 3356 C C . ALA A 1 417 ? -19.459 6.212 14.908 1.00 93.25 417 ALA A C 1
ATOM 3358 O O . ALA A 1 417 ? -19.814 5.058 15.165 1.00 93.25 417 ALA A O 1
ATOM 3359 N N . PHE A 1 418 ? -18.483 6.822 15.591 1.00 93.50 418 PHE A N 1
ATOM 3360 C CA . PHE A 1 418 ? -17.716 6.175 16.658 1.00 93.50 418 PHE A CA 1
ATOM 3361 C C . PHE A 1 418 ? -18.333 6.404 18.043 1.00 93.50 418 PHE A C 1
ATOM 3363 O O . PHE A 1 418 ? -18.571 7.539 18.460 1.00 93.50 418 PHE A O 1
ATOM 3370 N N . TRP A 1 419 ? -18.541 5.310 18.776 1.00 91.31 419 TRP A N 1
ATOM 3371 C CA . TRP A 1 419 ? -18.925 5.318 20.185 1.00 91.31 419 TRP A CA 1
ATOM 3372 C C . TRP A 1 419 ? -17.682 5.162 21.057 1.00 91.31 419 TRP A C 1
ATOM 3374 O O . TRP A 1 419 ? -17.018 4.131 20.982 1.00 91.31 419 TRP A O 1
ATOM 3384 N N . ASP A 1 420 ? -17.387 6.155 21.898 1.00 91.19 420 ASP A N 1
ATOM 3385 C CA . ASP A 1 420 ? -16.273 6.086 22.839 1.00 91.19 420 ASP A CA 1
ATOM 3386 C C . ASP A 1 420 ? -16.738 5.422 24.153 1.00 91.19 420 ASP A C 1
ATOM 3388 O O . ASP A 1 420 ? -17.528 6.019 24.895 1.00 91.19 420 ASP A O 1
ATOM 3392 N N . PRO A 1 421 ? -16.261 4.206 24.482 1.00 89.62 421 PRO A N 1
ATOM 3393 C CA . PRO A 1 421 ? -16.646 3.511 25.709 1.00 89.62 421 PRO A CA 1
ATOM 3394 C C . PRO A 1 421 ? -16.125 4.171 26.995 1.00 89.62 421 PRO A C 1
ATOM 3396 O O . PRO A 1 421 ? -16.739 3.982 28.047 1.00 89.62 421 PRO A O 1
ATOM 3399 N N . LEU A 1 422 ? -15.043 4.957 26.940 1.00 87.88 422 LEU A N 1
ATOM 3400 C CA . LEU A 1 422 ? -14.521 5.692 28.097 1.00 87.88 422 LEU A CA 1
ATOM 3401 C C . LEU A 1 422 ? -15.397 6.913 28.403 1.00 87.88 422 LEU A C 1
ATOM 3403 O O . LEU A 1 422 ? -15.727 7.164 29.560 1.00 87.88 422 LEU A O 1
ATOM 3407 N N . LEU A 1 423 ? -15.801 7.646 27.361 1.00 88.31 423 LEU A N 1
ATOM 3408 C CA . LEU A 1 423 ? -16.670 8.823 27.489 1.00 88.31 423 LEU A CA 1
ATOM 3409 C C . LEU A 1 423 ? -18.166 8.478 27.529 1.00 88.31 423 LEU A C 1
ATOM 3411 O O . LEU A 1 423 ? -18.978 9.356 27.820 1.00 88.31 423 LEU A O 1
ATOM 3415 N N . LYS A 1 424 ? -18.531 7.227 27.224 1.00 89.94 424 LYS A N 1
ATOM 3416 C CA . LYS A 1 424 ? -19.914 6.729 27.124 1.00 89.94 424 LYS A CA 1
ATOM 3417 C C . LYS A 1 424 ? -20.801 7.600 26.223 1.00 89.94 424 LYS A C 1
ATOM 3419 O O . LYS A 1 424 ? -21.948 7.884 26.564 1.00 89.94 424 LYS A O 1
ATOM 3424 N N . ARG A 1 425 ? -20.261 8.054 25.088 1.00 91.31 425 ARG A N 1
ATOM 3425 C CA . ARG A 1 425 ? -20.988 8.867 24.100 1.00 91.31 425 ARG A CA 1
ATOM 3426 C C . ARG A 1 425 ? -20.421 8.698 22.694 1.00 91.31 425 ARG A C 1
ATOM 3428 O O . ARG A 1 425 ? -19.262 8.315 22.531 1.00 91.31 425 ARG A O 1
ATOM 3435 N N . ARG A 1 426 ? -21.217 9.060 21.684 1.00 90.81 426 ARG A N 1
ATOM 3436 C CA . ARG A 1 426 ? -20.723 9.260 20.314 1.00 90.81 426 ARG A CA 1
ATOM 3437 C C . ARG A 1 426 ? -19.898 10.542 20.261 1.00 90.81 426 ARG A C 1
ATOM 3439 O O . ARG A 1 426 ? -20.291 11.549 20.850 1.00 90.81 426 ARG A O 1
ATOM 3446 N N . ILE A 1 427 ? -18.751 10.490 19.594 1.00 91.19 427 ILE A N 1
ATOM 3447 C CA . ILE A 1 427 ? -17.924 11.677 19.342 1.00 91.19 427 ILE A CA 1
ATOM 3448 C C . ILE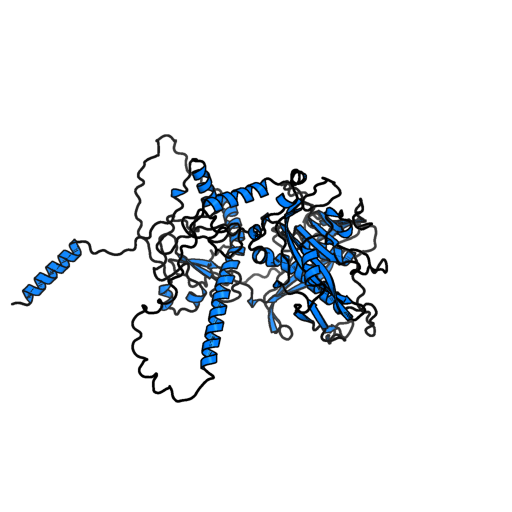 A 1 427 ? -18.131 12.145 17.910 1.00 91.19 427 ILE A C 1
ATOM 3450 O O . ILE A 1 427 ? -18.322 11.325 17.016 1.00 91.19 427 ILE A O 1
ATOM 3454 N N . GLU A 1 428 ? -18.131 13.465 17.710 1.00 91.88 428 GLU A N 1
ATOM 3455 C CA . GLU A 1 428 ? -18.507 14.065 16.429 1.00 91.88 428 GLU A CA 1
ATOM 3456 C C . GLU A 1 428 ? -17.633 13.551 15.286 1.00 91.88 428 GLU A C 1
ATOM 3458 O O . GLU A 1 428 ? -18.168 13.091 14.289 1.00 91.88 428 GLU A O 1
ATOM 3463 N N . TYR A 1 429 ? -16.313 13.549 15.454 1.00 93.56 429 TYR A N 1
ATOM 3464 C CA . TYR A 1 429 ? -15.366 12.995 14.492 1.00 93.56 429 TYR A CA 1
ATOM 3465 C C . TYR A 1 429 ? -14.252 12.264 15.231 1.00 93.56 429 TYR A C 1
ATOM 3467 O O . TYR A 1 429 ? -13.826 12.696 16.300 1.00 93.56 429 TYR A O 1
ATOM 3475 N N . PHE A 1 430 ? -13.770 11.169 14.643 1.00 95.12 430 PHE A N 1
ATOM 3476 C CA . PHE A 1 430 ? -12.655 10.398 15.185 1.00 95.12 430 PHE A CA 1
ATOM 3477 C C . PHE A 1 430 ? -11.813 9.812 14.062 1.00 95.12 430 PHE A C 1
ATOM 3479 O O . PHE A 1 430 ? -12.338 9.125 13.184 1.00 95.12 430 PHE A O 1
ATOM 3486 N N . GLY A 1 431 ? -10.513 10.087 14.087 1.00 95.50 431 GLY A N 1
ATOM 3487 C CA . GLY A 1 431 ? -9.623 9.740 12.989 1.00 95.50 431 GLY A CA 1
ATOM 3488 C C . GLY A 1 431 ? -8.246 9.251 13.429 1.00 95.50 431 GLY A C 1
ATOM 3489 O O . GLY A 1 431 ? -7.273 9.934 13.106 1.00 95.50 431 GLY A O 1
ATOM 3490 N N . PRO A 1 432 ? -8.098 8.129 14.161 1.00 95.06 432 PRO A N 1
ATOM 3491 C CA . PRO A 1 432 ? -6.786 7.659 14.596 1.00 95.06 432 PRO A CA 1
ATOM 3492 C C . PRO A 1 432 ? -5.889 7.393 13.384 1.00 95.06 432 PRO A C 1
ATOM 3494 O O . PRO A 1 432 ? -6.137 6.487 12.587 1.00 95.06 432 PRO A O 1
ATOM 3497 N N . THR A 1 433 ? -4.846 8.209 13.251 1.00 93.38 433 THR A N 1
ATOM 3498 C CA . THR A 1 433 ? -3.919 8.212 12.120 1.00 93.38 433 THR A CA 1
ATOM 3499 C C . THR A 1 433 ? -2.503 8.080 12.638 1.00 93.38 433 THR A C 1
ATOM 3501 O O . THR A 1 433 ? -2.068 8.900 13.436 1.00 93.38 433 THR A O 1
ATOM 3504 N N . ALA A 1 434 ? -1.773 7.074 12.173 1.00 91.62 434 ALA A N 1
ATOM 3505 C CA . ALA A 1 434 ? -0.361 6.881 12.463 1.00 91.62 434 ALA A CA 1
ATOM 3506 C C . ALA A 1 434 ? 0.500 7.295 11.264 1.00 91.62 434 ALA A C 1
ATOM 3508 O O . ALA A 1 434 ? 0.081 7.186 10.108 1.00 91.62 434 ALA A O 1
ATOM 3509 N N . PHE A 1 435 ? 1.721 7.746 11.528 1.00 87.56 435 PHE A N 1
ATOM 3510 C CA . PHE A 1 435 ? 2.701 8.129 10.520 1.00 87.56 435 PHE A CA 1
ATOM 3511 C C . PHE A 1 435 ? 4.132 7.890 11.000 1.00 87.56 435 PHE A C 1
ATOM 3513 O O . PHE A 1 435 ? 4.429 7.828 12.197 1.00 87.56 435 PHE A O 1
ATOM 3520 N N . LYS A 1 436 ? 5.035 7.756 10.028 1.00 80.38 436 LYS A N 1
ATOM 3521 C CA . LYS A 1 436 ? 6.481 7.732 10.261 1.00 80.38 436 LYS A CA 1
ATOM 3522 C C . LYS A 1 436 ? 7.004 9.155 10.224 1.00 80.38 436 LYS A C 1
ATOM 3524 O O . LYS A 1 436 ? 6.888 9.805 9.186 1.00 80.38 436 LYS A O 1
ATOM 3529 N N . LEU A 1 437 ? 7.619 9.614 11.310 1.00 70.06 437 LEU A N 1
ATOM 3530 C CA . LEU A 1 437 ? 8.436 10.818 11.231 1.00 70.06 437 LEU A CA 1
ATOM 3531 C C . LEU A 1 437 ? 9.650 10.519 10.349 1.00 70.06 437 LEU A C 1
ATOM 3533 O O . LEU A 1 437 ? 10.253 9.445 10.444 1.00 70.06 437 LEU A O 1
ATOM 3537 N N . ALA A 1 438 ? 9.987 11.455 9.466 1.00 53.75 438 ALA A N 1
ATOM 3538 C CA . ALA A 1 438 ? 11.229 11.394 8.718 1.00 53.75 438 ALA A CA 1
ATOM 3539 C C . ALA A 1 438 ? 12.395 11.458 9.718 1.00 53.75 438 ALA A C 1
ATOM 3541 O O . ALA A 1 438 ? 12.714 12.510 10.259 1.00 53.75 438 ALA A O 1
ATOM 3542 N N . SER A 1 439 ? 13.001 10.306 10.004 1.00 47.44 439 SER A N 1
ATOM 3543 C CA . SER A 1 439 ? 14.406 10.260 10.397 1.00 47.44 439 SER A CA 1
ATOM 3544 C C . SER A 1 439 ? 15.158 10.749 9.173 1.00 47.44 439 SER A C 1
ATOM 3546 O O . SER A 1 439 ? 15.147 10.038 8.168 1.00 47.44 439 SER A O 1
ATOM 3548 N N . ASP A 1 440 ? 15.740 11.945 9.240 1.00 40.94 440 ASP A N 1
ATOM 3549 C CA . ASP A 1 440 ? 16.632 12.466 8.208 1.00 40.94 440 ASP A CA 1
ATOM 3550 C C . ASP A 1 440 ? 17.544 11.355 7.672 1.00 40.94 440 ASP A C 1
ATOM 3552 O O . ASP A 1 440 ? 18.042 10.518 8.432 1.00 40.94 440 ASP A O 1
ATOM 3556 N N . ASP A 1 441 ? 17.783 11.378 6.362 1.00 41.91 441 ASP A N 1
ATOM 3557 C CA . ASP A 1 441 ? 18.749 10.557 5.621 1.00 41.91 441 ASP A CA 1
ATOM 3558 C C . ASP A 1 441 ? 20.214 10.807 6.061 1.00 41.91 441 ASP A C 1
ATOM 3560 O O . ASP A 1 441 ? 21.161 10.647 5.290 1.00 41.91 441 ASP A O 1
ATOM 3564 N N . THR A 1 442 ? 20.454 11.189 7.318 1.00 36.03 442 THR A N 1
ATOM 3565 C CA . THR A 1 442 ? 21.791 11.215 7.897 1.00 36.03 442 THR A CA 1
ATOM 3566 C C . THR A 1 442 ? 22.266 9.770 8.044 1.00 36.03 442 THR A C 1
ATOM 3568 O O . THR A 1 442 ? 21.664 8.938 8.723 1.00 36.03 442 THR A O 1
ATOM 3571 N N . GLY A 1 443 ? 23.345 9.442 7.333 1.00 37.19 443 GLY A N 1
ATOM 3572 C CA . GLY A 1 443 ? 23.962 8.114 7.252 1.00 37.19 443 GLY A CA 1
ATOM 3573 C C . GLY A 1 443 ? 24.539 7.568 8.565 1.00 37.19 443 GLY A C 1
ATOM 3574 O O . GLY A 1 443 ? 25.398 6.690 8.524 1.00 37.19 443 GLY A O 1
ATOM 3575 N N . ASP A 1 444 ? 24.084 8.055 9.719 1.00 36.25 444 ASP A N 1
ATOM 3576 C CA . ASP A 1 444 ? 24.538 7.622 11.032 1.00 36.25 444 ASP A CA 1
ATOM 3577 C C . ASP A 1 444 ? 23.687 6.443 11.526 1.00 36.25 444 ASP A C 1
ATOM 3579 O O . ASP A 1 444 ? 22.608 6.572 12.107 1.00 36.25 444 ASP A O 1
ATOM 3583 N N . GLN A 1 445 ? 24.191 5.233 11.282 1.00 42.59 445 GLN A N 1
ATOM 3584 C CA . GLN A 1 445 ? 23.532 3.968 11.634 1.00 42.59 445 GLN A CA 1
ATOM 3585 C C . GLN A 1 445 ? 23.286 3.787 13.147 1.00 42.59 445 GLN A C 1
ATOM 3587 O O . GLN A 1 445 ? 22.551 2.885 13.544 1.00 42.59 445 GLN A O 1
ATOM 3592 N N . LYS A 1 446 ? 23.889 4.619 14.008 1.00 38.38 446 LYS A N 1
ATOM 3593 C CA . LYS A 1 446 ? 23.876 4.446 15.469 1.00 38.38 446 LYS A CA 1
ATOM 3594 C C . LYS A 1 446 ? 22.643 5.006 16.190 1.00 38.38 446 LYS A C 1
ATOM 3596 O O . LYS A 1 446 ? 22.463 4.667 17.357 1.00 38.38 446 LYS A O 1
ATOM 3601 N N . GLN A 1 447 ? 21.789 5.811 15.548 1.00 41.16 447 GLN A N 1
ATOM 3602 C CA . GLN A 1 447 ? 20.648 6.468 16.218 1.00 41.16 447 GLN A CA 1
ATOM 3603 C C . GLN A 1 447 ? 19.365 6.563 15.370 1.00 41.16 447 GLN A C 1
ATOM 3605 O O . GLN A 1 447 ? 18.597 7.511 15.507 1.00 41.16 447 GLN A O 1
ATOM 3610 N N . ARG A 1 448 ? 19.046 5.568 14.533 1.00 49.44 448 ARG A N 1
ATOM 3611 C CA . ARG A 1 448 ? 17.694 5.483 13.943 1.00 49.44 448 ARG A CA 1
ATOM 3612 C C . ARG A 1 448 ? 16.680 4.983 14.978 1.00 49.44 448 ARG A C 1
ATOM 3614 O O . ARG A 1 448 ? 16.154 3.881 14.856 1.00 49.44 448 ARG A O 1
ATOM 3621 N N . GLN A 1 449 ? 16.400 5.784 16.007 1.00 50.31 449 GLN A N 1
ATOM 3622 C CA . GLN A 1 449 ? 15.169 5.630 16.783 1.00 50.31 449 GLN A CA 1
ATOM 3623 C C . GLN A 1 449 ? 14.013 6.001 15.852 1.00 50.31 449 GLN A C 1
ATOM 3625 O O . GLN A 1 449 ? 13.659 7.172 15.714 1.00 50.31 449 GLN A O 1
ATOM 3630 N N . LEU A 1 450 ? 13.473 5.001 15.147 1.00 57.34 450 LEU A N 1
ATOM 3631 C CA . LEU A 1 450 ? 12.261 5.159 14.350 1.00 57.34 450 LEU A CA 1
ATOM 3632 C C . LEU A 1 450 ? 11.159 5.643 15.290 1.00 57.34 450 LEU A C 1
ATOM 3634 O O . LEU A 1 450 ? 10.637 4.885 16.106 1.00 57.34 450 LEU A O 1
ATOM 3638 N N . SER A 1 451 ? 10.874 6.937 15.198 1.00 65.06 451 SER A N 1
ATOM 3639 C CA . SER A 1 451 ? 9.847 7.586 15.990 1.00 65.06 451 SER A CA 1
ATOM 3640 C C . SER A 1 451 ? 8.555 7.523 15.197 1.00 65.06 451 SER A C 1
ATOM 3642 O O . SER A 1 451 ? 8.429 8.107 14.115 1.00 65.06 451 SER A O 1
ATOM 3644 N N . PHE A 1 452 ? 7.603 6.768 15.724 1.00 79.62 452 PHE A N 1
ATOM 3645 C CA . PHE A 1 452 ? 6.259 6.697 15.182 1.00 79.62 452 PHE A CA 1
ATOM 3646 C C . PHE A 1 452 ? 5.391 7.694 15.927 1.00 79.62 452 PHE A C 1
ATOM 3648 O O . PHE A 1 452 ? 5.519 7.893 17.134 1.00 79.62 452 PHE A O 1
ATOM 3655 N N . VAL A 1 453 ? 4.478 8.332 15.219 1.00 84.56 453 VAL A N 1
ATOM 3656 C CA . VAL A 1 453 ? 3.516 9.216 15.863 1.00 84.56 453 VAL A CA 1
ATOM 3657 C C . VAL A 1 453 ? 2.143 8.849 15.370 1.00 84.56 453 VAL A C 1
ATOM 3659 O O . VAL A 1 453 ? 1.969 8.491 14.208 1.00 84.56 453 VAL A O 1
ATOM 3662 N N . ALA A 1 454 ? 1.179 8.917 16.271 1.00 88.50 454 ALA A N 1
ATOM 3663 C CA . ALA A 1 454 ? -0.211 8.895 15.916 1.00 88.50 454 ALA A CA 1
ATOM 3664 C C . ALA A 1 454 ? -0.924 10.119 16.461 1.00 88.50 454 ALA A C 1
ATOM 3666 O O . ALA A 1 454 ? -0.576 10.673 17.506 1.00 88.50 454 ALA A O 1
ATOM 3667 N N . GLU A 1 455 ? -1.939 10.531 15.729 1.00 90.00 455 GLU A N 1
ATOM 3668 C CA . GLU A 1 455 ? -2.785 11.641 16.097 1.00 90.00 455 GLU A CA 1
ATOM 3669 C C . GLU A 1 455 ? -4.232 11.370 15.713 1.00 90.00 455 GLU A C 1
ATOM 3671 O O . GLU A 1 455 ? -4.526 10.595 14.800 1.00 90.00 455 GLU A O 1
ATOM 3676 N N . ASP A 1 456 ? -5.144 11.995 16.443 1.00 92.88 456 ASP A N 1
ATOM 3677 C CA . ASP A 1 456 ? -6.547 12.026 16.065 1.00 92.88 456 ASP A CA 1
ATOM 3678 C C . ASP A 1 456 ? -6.760 13.089 14.983 1.00 92.88 456 ASP A C 1
ATOM 3680 O O . ASP A 1 456 ? -6.788 14.288 15.262 1.00 92.88 456 ASP A O 1
ATOM 3684 N N . ALA A 1 457 ? -6.925 12.653 13.735 1.00 92.31 457 ALA A N 1
ATOM 3685 C CA . ALA A 1 457 ? -7.091 13.519 12.572 1.00 92.31 457 ALA A CA 1
ATOM 3686 C C . ALA A 1 457 ? -8.315 14.447 12.650 1.00 92.31 457 ALA A C 1
ATOM 3688 O O . ALA A 1 457 ? -8.412 15.388 11.863 1.00 92.31 457 ALA A O 1
ATOM 3689 N N . ALA A 1 458 ? -9.239 14.236 13.595 1.00 92.19 458 ALA A N 1
ATOM 3690 C CA . ALA A 1 458 ? -10.286 15.212 13.895 1.00 92.19 458 ALA A CA 1
ATOM 3691 C C . ALA A 1 458 ? -9.711 16.570 14.351 1.00 92.19 458 ALA A C 1
ATOM 3693 O O . ALA A 1 458 ? -10.319 17.608 14.099 1.00 92.19 458 ALA A O 1
ATOM 3694 N N . GLY A 1 459 ? -8.527 16.577 14.971 1.00 89.62 459 GLY A N 1
ATOM 3695 C CA . GLY A 1 459 ? -7.831 17.785 15.422 1.00 89.62 459 GLY A CA 1
ATOM 3696 C C . GLY A 1 459 ? -7.047 18.509 14.325 1.00 89.62 459 GLY A C 1
ATOM 3697 O O . GLY A 1 459 ? -6.404 19.517 14.608 1.00 89.62 459 GLY A O 1
ATOM 3698 N N . TRP A 1 460 ? -7.049 18.014 13.082 1.00 89.31 460 TRP A N 1
ATOM 3699 C CA . TRP A 1 460 ? -6.415 18.720 11.967 1.00 89.31 460 TRP A CA 1
ATOM 3700 C C . TRP A 1 460 ? -7.136 20.035 11.664 1.00 89.31 460 TRP A C 1
ATOM 3702 O O . TRP A 1 460 ? -8.367 20.044 11.694 1.00 89.31 460 TRP A O 1
ATOM 3712 N N . PRO A 1 461 ? -6.411 21.111 11.290 1.00 87.00 461 PRO A N 1
ATOM 3713 C CA . PRO A 1 461 ? -7.027 22.367 10.867 1.00 87.00 461 PRO A CA 1
ATOM 3714 C C . PRO A 1 461 ? -8.103 22.134 9.804 1.00 87.00 461 PRO A C 1
ATOM 3716 O O . PRO A 1 461 ? -7.950 21.244 8.968 1.00 87.00 461 PRO A O 1
ATOM 3719 N N . LEU A 1 462 ? -9.163 22.949 9.795 1.00 85.44 462 LEU A N 1
ATOM 3720 C CA . LEU A 1 462 ? -10.323 22.753 8.908 1.00 85.44 462 LEU A CA 1
ATOM 3721 C C . LEU A 1 462 ? -9.944 22.651 7.420 1.00 85.44 462 LEU A C 1
ATOM 3723 O O . LEU A 1 462 ? -10.525 21.856 6.693 1.00 85.44 462 LEU A O 1
ATOM 3727 N N . GLU A 1 463 ? -8.911 23.372 6.986 1.00 82.12 463 GLU A N 1
ATOM 3728 C CA . GLU A 1 463 ? -8.355 23.305 5.623 1.00 82.12 463 GLU A CA 1
ATOM 3729 C C . GLU A 1 463 ? -7.788 21.919 5.254 1.00 82.12 463 GLU A C 1
ATOM 3731 O O . GLU A 1 463 ? -7.706 21.559 4.081 1.00 82.12 463 GLU A O 1
ATOM 3736 N N . ARG A 1 464 ? -7.367 21.140 6.258 1.00 83.94 464 ARG A N 1
ATOM 3737 C CA . ARG A 1 464 ? -6.772 19.800 6.136 1.00 83.94 464 ARG A CA 1
ATOM 3738 C C . ARG A 1 464 ? -7.727 18.688 6.575 1.00 83.94 464 ARG A C 1
ATOM 3740 O O . ARG A 1 464 ? -7.365 17.518 6.435 1.00 83.94 464 ARG A O 1
ATOM 3747 N N . ALA A 1 465 ? -8.907 19.026 7.089 1.00 90.25 465 ALA A N 1
ATOM 3748 C CA . ALA A 1 465 ? -9.830 18.077 7.693 1.00 90.25 465 ALA A CA 1
ATOM 3749 C C . ALA A 1 465 ? -10.050 16.841 6.810 1.00 90.25 465 ALA A C 1
ATOM 3751 O O . ALA A 1 465 ? -10.297 16.941 5.606 1.00 90.25 465 ALA A O 1
ATOM 3752 N N . TYR A 1 466 ? -9.955 15.651 7.408 1.00 92.69 466 TYR A N 1
ATOM 3753 C CA . TYR A 1 466 ? -10.016 14.406 6.642 1.00 92.69 466 TYR A CA 1
ATOM 3754 C C . TYR A 1 466 ? -11.362 14.219 5.928 1.00 92.69 466 TYR A C 1
ATOM 3756 O O . TYR A 1 466 ? -11.402 13.618 4.859 1.00 92.69 466 TYR A O 1
ATOM 3764 N N . PHE A 1 467 ? -12.450 14.762 6.484 1.00 92.75 467 PHE A N 1
ATOM 3765 C CA . PHE A 1 467 ? -13.788 14.660 5.905 1.00 92.75 467 PHE A CA 1
ATOM 3766 C C . PHE A 1 467 ? -13.976 15.511 4.637 1.00 92.75 467 PHE A C 1
ATOM 3768 O O . PHE A 1 467 ? -14.869 15.214 3.846 1.00 92.75 467 PHE A O 1
ATOM 3775 N N . GLU A 1 468 ? -13.108 16.502 4.397 1.00 92.25 468 GLU A N 1
ATOM 3776 C CA . GLU A 1 468 ? -13.077 17.295 3.157 1.00 92.25 468 GLU A CA 1
ATOM 3777 C C . GLU A 1 468 ? -12.190 16.668 2.072 1.00 92.25 468 GLU A C 1
ATOM 3779 O O . GLU A 1 468 ? -12.205 17.088 0.913 1.00 92.25 468 GLU A O 1
ATOM 3784 N N . ARG A 1 469 ? -11.403 15.640 2.410 1.00 92.00 469 ARG A N 1
ATOM 3785 C CA . ARG A 1 469 ? -10.523 14.986 1.439 1.00 92.00 469 ARG A CA 1
ATOM 3786 C C . ARG A 1 469 ? -11.332 14.201 0.415 1.00 92.00 469 ARG A C 1
ATOM 3788 O O . ARG A 1 469 ? -12.291 13.506 0.751 1.00 92.00 469 ARG A O 1
ATOM 3795 N N . ASP A 1 470 ? -10.870 14.231 -0.834 1.00 92.62 470 ASP A N 1
ATOM 3796 C CA . ASP A 1 470 ? -11.543 13.567 -1.953 1.00 92.62 470 ASP A CA 1
ATOM 3797 C C . ASP A 1 470 ? -11.815 12.087 -1.693 1.00 92.62 470 ASP A C 1
ATOM 3799 O O . ASP A 1 470 ? -12.922 11.615 -1.937 1.00 92.62 470 ASP A O 1
ATOM 3803 N N . TRP A 1 471 ? -10.844 11.361 -1.136 1.00 94.38 471 TRP A N 1
ATOM 3804 C CA . TRP A 1 471 ? -11.001 9.938 -0.841 1.00 94.38 471 TRP A CA 1
ATOM 3805 C C . TRP A 1 471 ? -12.098 9.654 0.194 1.00 94.38 471 TRP A C 1
ATOM 3807 O O . TRP A 1 471 ? -12.770 8.631 0.087 1.00 94.38 471 TRP A O 1
ATOM 3817 N N . PHE A 1 472 ? -12.333 10.552 1.157 1.00 96.19 472 PHE A N 1
ATOM 3818 C CA . PHE A 1 472 ? -13.406 10.396 2.138 1.00 96.19 472 PHE A CA 1
ATOM 3819 C C . PHE A 1 472 ? -14.751 10.775 1.524 1.00 96.19 472 PHE A C 1
ATOM 3821 O O . PHE A 1 472 ? -15.704 9.996 1.560 1.00 96.19 472 PHE A O 1
ATOM 3828 N N . ARG A 1 473 ? -14.812 11.954 0.896 1.00 95.44 473 ARG A N 1
ATOM 3829 C CA . ARG A 1 473 ? -16.029 12.511 0.299 1.00 95.44 473 ARG A CA 1
ATOM 3830 C C . ARG A 1 473 ? -16.588 11.624 -0.811 1.00 95.44 473 ARG A C 1
ATOM 3832 O O . ARG A 1 473 ? -17.783 11.350 -0.806 1.00 95.44 473 ARG A O 1
ATOM 3839 N N . ILE A 1 474 ? -15.744 11.142 -1.724 1.00 95.50 474 ILE A N 1
ATOM 3840 C CA . ILE A 1 474 ? -16.165 10.284 -2.843 1.00 95.50 474 ILE A CA 1
ATOM 3841 C C . ILE A 1 474 ? -16.687 8.942 -2.327 1.00 95.50 474 ILE A C 1
ATOM 3843 O O . ILE A 1 474 ? -17.736 8.478 -2.774 1.00 95.50 474 ILE A O 1
ATOM 3847 N N . LEU A 1 475 ? -16.004 8.323 -1.356 1.00 95.56 475 LEU A N 1
ATOM 3848 C CA . LEU A 1 475 ? -16.469 7.066 -0.766 1.00 95.56 475 LEU A CA 1
ATOM 3849 C C . LEU A 1 475 ? -17.768 7.254 0.018 1.00 95.56 475 LEU A C 1
ATOM 3851 O O . LEU A 1 475 ? -18.692 6.461 -0.155 1.00 95.56 475 LEU A O 1
ATOM 3855 N N . LYS A 1 476 ? -17.884 8.323 0.811 1.00 95.31 476 LYS A N 1
ATOM 3856 C CA . LYS A 1 476 ? -19.124 8.664 1.511 1.00 95.31 476 LYS A CA 1
ATOM 3857 C C . LYS A 1 476 ? -20.268 8.887 0.523 1.00 95.31 476 LYS A C 1
ATOM 3859 O O . LYS A 1 476 ? -21.318 8.278 0.672 1.00 95.31 476 LYS A O 1
ATOM 3864 N N . GLN A 1 477 ? -20.069 9.685 -0.524 1.00 94.38 477 GLN A N 1
ATOM 3865 C CA . GLN A 1 477 ? -21.088 9.926 -1.554 1.00 94.38 477 GLN A CA 1
ATOM 3866 C C . GLN A 1 477 ? -21.518 8.638 -2.265 1.00 94.38 477 GLN A C 1
ATOM 3868 O O . GLN A 1 477 ? -22.707 8.442 -2.507 1.00 94.38 477 GLN A O 1
ATOM 3873 N N . ARG A 1 478 ? -20.568 7.743 -2.565 1.00 93.25 478 ARG A N 1
ATOM 3874 C CA . ARG A 1 478 ? -20.843 6.458 -3.219 1.00 93.25 478 ARG A CA 1
ATOM 3875 C C . ARG A 1 478 ? -21.650 5.508 -2.333 1.00 93.25 478 ARG A C 1
ATOM 3877 O O . ARG A 1 478 ? -22.517 4.808 -2.846 1.00 93.25 478 ARG A O 1
ATOM 3884 N N . TRP A 1 479 ? -21.342 5.456 -1.037 1.00 93.44 479 TRP A N 1
ATOM 3885 C CA . TRP A 1 479 ? -21.788 4.376 -0.152 1.00 93.44 479 TRP A CA 1
ATOM 3886 C C . TRP A 1 479 ? -22.783 4.787 0.940 1.00 93.44 479 TRP A C 1
ATOM 3888 O O . TRP A 1 479 ? -23.372 3.909 1.567 1.00 93.44 479 TRP A O 1
ATOM 3898 N N . ALA A 1 480 ? -23.004 6.084 1.174 1.00 88.00 480 ALA A N 1
ATOM 3899 C CA . ALA A 1 480 ? -23.934 6.554 2.204 1.00 88.00 480 ALA A CA 1
ATOM 3900 C C . ALA A 1 480 ? -25.402 6.255 1.864 1.00 88.00 480 ALA A C 1
ATOM 3902 O O . ALA A 1 480 ? -26.186 5.975 2.765 1.00 88.00 480 ALA A O 1
ATOM 3903 N N . SER A 1 481 ? -25.781 6.305 0.582 1.00 85.31 481 SER A N 1
ATOM 3904 C CA . SER A 1 481 ? -27.167 6.087 0.142 1.00 85.31 481 SER A CA 1
ATOM 3905 C C . SER A 1 481 ? -27.446 4.656 -0.322 1.00 85.31 481 SER A C 1
ATOM 3907 O O . SER A 1 481 ? -28.564 4.172 -0.157 1.00 85.31 481 SER A O 1
ATOM 3909 N N . ASN A 1 482 ? -26.456 3.969 -0.905 1.00 86.69 482 ASN A N 1
ATOM 3910 C CA . ASN A 1 482 ? -26.638 2.647 -1.497 1.00 86.69 482 ASN A CA 1
ATOM 3911 C C . ASN A 1 482 ? -25.474 1.699 -1.172 1.00 86.69 482 ASN A C 1
ATOM 3913 O O . ASN A 1 482 ? -24.318 1.977 -1.479 1.00 86.69 482 ASN A O 1
ATOM 3917 N N . THR A 1 483 ? -25.806 0.533 -0.614 1.00 87.44 483 THR A N 1
ATOM 3918 C CA . THR A 1 483 ? -24.857 -0.529 -0.239 1.00 87.44 483 THR A CA 1
ATOM 3919 C C . THR A 1 483 ? -25.007 -1.813 -1.070 1.00 87.44 483 THR A C 1
ATOM 3921 O O . THR A 1 483 ? -24.380 -2.825 -0.761 1.00 87.44 483 THR A O 1
ATOM 3924 N N . TYR A 1 484 ? -25.795 -1.791 -2.155 1.00 81.44 484 TYR A N 1
ATOM 3925 C CA . TYR A 1 484 ? -26.105 -2.961 -2.996 1.00 81.44 484 TYR A CA 1
ATOM 3926 C C . TYR A 1 484 ? -24.868 -3.621 -3.640 1.00 81.44 484 TYR A C 1
ATOM 3928 O O . TYR A 1 484 ? -24.889 -4.809 -3.938 1.00 81.44 484 TYR A O 1
ATOM 3936 N N . GLY A 1 485 ? -23.774 -2.876 -3.828 1.00 83.50 485 GLY A N 1
ATOM 3937 C CA . GLY A 1 485 ? -22.534 -3.386 -4.428 1.00 83.50 485 GLY A CA 1
ATOM 3938 C C . GLY A 1 485 ? -21.603 -4.162 -3.486 1.00 83.50 485 GLY A C 1
ATOM 3939 O O . GLY A 1 485 ? -20.569 -4.638 -3.948 1.00 83.50 485 GLY A O 1
ATOM 3940 N N . LEU A 1 486 ? -21.923 -4.264 -2.191 1.00 93.00 486 LEU A N 1
ATOM 3941 C CA . LEU A 1 486 ? -21.059 -4.931 -1.213 1.00 93.00 486 LEU A CA 1
ATOM 3942 C C . LEU A 1 486 ? -21.165 -6.454 -1.296 1.00 93.00 486 LEU A C 1
ATOM 3944 O O . LEU A 1 486 ? -22.250 -7.020 -1.431 1.00 93.00 486 LEU A O 1
ATOM 3948 N N . GLU A 1 487 ? -20.028 -7.124 -1.132 1.00 94.12 487 GLU A N 1
ATOM 3949 C CA . GLU A 1 487 ? -19.979 -8.579 -1.064 1.00 94.12 487 GLU A CA 1
ATOM 3950 C C . GLU A 1 487 ? -20.315 -9.050 0.356 1.00 94.12 487 GLU A C 1
ATOM 3952 O O . GLU A 1 487 ? -19.929 -8.425 1.347 1.00 94.12 487 GLU A O 1
ATOM 3957 N N . THR A 1 488 ? -21.077 -10.142 0.460 1.00 94.75 488 THR A N 1
ATOM 3958 C CA . THR A 1 488 ? -21.402 -10.764 1.748 1.00 94.75 488 THR A CA 1
ATOM 3959 C C . THR A 1 488 ? -20.388 -11.859 2.045 1.00 94.75 488 THR A C 1
ATOM 3961 O O . THR A 1 488 ? -20.311 -12.858 1.334 1.00 94.75 488 THR A O 1
ATOM 3964 N N . PHE A 1 489 ? -19.644 -11.683 3.127 1.00 9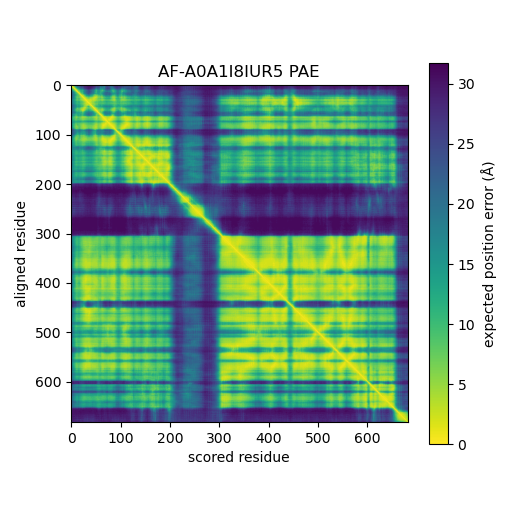4.19 489 PHE A N 1
ATOM 3965 C CA . PHE A 1 489 ? -18.658 -12.626 3.623 1.00 94.19 489 PHE A CA 1
ATOM 3966 C C . PHE A 1 489 ? -19.254 -13.468 4.749 1.00 94.19 489 PHE A C 1
ATOM 3968 O O . PHE A 1 489 ? -20.017 -12.976 5.585 1.00 94.19 489 PHE A O 1
ATOM 3975 N N . VAL A 1 490 ? -18.893 -14.751 4.767 1.00 92.81 490 VAL A N 1
ATOM 3976 C CA . VAL A 1 490 ? -19.392 -15.729 5.738 1.00 92.81 490 VAL A CA 1
ATOM 3977 C C . VAL A 1 490 ? -18.247 -16.173 6.636 1.00 92.81 490 VAL A C 1
ATOM 3979 O O . VAL A 1 490 ? -17.294 -16.796 6.172 1.00 92.81 490 VAL A O 1
ATOM 3982 N N . ASN A 1 491 ? -18.376 -15.905 7.930 1.00 88.12 491 ASN A N 1
ATOM 3983 C CA . ASN A 1 491 ? -17.456 -16.378 8.953 1.00 88.12 491 ASN A CA 1
ATOM 3984 C C . ASN A 1 491 ? -18.078 -17.569 9.687 1.00 88.12 491 ASN A C 1
ATOM 3986 O O . ASN A 1 491 ? -19.211 -17.518 10.163 1.00 88.12 491 ASN A O 1
ATOM 3990 N N . LYS A 1 492 ? -17.308 -18.652 9.812 1.00 89.19 492 LYS A N 1
ATOM 3991 C CA . LYS A 1 492 ? -17.723 -19.904 10.464 1.00 89.19 492 LYS A CA 1
ATOM 3992 C C . LYS A 1 492 ? -16.869 -20.175 11.711 1.00 89.19 492 LYS A C 1
ATOM 3994 O O . LYS A 1 492 ? -16.108 -21.143 11.708 1.00 89.19 492 LYS A O 1
ATOM 3999 N N . PRO A 1 493 ? -16.923 -19.312 12.745 1.00 86.62 493 PRO A N 1
ATOM 4000 C CA . PRO A 1 493 ? -16.063 -19.458 13.910 1.00 86.62 493 PRO A CA 1
ATOM 4001 C C . PRO A 1 493 ? -16.464 -20.675 14.750 1.00 86.62 493 PRO A C 1
ATOM 4003 O O . PRO A 1 493 ? -17.645 -20.904 15.028 1.00 86.62 493 PRO A O 1
ATOM 4006 N N . TYR A 1 494 ? -15.450 -21.422 15.177 1.00 85.50 494 TYR A N 1
ATOM 4007 C CA . TYR A 1 494 ? -15.552 -22.446 16.209 1.00 85.50 494 TYR A CA 1
ATOM 4008 C C . TYR A 1 494 ? -14.902 -21.907 17.478 1.00 85.50 494 TYR A C 1
ATOM 4010 O O . TYR A 1 494 ? -13.844 -21.282 17.425 1.00 85.50 494 TYR A O 1
ATOM 4018 N N . VAL A 1 495 ? -15.544 -22.147 18.613 1.00 83.94 495 VAL A N 1
ATOM 4019 C CA . VAL A 1 495 ? -15.064 -21.748 19.936 1.00 83.94 495 VAL A CA 1
ATOM 4020 C C . VAL A 1 495 ? -14.812 -22.985 20.785 1.00 83.94 495 VAL A C 1
ATOM 4022 O O . VAL A 1 495 ? -15.427 -24.034 20.577 1.00 83.94 495 VAL A O 1
ATOM 4025 N N . ARG A 1 496 ? -13.904 -22.867 21.755 1.00 84.31 496 ARG A N 1
ATOM 4026 C CA . ARG A 1 496 ? -13.649 -23.934 22.730 1.00 84.31 496 ARG A CA 1
ATOM 4027 C C . ARG A 1 496 ? -14.917 -24.273 23.517 1.00 84.31 496 ARG A C 1
ATOM 4029 O O . ARG A 1 496 ? -15.693 -23.383 23.872 1.00 84.31 496 ARG A O 1
ATOM 4036 N N . THR A 1 497 ? -15.137 -25.557 23.780 1.00 82.75 497 THR A N 1
ATOM 4037 C CA . THR A 1 497 ? -16.272 -26.031 24.591 1.00 82.75 497 THR A CA 1
ATOM 4038 C C . THR A 1 497 ? -16.109 -25.704 26.070 1.00 82.75 497 THR A C 1
ATOM 4040 O O . THR A 1 497 ? -17.089 -25.425 26.756 1.00 82.75 497 THR A O 1
ATOM 4043 N N . ASP A 1 498 ? -14.866 -25.714 26.530 1.00 81.44 498 ASP A N 1
ATOM 4044 C CA . ASP A 1 498 ? -14.426 -25.682 27.915 1.00 81.44 498 ASP A CA 1
ATOM 4045 C C . ASP A 1 498 ? -13.154 -24.830 28.043 1.00 81.44 498 ASP A C 1
ATOM 4047 O O . ASP A 1 498 ? -12.453 -24.572 27.062 1.00 81.44 498 ASP A O 1
ATOM 4051 N N . LEU A 1 499 ? -12.837 -24.386 29.261 1.00 80.81 499 LEU A N 1
ATOM 4052 C CA . LEU A 1 499 ? -11.646 -23.566 29.526 1.00 80.81 499 LEU A CA 1
ATOM 4053 C C . LEU A 1 499 ? -10.345 -24.297 29.174 1.00 80.81 499 LEU A C 1
ATOM 4055 O O . LEU A 1 499 ? -9.412 -23.654 28.689 1.00 80.81 499 LEU A O 1
ATOM 4059 N N . ASN A 1 500 ? -10.330 -25.621 29.349 1.00 83.88 500 ASN A N 1
ATOM 4060 C CA . ASN A 1 500 ? -9.186 -26.480 29.052 1.00 83.88 500 ASN A CA 1
ATOM 4061 C C . ASN A 1 500 ? -9.019 -26.749 27.544 1.00 83.88 500 ASN A 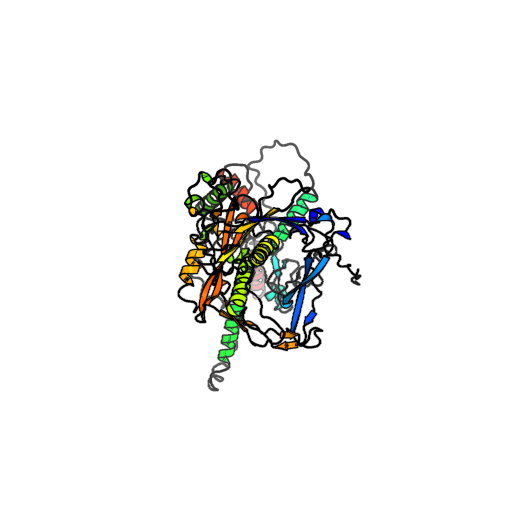C 1
ATOM 4063 O O . ASN A 1 500 ? -7.973 -27.248 27.140 1.00 83.88 500 ASN A O 1
ATOM 4067 N N . GLY A 1 501 ? -10.003 -26.391 26.705 1.00 80.62 501 GLY A N 1
ATOM 4068 C CA . GLY A 1 501 ? -9.921 -26.519 25.248 1.00 80.62 501 GLY A CA 1
ATOM 4069 C C . GLY A 1 501 ? -9.959 -27.959 24.732 1.00 80.62 501 GLY A C 1
ATOM 4070 O O . GLY A 1 501 ? -9.415 -28.228 23.665 1.00 80.62 501 GLY A O 1
ATOM 4071 N N . THR A 1 502 ? -10.581 -28.881 25.471 1.00 86.00 502 THR A N 1
ATOM 4072 C CA . THR A 1 502 ? -10.657 -30.306 25.103 1.00 86.00 502 THR A CA 1
ATOM 4073 C C . THR A 1 502 ? -11.548 -30.571 23.889 1.00 86.00 502 THR A C 1
ATOM 4075 O O . THR A 1 502 ? -11.385 -31.588 23.216 1.00 86.00 502 THR A O 1
ATOM 4078 N N . GLY A 1 503 ? -12.456 -29.648 23.567 1.00 84.25 503 GLY A N 1
ATOM 4079 C CA . GLY A 1 503 ? -13.314 -29.728 22.391 1.00 84.25 503 GLY A CA 1
ATOM 4080 C C . GLY A 1 503 ? -13.549 -28.379 21.715 1.00 84.25 503 GLY A C 1
ATOM 4081 O O . GLY A 1 503 ? -13.262 -27.304 22.251 1.00 84.25 503 GLY A O 1
ATOM 4082 N N . SER A 1 504 ? -14.111 -28.438 20.507 1.00 85.88 504 SER A N 1
ATOM 4083 C CA . SER A 1 504 ? -14.557 -27.263 19.758 1.00 85.88 504 SER A CA 1
ATOM 4084 C C . SER A 1 504 ? -16.029 -27.406 19.390 1.00 85.88 504 SER A C 1
ATOM 4086 O O . SER A 1 504 ? -16.498 -28.492 19.050 1.00 85.88 504 SER A O 1
ATOM 4088 N N . LYS A 1 505 ? -16.773 -26.306 19.480 1.00 86.00 505 LYS A N 1
ATOM 4089 C CA . LYS A 1 505 ? -18.173 -26.222 19.061 1.00 86.00 505 LYS A CA 1
ATOM 4090 C C . LYS A 1 505 ? -18.380 -25.002 18.165 1.00 86.00 505 LYS A C 1
ATOM 4092 O O . LYS A 1 505 ? -17.653 -24.016 18.320 1.00 86.00 505 LYS A O 1
ATOM 4097 N N . PRO A 1 506 ? -19.354 -25.028 17.242 1.00 86.69 506 PRO A N 1
ATOM 4098 C CA . PRO A 1 506 ? -19.738 -23.833 16.503 1.00 86.69 506 PRO A CA 1
ATOM 4099 C C . PRO A 1 506 ? -20.098 -22.693 17.462 1.00 86.69 506 PRO A C 1
ATOM 4101 O O . PRO A 1 506 ? -20.673 -22.923 18.530 1.00 86.69 506 PRO A O 1
ATOM 4104 N N . PHE A 1 507 ? -19.752 -21.461 17.090 1.00 84.00 507 PHE A N 1
ATOM 4105 C CA . PHE A 1 507 ? -20.199 -20.278 17.824 1.00 84.00 507 PHE A CA 1
ATOM 4106 C C . PHE A 1 507 ? -21.735 -20.207 17.871 1.00 84.00 507 PHE A C 1
ATOM 4108 O O . PHE A 1 507 ? -22.407 -20.688 16.967 1.00 84.00 507 PHE A O 1
ATOM 4115 N N . GLN A 1 508 ? -22.316 -19.601 18.908 1.00 77.88 508 GLN A N 1
ATOM 4116 C CA . GLN A 1 508 ? -23.772 -19.627 19.101 1.00 77.88 508 GLN A CA 1
ATOM 4117 C C . GLN A 1 508 ? -24.542 -18.990 17.932 1.00 77.88 508 GLN A C 1
ATOM 4119 O O . GLN A 1 508 ? -25.573 -19.509 17.511 1.00 77.88 508 GLN A O 1
ATOM 4124 N N . ARG A 1 509 ? -24.011 -17.902 17.363 1.00 78.81 509 ARG A N 1
ATOM 4125 C CA . ARG A 1 509 ? -24.515 -17.285 16.129 1.00 78.81 509 ARG A CA 1
ATOM 4126 C C . ARG A 1 509 ? -23.731 -17.812 14.930 1.00 78.81 509 ARG A C 1
ATOM 4128 O O . ARG A 1 509 ? -22.868 -17.123 14.392 1.00 78.81 509 ARG A O 1
ATOM 4135 N N . TYR A 1 510 ? -23.985 -19.063 14.557 1.00 82.50 510 TYR A N 1
ATOM 4136 C CA . TYR A 1 510 ? -23.317 -19.708 13.431 1.00 82.50 510 TYR A CA 1
ATOM 4137 C C . TYR A 1 510 ? -24.257 -19.880 12.231 1.00 82.50 510 TYR A C 1
ATOM 4139 O O . TYR A 1 510 ? -25.343 -20.439 12.392 1.00 82.50 510 TYR A O 1
ATOM 4147 N N . PRO A 1 511 ? -23.824 -19.516 11.012 1.00 89.12 511 PRO A N 1
ATOM 4148 C CA . PRO A 1 511 ? -22.621 -18.742 10.684 1.00 89.12 511 PRO A CA 1
ATOM 4149 C C . PRO A 1 511 ? -22.835 -17.227 10.876 1.00 89.12 511 PRO A C 1
ATOM 4151 O O . PRO A 1 511 ? -23.964 -16.738 10.853 1.00 89.12 511 PRO A O 1
ATOM 4154 N N . LEU A 1 512 ? -21.739 -16.482 11.027 1.00 90.44 512 LEU A N 1
ATOM 4155 C CA . LEU A 1 512 ? -21.754 -15.018 11.041 1.00 90.44 512 LEU A CA 1
ATOM 4156 C C . LEU A 1 512 ? -21.664 -14.485 9.611 1.00 90.44 512 LEU A C 1
ATOM 4158 O O . LEU A 1 512 ? -20.901 -15.005 8.793 1.00 90.44 512 LEU A O 1
ATOM 4162 N N . TYR A 1 513 ? -22.397 -13.413 9.331 1.00 93.19 513 TYR A N 1
ATOM 4163 C CA . TYR A 1 513 ? -22.410 -12.757 8.028 1.00 93.19 513 TYR A CA 1
ATOM 4164 C C . TYR A 1 513 ? -22.026 -11.294 8.193 1.00 93.19 513 TYR A C 1
ATOM 4166 O O . TYR A 1 513 ? -22.485 -10.628 9.116 1.00 93.19 513 TYR A O 1
ATOM 4174 N N . TYR A 1 514 ? -21.211 -10.770 7.286 1.00 94.88 514 TYR A N 1
ATOM 4175 C CA . TYR A 1 514 ? -20.962 -9.333 7.213 1.00 94.88 514 TYR A CA 1
ATOM 4176 C C . TYR A 1 514 ? -20.791 -8.895 5.767 1.00 94.88 514 TYR A C 1
ATOM 4178 O O . TYR A 1 514 ? -20.375 -9.675 4.912 1.00 94.88 514 TYR A O 1
ATOM 4186 N N . ARG A 1 515 ? -21.124 -7.640 5.486 1.00 95.06 515 ARG A N 1
ATOM 4187 C CA . ARG A 1 515 ? -20.932 -7.019 4.177 1.00 95.06 515 ARG A CA 1
ATOM 4188 C C . ARG A 1 515 ? -19.723 -6.098 4.204 1.00 95.06 515 ARG A C 1
ATOM 4190 O O . ARG A 1 515 ? -19.589 -5.294 5.124 1.00 95.06 515 ARG A O 1
ATOM 4197 N N . ALA A 1 516 ? -18.854 -6.220 3.210 1.00 95.62 516 ALA A N 1
ATOM 4198 C CA . ALA A 1 516 ? -17.612 -5.456 3.110 1.00 95.62 516 ALA A CA 1
ATOM 4199 C C . ALA A 1 516 ? -17.269 -5.163 1.635 1.00 95.62 516 ALA A C 1
ATOM 4201 O O . ALA A 1 516 ? -17.812 -5.820 0.737 1.00 95.62 516 ALA A O 1
ATOM 4202 N N . PRO A 1 517 ? -16.424 -4.152 1.356 1.00 94.56 517 PRO A N 1
ATOM 4203 C CA . PRO A 1 517 ? -16.027 -3.826 -0.012 1.00 94.56 517 PRO A CA 1
ATOM 4204 C C . PRO A 1 517 ? -15.077 -4.878 -0.591 1.00 94.56 517 PRO A C 1
ATOM 4206 O O . PRO A 1 517 ? -14.355 -5.553 0.138 1.00 94.56 517 PRO A O 1
ATOM 4209 N N . ARG A 1 518 ? -15.010 -4.970 -1.922 1.00 94.19 518 ARG A N 1
ATOM 4210 C CA . ARG A 1 518 ? -13.952 -5.725 -2.609 1.00 94.19 518 ARG A CA 1
ATOM 4211 C C . ARG A 1 518 ? -12.749 -4.830 -2.874 1.00 94.19 518 ARG A C 1
ATOM 4213 O O . ARG A 1 518 ? -12.836 -3.607 -2.807 1.00 94.19 518 ARG A O 1
ATOM 4220 N N . PHE A 1 519 ? -11.639 -5.430 -3.297 1.00 93.00 519 PHE A N 1
ATOM 4221 C CA . PHE A 1 519 ? -10.456 -4.675 -3.727 1.00 93.00 519 PHE A CA 1
ATOM 4222 C C . PHE A 1 519 ? -10.773 -3.659 -4.844 1.00 93.00 519 PHE A C 1
ATOM 4224 O O . PHE A 1 519 ? -10.276 -2.541 -4.822 1.00 93.00 519 PHE A O 1
ATOM 4231 N N . ALA A 1 520 ? -11.663 -4.011 -5.779 1.00 91.44 520 ALA A N 1
ATOM 4232 C CA . ALA A 1 520 ? -12.098 -3.120 -6.861 1.00 91.44 520 ALA A CA 1
ATOM 4233 C C . ALA A 1 520 ? -12.990 -1.949 -6.396 1.00 91.44 520 ALA A C 1
ATOM 4235 O O . ALA A 1 520 ? -13.219 -1.008 -7.149 1.00 91.44 520 ALA A O 1
ATOM 4236 N N . ASP A 1 521 ? -13.518 -2.009 -5.171 1.00 92.00 521 ASP A N 1
ATOM 4237 C CA . ASP A 1 521 ? -14.384 -0.976 -4.602 1.00 92.00 521 ASP A CA 1
ATOM 4238 C C . ASP A 1 521 ? -13.600 0.099 -3.828 1.00 92.00 521 ASP A C 1
ATOM 4240 O O . ASP A 1 521 ? -14.188 1.084 -3.374 1.00 92.00 521 ASP A O 1
ATOM 4244 N N . MET A 1 522 ? -12.281 -0.081 -3.698 1.00 93.69 522 MET A N 1
ATOM 4245 C CA . MET A 1 522 ? -11.364 0.882 -3.093 1.00 93.69 522 MET A CA 1
ATOM 4246 C C . MET A 1 522 ? -11.187 2.119 -3.979 1.00 93.69 522 MET A C 1
ATOM 4248 O O . MET A 1 522 ? -11.352 2.070 -5.198 1.00 93.69 522 MET A O 1
ATOM 4252 N N . TYR A 1 523 ? -10.818 3.234 -3.357 1.00 95.12 523 TYR A N 1
ATOM 4253 C CA . TYR A 1 523 ? -10.516 4.481 -4.048 1.00 95.12 523 TYR A CA 1
ATOM 4254 C C . TYR A 1 523 ? -9.021 4.788 -3.979 1.00 95.12 523 TYR A C 1
ATOM 4256 O O . TYR A 1 523 ? -8.425 4.727 -2.904 1.00 95.12 523 TYR A O 1
ATOM 4264 N N . TRP A 1 524 ? -8.441 5.164 -5.117 1.00 94.69 524 TRP A N 1
ATOM 4265 C CA . TRP A 1 524 ? -7.075 5.668 -5.223 1.00 94.69 524 TRP A CA 1
ATOM 4266 C C . TRP A 1 524 ? -7.111 7.176 -5.444 1.00 94.69 524 TRP A C 1
ATOM 4268 O O . TRP A 1 524 ? -7.789 7.659 -6.353 1.00 94.69 524 TRP A O 1
ATOM 4278 N N . SER A 1 525 ? -6.396 7.930 -4.612 1.00 94.44 525 SER A N 1
ATOM 4279 C CA . SER A 1 525 ? -6.252 9.369 -4.807 1.00 94.44 525 SER A CA 1
ATOM 4280 C C . SER A 1 525 ? -5.367 9.670 -6.015 1.00 94.44 525 SER A C 1
ATOM 4282 O O . SER A 1 525 ? -4.514 8.872 -6.404 1.00 94.44 525 SER A O 1
ATOM 4284 N N . LYS A 1 526 ? -5.497 10.883 -6.558 1.00 94.38 526 LYS A N 1
ATOM 4285 C CA . LYS A 1 526 ? -4.424 11.451 -7.382 1.00 94.38 526 LYS A CA 1
ATOM 4286 C C . LYS A 1 526 ? -3.154 11.570 -6.526 1.00 94.38 526 LYS A C 1
ATOM 4288 O O . LYS A 1 526 ? -3.287 11.731 -5.307 1.00 94.38 526 LYS A O 1
ATOM 4293 N N . PRO A 1 527 ? -1.949 11.486 -7.106 1.00 95.38 527 PRO A N 1
ATOM 4294 C CA . PRO A 1 527 ? -0.737 11.756 -6.348 1.00 95.38 527 PRO A CA 1
ATOM 4295 C C . PRO A 1 527 ? -0.690 13.226 -5.919 1.00 95.38 527 PRO A C 1
ATOM 4297 O O . PRO A 1 527 ? -0.950 14.116 -6.728 1.00 95.38 527 PRO A O 1
ATOM 4300 N N . TYR A 1 528 ? -0.359 13.486 -4.658 1.00 94.12 528 TYR A N 1
ATOM 4301 C CA . TYR A 1 528 ? -0.253 14.840 -4.117 1.00 94.12 528 TYR A CA 1
ATOM 4302 C C . TYR A 1 528 ? 0.894 14.945 -3.115 1.00 94.12 528 TYR A C 1
ATOM 4304 O O . TYR A 1 528 ? 1.351 13.945 -2.566 1.00 94.12 528 TYR A O 1
ATOM 4312 N N . PHE A 1 529 ? 1.361 16.162 -2.863 1.00 93.19 529 PHE A N 1
ATOM 4313 C CA . PHE A 1 529 ? 2.368 16.437 -1.846 1.00 93.19 529 PHE A CA 1
ATOM 4314 C C . PHE A 1 529 ? 1.696 16.873 -0.535 1.00 93.19 529 PHE A C 1
ATOM 4316 O O . PHE A 1 529 ? 1.006 17.896 -0.493 1.00 93.19 529 PHE A O 1
ATOM 4323 N N . ASP A 1 530 ? 1.890 16.124 0.557 1.00 89.06 530 ASP A N 1
ATOM 4324 C CA . ASP A 1 530 ? 1.349 16.494 1.878 1.00 89.06 530 ASP A CA 1
ATOM 4325 C C . ASP A 1 530 ? 2.240 17.544 2.560 1.00 89.06 530 ASP A C 1
ATOM 4327 O O . ASP A 1 530 ? 3.103 17.211 3.367 1.00 89.06 530 ASP A O 1
ATOM 4331 N N . CYS A 1 531 ? 2.042 18.815 2.205 1.00 85.88 531 CYS A N 1
ATOM 4332 C CA . CYS A 1 531 ? 2.853 19.941 2.675 1.00 85.88 531 CYS A CA 1
ATOM 4333 C C . CYS A 1 531 ? 2.408 20.499 4.036 1.00 85.88 531 CYS A C 1
ATOM 4335 O O . CYS A 1 531 ? 1.253 20.911 4.187 1.00 85.88 531 CYS A O 1
ATOM 4337 N N . ASN A 1 532 ? 3.355 20.685 4.962 1.00 81.19 532 ASN A N 1
ATOM 4338 C CA . ASN A 1 532 ? 3.185 21.581 6.110 1.00 81.19 532 ASN A CA 1
ATOM 4339 C C . ASN A 1 532 ? 3.307 23.060 5.696 1.00 81.19 532 ASN A C 1
ATOM 4341 O O . ASN A 1 532 ? 4.357 23.685 5.853 1.00 81.19 532 ASN A O 1
ATOM 4345 N N . ARG A 1 533 ? 2.216 23.642 5.178 1.00 74.88 533 ARG A N 1
ATOM 4346 C CA . ARG A 1 533 ? 2.200 25.037 4.686 1.00 74.88 533 ARG A CA 1
ATOM 4347 C C . ARG A 1 533 ? 2.579 26.056 5.761 1.00 74.88 533 ARG A C 1
ATOM 4349 O O . ARG A 1 533 ? 3.301 27.006 5.476 1.00 74.88 533 ARG A O 1
ATOM 4356 N N . ASN A 1 534 ? 2.115 25.843 6.989 1.00 72.38 534 ASN A N 1
ATOM 4357 C CA . ASN A 1 534 ? 2.262 26.810 8.077 1.00 72.38 534 ASN A CA 1
ATOM 4358 C C . ASN A 1 534 ? 3.629 26.724 8.764 1.00 72.38 534 ASN A C 1
ATOM 4360 O O . ASN A 1 534 ? 3.902 27.522 9.658 1.00 72.38 534 ASN A O 1
ATOM 4364 N N . ARG A 1 535 ? 4.474 25.756 8.365 1.00 66.50 535 ARG A N 1
ATOM 4365 C CA . ARG A 1 535 ? 5.746 25.423 9.027 1.00 66.50 535 ARG A CA 1
ATOM 4366 C C . ARG A 1 535 ? 5.594 25.291 10.544 1.00 66.50 535 ARG A C 1
ATOM 4368 O O . ARG A 1 535 ? 6.534 25.554 11.289 1.00 66.50 535 ARG A O 1
ATOM 4375 N N . ASP A 1 536 ? 4.403 24.905 10.996 1.00 67.00 536 ASP A N 1
ATOM 4376 C CA . ASP A 1 536 ? 4.137 24.736 12.414 1.00 67.00 536 ASP A CA 1
ATOM 4377 C C . ASP A 1 536 ? 4.876 23.472 12.858 1.00 67.00 536 ASP A C 1
ATOM 4379 O O . ASP A 1 536 ? 4.571 22.395 12.334 1.00 67.00 536 ASP A O 1
ATOM 4383 N N . PRO A 1 537 ? 5.836 23.567 13.795 1.00 62.06 537 PRO A N 1
ATOM 4384 C CA . PRO A 1 537 ? 6.543 22.400 14.312 1.00 62.06 537 PRO A CA 1
ATOM 4385 C C . PRO A 1 537 ? 5.603 21.396 14.999 1.00 62.06 537 PRO A C 1
ATOM 4387 O O . PRO A 1 537 ? 5.974 20.237 15.177 1.00 62.06 537 PRO A O 1
ATOM 4390 N N . ASN A 1 538 ? 4.384 21.811 15.360 1.00 61.31 538 ASN A N 1
ATOM 4391 C CA . ASN A 1 538 ? 3.356 20.942 15.928 1.00 61.31 538 ASN A CA 1
ATOM 4392 C C . ASN A 1 538 ? 2.412 20.346 14.873 1.00 61.31 538 ASN A C 1
ATOM 4394 O O . ASN A 1 538 ? 1.741 19.355 15.168 1.00 61.31 538 ASN A O 1
ATOM 4398 N N . SER A 1 539 ? 2.372 20.900 13.655 1.00 65.69 539 SER A N 1
ATOM 4399 C CA . SER A 1 539 ? 1.593 20.335 12.553 1.00 65.69 539 SER A CA 1
ATOM 4400 C C . SER A 1 539 ? 2.396 19.230 11.882 1.00 65.69 539 SER A C 1
ATOM 4402 O O . SER A 1 539 ? 3.389 19.466 11.189 1.00 65.69 539 SER A O 1
ATOM 4404 N N . ARG A 1 540 ? 1.975 17.989 12.106 1.00 74.62 540 ARG A N 1
ATOM 4405 C CA . ARG A 1 540 ? 2.691 16.810 11.633 1.00 74.62 540 ARG A CA 1
ATOM 4406 C C . ARG A 1 540 ? 2.166 16.407 10.260 1.00 74.62 540 ARG A C 1
ATOM 4408 O O . ARG A 1 540 ? 1.025 15.986 10.090 1.00 74.62 540 ARG A O 1
ATOM 4415 N N . HIS A 1 541 ? 3.003 16.610 9.252 1.00 76.50 541 HIS A N 1
ATOM 4416 C CA . HIS A 1 541 ? 2.737 16.253 7.862 1.00 76.50 541 HIS A CA 1
ATOM 4417 C C . HIS A 1 541 ? 3.739 15.213 7.390 1.00 76.50 541 HIS A C 1
ATOM 4419 O O . HIS A 1 541 ? 4.848 15.128 7.920 1.00 76.50 541 HIS A O 1
ATOM 4425 N N . VAL A 1 542 ? 3.358 14.451 6.365 1.00 80.50 542 VAL A N 1
ATOM 4426 C CA . VAL A 1 542 ? 4.277 13.493 5.743 1.00 80.50 542 VAL A CA 1
ATOM 4427 C C . VAL A 1 542 ? 5.402 14.220 4.992 1.00 80.50 542 VAL A C 1
ATOM 4429 O O . VAL A 1 542 ? 6.517 13.707 4.965 1.00 80.50 542 VAL A O 1
ATOM 4432 N N . ASN A 1 543 ? 5.138 15.420 4.450 1.00 85.31 543 ASN A N 1
ATOM 4433 C CA . ASN A 1 543 ? 6.098 16.253 3.711 1.00 85.31 543 ASN A CA 1
ATOM 4434 C C . ASN A 1 543 ? 6.791 15.508 2.557 1.00 85.31 543 ASN A C 1
ATOM 4436 O O . ASN A 1 543 ? 7.984 15.675 2.319 1.00 85.31 543 ASN A O 1
ATOM 4440 N N . ASP A 1 544 ? 6.036 14.675 1.844 1.00 88.25 544 ASP A N 1
ATOM 4441 C CA . ASP A 1 544 ? 6.525 13.877 0.722 1.00 88.25 544 ASP A CA 1
ATOM 4442 C C . ASP A 1 544 ? 5.441 13.787 -0.362 1.00 88.25 544 ASP A C 1
ATOM 4444 O O . ASP A 1 544 ? 4.255 14.033 -0.097 1.00 88.25 544 ASP A O 1
ATOM 4448 N N . TRP A 1 545 ? 5.842 13.407 -1.575 1.00 92.62 545 TRP A N 1
ATOM 4449 C CA . TRP A 1 545 ? 4.907 13.028 -2.630 1.00 92.62 545 TRP A CA 1
ATOM 4450 C C . TRP A 1 545 ? 4.296 11.678 -2.285 1.00 92.62 545 TRP A C 1
ATOM 4452 O O . TRP A 1 545 ? 5.006 10.692 -2.078 1.00 92.62 545 TRP A O 1
ATOM 4462 N N . VAL A 1 546 ? 2.971 11.621 -2.230 1.00 93.62 546 VAL A N 1
ATOM 4463 C CA . VAL A 1 546 ? 2.248 10.442 -1.772 1.00 93.62 546 VAL A CA 1
ATOM 4464 C C . VAL A 1 546 ? 1.042 10.130 -2.641 1.00 93.62 546 VAL A C 1
ATOM 4466 O O . VAL A 1 546 ? 0.474 10.989 -3.315 1.00 93.62 546 VAL A O 1
ATOM 4469 N N . ILE A 1 547 ? 0.632 8.870 -2.581 1.00 95.06 547 ILE A N 1
ATOM 4470 C CA . ILE A 1 547 ? -0.650 8.397 -3.080 1.00 95.06 547 ILE A CA 1
ATOM 4471 C C . ILE A 1 547 ? -1.385 7.692 -1.942 1.00 95.06 547 ILE A C 1
ATOM 4473 O O . ILE A 1 547 ? -0.791 6.926 -1.178 1.00 95.06 547 ILE A O 1
ATOM 4477 N N . THR A 1 548 ? -2.676 7.975 -1.807 1.00 95.50 548 THR A N 1
ATOM 4478 C CA . THR A 1 548 ? -3.507 7.438 -0.731 1.00 95.50 548 THR A CA 1
ATOM 4479 C C . THR A 1 548 ? -4.542 6.492 -1.313 1.00 95.50 548 THR A C 1
ATOM 4481 O O . THR A 1 548 ? -5.309 6.862 -2.203 1.00 95.50 548 THR A O 1
ATOM 4484 N N . VAL A 1 549 ? -4.582 5.276 -0.779 1.00 96.81 549 VAL A N 1
ATOM 4485 C CA . VAL A 1 549 ? -5.617 4.286 -1.070 1.00 96.81 549 VAL A CA 1
ATOM 4486 C C . VAL A 1 549 ? -6.562 4.175 0.114 1.00 96.81 549 VAL A C 1
ATOM 4488 O O . VAL A 1 549 ? -6.132 4.139 1.267 1.00 96.81 549 VAL A O 1
ATOM 4491 N N . ALA A 1 550 ? -7.857 4.130 -0.171 1.00 97.50 550 ALA A N 1
ATOM 4492 C CA . ALA A 1 550 ? -8.897 4.220 0.835 1.00 97.50 550 ALA A CA 1
ATOM 4493 C C . ALA A 1 550 ? -9.977 3.148 0.620 1.00 97.50 550 ALA A C 1
ATOM 4495 O O . ALA A 1 550 ? -10.420 2.913 -0.506 1.00 97.50 550 ALA A O 1
ATOM 4496 N N . ALA A 1 551 ? -10.399 2.492 1.701 1.00 97.25 551 ALA A N 1
ATOM 4497 C CA . ALA A 1 551 ? -11.421 1.446 1.700 1.00 97.25 551 ALA A CA 1
ATOM 4498 C C . ALA A 1 551 ? -12.549 1.786 2.692 1.00 97.25 551 ALA A C 1
ATOM 4500 O O . ALA A 1 551 ? -12.256 2.102 3.847 1.00 97.25 551 ALA A O 1
ATOM 4501 N N . PRO A 1 552 ? -13.828 1.738 2.279 1.00 96.94 552 PRO A N 1
ATOM 4502 C CA . PRO A 1 552 ? -14.957 2.036 3.158 1.00 96.94 552 PRO A CA 1
ATOM 4503 C C . PRO A 1 552 ? -15.251 0.871 4.117 1.00 96.94 552 PRO A C 1
ATOM 4505 O O . PRO A 1 552 ? -15.043 -0.290 3.768 1.00 96.94 552 PRO A O 1
ATOM 4508 N N . PHE A 1 553 ? -15.793 1.151 5.300 1.00 96.94 553 PHE A N 1
ATOM 4509 C CA . PHE A 1 553 ? -16.276 0.120 6.224 1.00 96.94 553 PHE A CA 1
ATOM 4510 C C . PHE A 1 553 ? -17.673 0.438 6.765 1.00 96.94 553 PHE A C 1
ATOM 4512 O O . PHE A 1 553 ? -18.122 1.589 6.767 1.00 96.94 553 PHE A O 1
ATOM 4519 N N . PHE A 1 554 ? -18.380 -0.611 7.189 1.00 95.94 554 PHE A N 1
ATOM 4520 C CA . PHE A 1 554 ? -19.830 -0.575 7.388 1.00 95.94 554 PHE A CA 1
ATOM 4521 C C . PHE A 1 554 ? -20.261 -1.221 8.699 1.00 95.94 554 PHE A C 1
ATOM 4523 O O . PHE A 1 554 ? -19.669 -2.200 9.146 1.00 95.94 554 PHE A O 1
ATOM 4530 N N . GLY A 1 555 ? -21.357 -0.732 9.267 1.00 94.00 555 GLY A N 1
ATOM 4531 C CA . GLY A 1 555 ? -21.968 -1.286 10.472 1.00 94.00 555 GLY A CA 1
ATOM 4532 C C . GLY A 1 555 ? -23.479 -1.170 10.435 1.00 94.00 555 GLY A C 1
ATOM 4533 O O . GLY A 1 555 ? -24.036 -0.546 9.534 1.00 94.00 555 GLY A O 1
ATOM 4534 N N . TYR A 1 556 ? -24.147 -1.775 11.411 1.00 90.69 556 TYR A N 1
ATOM 4535 C CA . TYR A 1 556 ? -25.589 -1.610 11.558 1.00 90.69 556 TYR A CA 1
ATOM 4536 C C . TYR A 1 556 ? -25.915 -0.395 12.424 1.00 90.69 556 TYR A C 1
ATOM 4538 O O . TYR A 1 556 ? -25.263 -0.140 13.437 1.00 90.69 556 TYR A O 1
ATOM 4546 N N . SER A 1 557 ? -26.934 0.355 12.013 1.00 84.69 557 SER A N 1
ATOM 4547 C CA . SER A 1 557 ? -27.598 1.333 12.872 1.00 84.69 557 SER A CA 1
ATOM 4548 C C . SER A 1 557 ? -28.434 0.624 13.946 1.00 84.69 557 SER A C 1
ATOM 4550 O O . SER A 1 557 ? -28.693 -0.581 13.868 1.00 84.69 557 SER A O 1
ATOM 4552 N N . GLU A 1 558 ? -28.933 1.380 14.924 1.00 79.69 558 GLU A N 1
ATOM 4553 C CA . GLU A 1 558 ? -29.890 0.872 15.922 1.00 79.69 558 GLU A CA 1
ATOM 4554 C C . GLU A 1 558 ? -31.165 0.304 15.270 1.00 79.69 558 GLU A C 1
ATOM 4556 O O . GLU A 1 558 ? -31.767 -0.643 15.771 1.00 79.69 558 GLU A O 1
ATOM 4561 N N . GLN A 1 559 ? -31.526 0.814 14.089 1.00 81.88 559 GLN A N 1
ATOM 4562 C CA . GLN A 1 559 ? -32.671 0.379 13.283 1.00 81.88 559 GLN A CA 1
ATOM 4563 C C . GLN A 1 559 ? -32.346 -0.830 12.384 1.00 81.88 559 GLN A C 1
ATOM 4565 O O . GLN A 1 559 ? -33.151 -1.203 11.532 1.00 81.88 559 GLN A O 1
ATOM 4570 N N . ARG A 1 560 ? -31.166 -1.448 12.552 1.00 83.94 560 ARG A N 1
ATOM 4571 C CA . ARG A 1 560 ? -30.662 -2.590 11.764 1.00 83.94 560 ARG A CA 1
ATOM 4572 C C . ARG A 1 560 ? -30.552 -2.333 10.257 1.00 83.94 560 ARG A C 1
ATOM 4574 O O . ARG A 1 560 ? -30.542 -3.273 9.465 1.00 83.94 560 ARG A O 1
ATOM 4581 N N . SER A 1 561 ? -30.405 -1.075 9.851 1.00 89.06 561 SER A N 1
ATOM 4582 C CA . SER A 1 561 ? -30.016 -0.724 8.484 1.00 89.06 561 SER A CA 1
ATOM 4583 C C . SER A 1 561 ? -28.492 -0.694 8.367 1.00 89.06 561 SER A C 1
ATOM 4585 O O . SER A 1 561 ? -27.798 -0.220 9.268 1.00 89.06 561 SER A O 1
ATOM 4587 N N . LEU A 1 562 ? -27.954 -1.248 7.277 1.00 92.88 562 LEU A N 1
ATOM 4588 C CA . LEU A 1 562 ? -26.519 -1.190 7.011 1.00 92.88 562 LEU A CA 1
ATOM 4589 C C . LEU A 1 562 ? -26.145 0.241 6.618 1.00 92.88 562 LEU A C 1
ATOM 4591 O O . LEU A 1 562 ? -26.675 0.762 5.638 1.00 92.88 562 LEU A O 1
ATOM 4595 N N . GLN A 1 563 ? -25.218 0.840 7.356 1.00 93.19 563 GLN A N 1
ATOM 4596 C CA . GLN A 1 563 ? -24.765 2.211 7.159 1.00 93.19 563 GLN A CA 1
ATOM 4597 C C . GLN A 1 563 ? -23.254 2.278 6.946 1.00 93.19 563 GLN A C 1
ATOM 4599 O O . GLN A 1 563 ? -22.481 1.468 7.471 1.00 93.19 563 GLN A O 1
ATOM 4604 N N . PHE A 1 564 ? -22.841 3.274 6.170 1.00 95.25 564 PHE A N 1
ATOM 4605 C CA . PHE A 1 564 ? -21.449 3.680 6.054 1.00 95.25 564 PHE A CA 1
ATOM 4606 C C . PHE A 1 564 ? -20.975 4.245 7.399 1.00 95.25 564 PHE A C 1
ATOM 4608 O O . PHE A 1 564 ? -21.608 5.147 7.940 1.00 95.25 564 PHE A O 1
ATOM 4615 N N . LEU A 1 565 ? -19.885 3.702 7.947 1.00 95.50 565 LEU A N 1
ATOM 4616 C CA . LEU A 1 565 ? -19.313 4.179 9.212 1.00 95.50 565 LEU A CA 1
ATOM 4617 C C . LEU A 1 565 ? -18.054 5.016 9.020 1.00 95.50 565 LEU A C 1
ATOM 4619 O O . LEU A 1 565 ? -17.690 5.758 9.928 1.00 95.50 565 LEU A O 1
ATOM 4623 N N . GLY A 1 566 ? -17.365 4.874 7.890 1.00 96.44 566 GLY A N 1
ATOM 4624 C CA . GLY A 1 566 ? -16.102 5.554 7.662 1.00 96.44 566 GLY A CA 1
ATOM 4625 C C . GLY A 1 566 ? -15.222 4.874 6.623 1.00 96.44 566 GLY A C 1
ATOM 4626 O O . GLY A 1 566 ? -15.656 4.012 5.855 1.00 96.44 566 GLY A O 1
ATOM 4627 N N . VAL A 1 567 ? -13.956 5.281 6.612 1.00 97.75 567 VAL A N 1
ATOM 4628 C CA . VAL A 1 567 ? -12.937 4.856 5.653 1.00 97.75 567 VAL A CA 1
ATOM 4629 C C . VAL A 1 567 ? -11.640 4.517 6.373 1.00 97.75 567 VAL A C 1
ATOM 4631 O O . VAL A 1 567 ? -11.193 5.252 7.244 1.00 97.75 567 VAL A O 1
ATOM 4634 N N . THR A 1 568 ? -10.986 3.431 5.987 1.00 97.62 568 THR A N 1
ATOM 4635 C CA . THR A 1 568 ? -9.585 3.175 6.334 1.00 97.62 568 THR A CA 1
ATOM 4636 C C . THR A 1 568 ? -8.705 3.636 5.185 1.00 97.62 568 THR A C 1
ATOM 4638 O O . THR A 1 568 ? -8.979 3.255 4.045 1.00 97.62 568 THR A O 1
ATOM 4641 N N . ALA A 1 569 ? -7.655 4.406 5.453 1.00 97.00 569 ALA A N 1
ATOM 4642 C CA . ALA A 1 569 ? -6.735 4.857 4.415 1.00 97.00 569 ALA A CA 1
ATOM 4643 C C . ALA A 1 569 ? -5.290 4.466 4.727 1.00 97.00 569 ALA A C 1
ATOM 4645 O O . ALA A 1 569 ? -4.868 4.443 5.882 1.00 97.00 569 ALA A O 1
ATOM 4646 N N . VAL A 1 570 ? -4.542 4.158 3.674 1.00 96.19 570 VAL A N 1
ATOM 4647 C CA . VAL A 1 570 ? -3.101 3.910 3.704 1.00 96.19 570 VAL A CA 1
ATOM 4648 C C . VAL A 1 570 ? -2.457 4.811 2.664 1.00 96.19 570 VAL A C 1
ATOM 4650 O O . VAL A 1 570 ? -2.900 4.882 1.519 1.00 96.19 570 VAL A O 1
ATOM 4653 N N . THR A 1 571 ? -1.400 5.494 3.070 1.00 94.94 571 THR A N 1
ATOM 4654 C CA . THR A 1 571 ? -0.664 6.450 2.254 1.00 94.94 571 THR A CA 1
ATOM 4655 C C . THR A 1 571 ? 0.740 5.917 2.016 1.00 94.94 571 THR A C 1
ATOM 4657 O O . THR A 1 571 ? 1.484 5.625 2.961 1.00 94.94 571 THR A O 1
ATOM 4660 N N . VAL A 1 572 ? 1.102 5.793 0.743 1.00 93.00 572 VAL A N 1
ATOM 4661 C CA . VAL A 1 572 ? 2.387 5.266 0.271 1.00 93.00 572 VAL A CA 1
ATOM 4662 C C . VAL A 1 572 ? 3.142 6.382 -0.439 1.00 93.00 572 VAL A C 1
ATOM 4664 O O . VAL A 1 572 ? 2.535 7.269 -1.041 1.00 93.00 572 VAL A O 1
ATOM 4667 N N . ARG A 1 573 ? 4.473 6.361 -0.356 1.00 90.12 573 ARG A N 1
ATOM 4668 C CA . ARG A 1 573 ? 5.307 7.331 -1.073 1.00 90.12 573 ARG A CA 1
ATOM 4669 C C . ARG A 1 573 ? 5.238 7.101 -2.578 1.00 90.12 573 ARG A C 1
ATOM 4671 O O . ARG A 1 573 ? 5.285 5.962 -3.038 1.00 90.12 573 ARG A O 1
ATOM 4678 N N . LEU A 1 574 ? 5.216 8.188 -3.337 1.00 91.00 574 LEU A N 1
ATOM 4679 C CA . LEU A 1 574 ? 5.214 8.141 -4.793 1.00 91.00 574 LEU A CA 1
ATOM 4680 C C . LEU A 1 574 ? 6.578 7.727 -5.366 1.00 91.00 574 LEU A C 1
ATOM 4682 O O . LEU A 1 574 ? 6.618 7.128 -6.432 1.00 91.00 574 LEU A O 1
ATOM 4686 N N . ASP A 1 575 ? 7.686 7.967 -4.654 1.00 86.69 575 ASP A N 1
ATOM 4687 C CA . ASP A 1 575 ? 9.035 7.548 -5.082 1.00 86.69 575 ASP A CA 1
ATOM 4688 C C . ASP A 1 575 ? 9.196 6.021 -5.183 1.00 86.69 575 ASP A C 1
ATOM 4690 O O . ASP A 1 575 ? 10.145 5.541 -5.799 1.00 86.69 575 ASP A O 1
ATOM 4694 N N . LYS A 1 576 ? 8.290 5.255 -4.561 1.00 86.38 576 LYS A N 1
ATOM 4695 C CA . LYS A 1 576 ? 8.239 3.789 -4.645 1.00 86.38 576 LYS A CA 1
ATOM 4696 C C . LYS A 1 576 ? 7.373 3.279 -5.791 1.00 86.38 576 LYS A C 1
ATOM 4698 O O . LYS A 1 576 ? 7.268 2.068 -5.960 1.00 86.38 576 LYS A O 1
ATOM 4703 N N . LEU A 1 577 ? 6.718 4.170 -6.537 1.00 87.75 577 LEU A N 1
ATOM 4704 C CA . LEU A 1 577 ? 5.886 3.784 -7.665 1.00 87.75 577 LEU A CA 1
ATOM 4705 C C . LEU A 1 577 ? 6.756 3.649 -8.912 1.00 87.75 577 LEU A C 1
ATOM 4707 O O . LEU A 1 577 ? 7.299 4.634 -9.410 1.00 87.75 577 LEU A O 1
ATOM 4711 N N . ASP A 1 578 ? 6.834 2.433 -9.440 1.00 81.62 578 ASP A N 1
ATOM 4712 C CA . ASP A 1 578 ? 7.496 2.192 -10.716 1.00 81.62 578 ASP A CA 1
ATOM 4713 C C . ASP A 1 578 ? 6.696 2.805 -11.869 1.00 81.62 578 ASP A C 1
ATOM 4715 O O . ASP A 1 578 ? 5.510 2.526 -12.064 1.00 81.62 578 ASP A O 1
ATOM 4719 N N . ILE A 1 579 ? 7.376 3.625 -12.667 1.00 83.38 579 ILE A N 1
ATOM 4720 C CA . ILE A 1 579 ? 6.781 4.325 -13.799 1.00 83.38 579 ILE A CA 1
ATOM 4721 C C . ILE A 1 579 ? 6.826 3.439 -15.052 1.00 83.38 579 ILE A C 1
ATOM 4723 O O . ILE A 1 579 ? 7.862 2.872 -15.404 1.00 83.38 579 ILE A O 1
ATOM 4727 N N . ASN A 1 580 ? 5.708 3.376 -15.778 1.00 81.81 580 ASN A N 1
ATOM 4728 C CA . ASN A 1 580 ? 5.626 2.697 -17.068 1.00 81.81 580 ASN A CA 1
ATOM 4729 C C . ASN A 1 580 ? 5.865 3.686 -18.226 1.00 81.81 580 ASN A C 1
ATOM 4731 O O . ASN A 1 580 ? 4.983 4.466 -18.580 1.00 81.81 580 ASN A O 1
ATOM 4735 N N . GLN A 1 581 ? 7.058 3.643 -18.824 1.00 80.06 581 GLN A N 1
ATOM 4736 C CA . GLN A 1 581 ? 7.462 4.533 -19.929 1.00 80.06 581 GLN A CA 1
ATOM 4737 C C . GLN A 1 581 ? 7.249 3.928 -21.325 1.00 80.06 581 GLN A C 1
ATOM 4739 O O . GLN A 1 581 ? 7.620 4.514 -22.348 1.00 80.06 581 GLN A O 1
ATOM 4744 N N . CYS A 1 582 ? 6.689 2.725 -21.357 1.00 78.81 582 CYS A N 1
ATOM 4745 C CA . CYS A 1 582 ? 6.601 1.866 -22.520 1.00 78.81 582 CYS A CA 1
ATOM 4746 C C . CYS A 1 582 ? 5.540 2.392 -23.496 1.00 78.81 582 CYS A C 1
ATOM 4748 O O . CYS A 1 582 ? 4.650 3.159 -23.104 1.00 78.81 582 CYS A O 1
ATOM 4750 N N . PRO A 1 583 ? 5.610 2.011 -24.780 1.00 77.25 583 PRO A N 1
ATOM 4751 C CA . PRO A 1 583 ? 4.520 2.268 -25.698 1.00 77.25 583 PRO A CA 1
ATOM 4752 C C . PRO A 1 583 ? 3.228 1.619 -25.217 1.00 77.25 583 PRO A C 1
ATOM 4754 O O . PRO A 1 583 ? 3.207 0.441 -24.871 1.00 77.25 583 PRO A O 1
ATOM 4757 N N . GLY A 1 584 ? 2.169 2.417 -25.153 1.00 76.31 584 GLY A N 1
ATOM 4758 C CA . GLY A 1 584 ? 0.886 2.012 -24.588 1.00 76.31 584 GLY A CA 1
ATOM 4759 C C . GLY A 1 584 ? -0.269 2.397 -25.493 1.00 76.31 584 GLY A C 1
ATOM 4760 O O . GLY A 1 584 ? -0.130 3.212 -26.413 1.00 76.31 584 GLY A O 1
ATOM 4761 N N . ASN A 1 585 ? -1.437 1.829 -25.216 1.00 80.25 585 ASN A N 1
ATOM 4762 C CA . ASN A 1 585 ? -2.622 2.129 -26.002 1.00 80.25 585 ASN A CA 1
ATOM 4763 C C . ASN A 1 585 ? -3.072 3.585 -25.796 1.00 80.25 585 ASN A C 1
ATOM 4765 O O . ASN A 1 585 ? -2.824 4.216 -24.762 1.00 80.25 585 ASN A O 1
ATOM 4769 N N . PHE A 1 586 ? -3.779 4.153 -26.776 1.00 77.50 586 PHE A N 1
ATOM 4770 C CA . PHE A 1 586 ? -4.244 5.541 -26.668 1.00 77.50 586 PHE A CA 1
ATOM 4771 C C . PHE A 1 586 ? -5.227 5.735 -25.498 1.00 77.50 586 PHE A C 1
ATOM 4773 O O . PHE A 1 586 ? -5.181 6.781 -24.855 1.00 77.50 586 PHE A O 1
ATOM 4780 N N . TYR A 1 587 ? -6.049 4.722 -25.198 1.00 82.44 587 TYR A N 1
ATOM 4781 C CA . TYR A 1 587 ? -7.076 4.740 -24.149 1.00 82.44 587 TYR A CA 1
ATOM 4782 C C . TYR A 1 587 ? -6.531 4.497 -22.734 1.00 82.44 587 TYR A C 1
ATOM 4784 O O . TYR A 1 587 ? -7.243 4.723 -21.759 1.00 82.44 587 TYR A O 1
ATOM 4792 N N . GLU A 1 588 ? -5.284 4.046 -22.597 1.00 83.75 588 GLU A N 1
ATOM 4793 C CA . GLU A 1 588 ? -4.644 3.879 -21.292 1.00 83.75 588 GLU A CA 1
ATOM 4794 C C . GLU A 1 588 ? -4.194 5.241 -20.756 1.00 83.75 588 GLU A C 1
ATOM 4796 O O . GLU A 1 588 ? -3.378 5.935 -21.371 1.00 83.75 588 GLU A O 1
ATOM 4801 N N . ALA A 1 589 ? -4.729 5.627 -19.600 1.00 87.12 589 ALA A N 1
ATOM 4802 C CA . ALA A 1 589 ? -4.451 6.893 -18.928 1.00 87.12 589 ALA A CA 1
ATOM 4803 C C . ALA A 1 589 ? -3.102 6.851 -18.180 1.00 87.12 589 ALA A C 1
ATOM 4805 O O . ALA A 1 589 ? -3.050 6.896 -16.953 1.00 87.12 589 ALA A O 1
ATOM 4806 N N . ASN A 1 590 ? -2.008 6.716 -18.932 1.00 89.44 590 ASN A N 1
ATOM 4807 C CA . ASN A 1 590 ? -0.636 6.708 -18.429 1.00 89.44 590 ASN A CA 1
ATOM 4808 C C . ASN A 1 590 ? 0.109 7.955 -18.925 1.00 89.44 590 ASN A C 1
ATOM 4810 O O . ASN A 1 590 ? 0.307 8.113 -20.132 1.00 89.44 590 ASN A O 1
ATOM 4814 N N . TYR A 1 591 ? 0.563 8.801 -17.996 1.00 90.38 591 TYR A N 1
ATOM 4815 C CA . TYR A 1 591 ? 1.264 10.049 -18.316 1.00 90.38 591 TYR A CA 1
ATOM 4816 C C . TYR A 1 591 ? 2.608 9.803 -19.014 1.00 90.38 591 TYR A C 1
ATOM 4818 O O . TYR A 1 591 ? 3.047 10.591 -19.852 1.00 90.38 591 TYR A O 1
ATOM 4826 N N . PHE A 1 592 ? 3.264 8.694 -18.674 1.00 88.25 592 PHE A N 1
ATOM 4827 C CA . PHE A 1 592 ? 4.634 8.392 -19.073 1.00 88.25 592 PHE A CA 1
ATOM 4828 C C . PHE A 1 592 ? 4.727 7.500 -20.314 1.00 88.25 592 PHE A C 1
ATOM 4830 O O . PHE A 1 592 ? 5.832 7.241 -20.791 1.00 88.25 592 PHE A O 1
ATOM 4837 N N . LYS A 1 593 ? 3.603 7.054 -20.884 1.00 86.19 593 LYS A N 1
ATOM 4838 C CA . LYS A 1 593 ? 3.611 6.201 -22.081 1.00 86.19 593 LYS A CA 1
ATOM 4839 C C . LYS A 1 593 ? 4.329 6.863 -23.260 1.00 86.19 593 LYS A C 1
ATOM 4841 O O . LYS A 1 593 ? 4.299 8.084 -23.419 1.00 86.19 593 LYS A O 1
ATOM 4846 N N . ASN A 1 594 ? 4.949 6.044 -24.108 1.00 82.81 594 ASN A N 1
ATOM 4847 C CA . ASN A 1 594 ? 5.725 6.467 -25.285 1.00 82.81 594 ASN A CA 1
ATOM 4848 C C . ASN A 1 594 ? 6.938 7.376 -24.976 1.00 82.81 594 ASN A C 1
ATOM 4850 O O . ASN A 1 594 ? 7.494 7.969 -25.898 1.00 82.81 594 ASN A O 1
ATOM 4854 N N . SER A 1 595 ? 7.368 7.503 -23.715 1.00 84.62 595 SER A N 1
ATOM 4855 C CA . SER A 1 595 ? 8.491 8.378 -23.344 1.00 84.62 595 SER A CA 1
ATOM 4856 C C . SER A 1 595 ? 9.854 7.682 -23.363 1.00 84.62 595 SER A C 1
ATOM 4858 O O . SER A 1 595 ? 10.867 8.363 -23.327 1.00 84.62 595 SER A O 1
ATOM 4860 N N . ALA A 1 596 ? 9.927 6.353 -23.445 1.00 81.56 596 ALA A N 1
ATOM 4861 C CA . ALA A 1 596 ? 11.195 5.619 -23.436 1.00 81.56 596 ALA A CA 1
ATOM 4862 C C . ALA A 1 596 ? 12.052 5.877 -24.703 1.00 81.56 596 ALA A C 1
ATOM 4864 O O . ALA A 1 596 ? 11.644 5.436 -25.781 1.00 81.56 596 ALA A O 1
ATOM 4865 N N . PRO A 1 597 ? 13.257 6.495 -24.620 1.00 79.25 597 PRO A N 1
ATOM 4866 C CA . PRO A 1 597 ? 14.172 6.717 -25.751 1.00 79.25 597 PRO A CA 1
ATOM 4867 C C . PRO A 1 597 ? 14.874 5.437 -26.233 1.00 79.25 597 PRO A C 1
ATOM 4869 O O . PRO A 1 597 ? 16.067 5.439 -26.549 1.00 79.25 597 PRO A O 1
ATOM 4872 N N . CYS A 1 598 ? 14.147 4.328 -26.320 1.00 75.69 598 CYS A N 1
ATOM 4873 C CA . CYS A 1 598 ? 14.627 3.123 -26.970 1.00 75.69 598 CYS A CA 1
ATOM 4874 C C . CYS A 1 598 ? 14.441 3.210 -28.483 1.00 75.69 598 CYS A C 1
ATOM 4876 O O . CYS A 1 598 ? 13.455 3.756 -28.973 1.00 75.69 598 CYS A O 1
ATOM 4878 N N . HIS A 1 599 ? 15.339 2.570 -29.238 1.00 66.56 599 HIS A N 1
ATOM 4879 C CA . HIS A 1 599 ? 15.056 2.321 -30.652 1.00 66.56 599 HIS A CA 1
ATOM 4880 C C . HIS A 1 599 ? 13.867 1.370 -30.839 1.00 66.56 599 HIS A C 1
ATOM 4882 O O . HIS A 1 599 ? 13.153 1.520 -31.824 1.00 66.56 599 HIS A O 1
ATOM 4888 N N . PHE A 1 600 ? 13.624 0.450 -29.893 1.00 59.81 600 PHE A N 1
ATOM 4889 C CA . PHE A 1 600 ? 12.476 -0.462 -29.890 1.00 59.81 600 PHE A CA 1
ATOM 4890 C C . PHE A 1 600 ? 12.024 -0.808 -28.456 1.00 59.81 600 PHE A C 1
ATOM 4892 O O . PHE A 1 600 ? 12.778 -0.602 -27.512 1.00 59.81 600 PHE A O 1
ATOM 4899 N N . GLU A 1 601 ? 10.778 -1.267 -28.314 1.00 43.03 601 GLU A N 1
ATOM 4900 C CA . GLU A 1 601 ? 10.021 -1.421 -27.056 1.00 43.03 601 GLU A CA 1
ATOM 4901 C C . GLU A 1 601 ? 10.748 -2.111 -25.889 1.00 43.03 601 GLU A C 1
ATOM 4903 O O . GLU A 1 601 ? 11.668 -2.909 -26.047 1.00 43.03 601 GLU A O 1
ATOM 4908 N N . SER A 1 602 ? 10.297 -1.764 -24.687 1.00 35.69 602 SER A N 1
ATOM 4909 C CA . SER A 1 602 ? 10.897 -2.090 -23.396 1.00 35.69 602 SER A CA 1
ATOM 4910 C C . SER A 1 602 ? 9.827 -2.188 -22.318 1.00 35.69 602 SER A C 1
ATOM 4912 O O . SER A 1 602 ? 8.800 -1.549 -22.497 1.00 35.69 602 SER A O 1
ATOM 4914 N N . SER A 1 603 ? 10.057 -2.921 -21.219 1.00 32.41 603 SER A N 1
ATOM 4915 C CA . SER A 1 603 ? 9.172 -2.981 -20.030 1.00 32.41 603 SER A CA 1
ATOM 4916 C C . SER A 1 603 ? 9.898 -2.535 -18.740 1.00 32.41 603 SER A C 1
ATOM 4918 O O . SER A 1 603 ? 11.125 -2.614 -18.704 1.00 32.41 603 SER A O 1
ATOM 4920 N N . TYR A 1 604 ? 9.123 -1.990 -17.781 1.00 31.53 604 TYR A N 1
ATOM 4921 C CA . TYR A 1 604 ? 9.379 -1.337 -16.467 1.00 31.53 604 TYR A CA 1
ATOM 4922 C C . TYR A 1 604 ? 10.820 -0.965 -16.046 1.00 31.53 604 TYR A C 1
ATOM 4924 O O . TYR A 1 604 ? 11.743 -1.770 -16.092 1.00 31.53 604 TYR A O 1
ATOM 4932 N N . ASN A 1 605 ? 10.997 0.293 -15.604 1.00 47.00 605 ASN A N 1
ATOM 4933 C CA . ASN A 1 605 ? 12.289 1.003 -15.575 1.00 47.00 605 ASN A CA 1
ATOM 4934 C C . ASN A 1 605 ? 13.026 0.794 -16.908 1.00 47.00 605 ASN A C 1
ATOM 4936 O O . ASN A 1 605 ? 14.091 0.186 -17.012 1.00 47.00 605 ASN A O 1
ATOM 4940 N N . TYR A 1 606 ? 12.299 1.204 -17.940 1.00 60.62 606 TYR A N 1
ATOM 4941 C CA . TYR A 1 606 ? 12.214 0.582 -19.251 1.00 60.62 606 TYR A CA 1
ATOM 4942 C C . TYR A 1 606 ? 13.507 -0.105 -19.753 1.00 60.62 606 TYR A C 1
ATOM 4944 O O . TYR A 1 606 ? 14.538 0.504 -20.008 1.00 60.62 606 TYR A O 1
ATOM 4952 N N . LYS A 1 607 ? 13.474 -1.423 -19.924 1.00 72.19 607 LYS A N 1
ATOM 4953 C CA . LYS A 1 607 ? 14.567 -2.217 -20.506 1.00 72.19 607 LYS A CA 1
ATOM 4954 C C . LYS A 1 607 ? 14.472 -2.289 -22.034 1.00 72.19 607 LYS A C 1
ATOM 4956 O O . LYS A 1 607 ? 13.589 -2.976 -22.528 1.00 72.19 607 LYS A O 1
ATOM 4961 N N . CYS A 1 608 ? 15.357 -1.655 -22.805 1.00 74.31 608 CYS A N 1
ATOM 4962 C CA . CYS A 1 608 ? 15.304 -1.746 -24.274 1.00 74.31 608 CYS A CA 1
ATOM 4963 C C . CYS A 1 608 ? 15.756 -3.126 -24.768 1.00 74.31 608 CYS A C 1
ATOM 4965 O O . CYS A 1 608 ? 16.951 -3.436 -24.731 1.00 74.31 608 CYS A O 1
ATOM 4967 N N . GLU A 1 609 ? 14.808 -3.928 -25.257 1.00 72.75 609 GLU A N 1
ATOM 4968 C CA . GLU A 1 609 ? 15.070 -5.231 -25.870 1.00 72.75 609 GLU A CA 1
ATOM 4969 C C . GLU A 1 609 ? 15.089 -5.147 -27.399 1.00 72.75 609 GLU A C 1
ATOM 4971 O O . GLU A 1 609 ? 14.477 -4.279 -28.028 1.00 72.75 609 GLU A O 1
ATOM 4976 N N . CYS A 1 610 ? 15.813 -6.077 -28.018 1.00 71.75 610 CYS A N 1
ATOM 4977 C CA . CYS A 1 610 ? 15.866 -6.175 -29.468 1.00 71.75 610 CYS A CA 1
ATOM 4978 C C . CYS A 1 610 ? 14.642 -6.912 -30.013 1.00 71.75 610 CYS A C 1
ATOM 4980 O O . CYS A 1 610 ? 14.299 -8.001 -29.556 1.00 71.75 610 CYS A O 1
ATOM 4982 N N . ARG A 1 611 ? 13.996 -6.312 -31.021 1.00 66.44 611 ARG A N 1
ATOM 4983 C CA . ARG A 1 611 ? 12.876 -6.923 -31.745 1.00 66.44 611 ARG A CA 1
ATOM 4984 C C . ARG A 1 611 ? 13.318 -8.145 -32.544 1.00 66.44 611 ARG A C 1
ATOM 4986 O O . ARG A 1 611 ? 14.498 -8.360 -32.813 1.00 66.44 611 ARG A O 1
ATOM 4993 N N . GLN A 1 612 ? 12.325 -8.907 -32.986 1.00 60.31 612 GLN A N 1
ATOM 4994 C CA . GLN A 1 612 ? 12.508 -10.029 -33.892 1.00 60.31 612 GLN A CA 1
ATOM 4995 C C . GLN A 1 612 ? 13.357 -9.645 -35.119 1.00 60.31 612 GLN A C 1
ATOM 4997 O O . GLN A 1 612 ? 13.132 -8.609 -35.744 1.00 60.31 612 GLN A O 1
ATOM 5002 N N . GLY A 1 613 ? 14.348 -10.480 -35.447 1.00 61.41 613 GLY A N 1
ATOM 5003 C CA . GLY A 1 613 ? 15.297 -10.232 -36.540 1.00 61.41 613 GLY A CA 1
ATOM 5004 C C . GLY A 1 613 ? 16.485 -9.333 -36.175 1.00 61.41 613 GLY A C 1
ATOM 5005 O O . GLY A 1 613 ? 17.414 -9.221 -36.971 1.00 61.41 613 GLY A O 1
ATOM 5006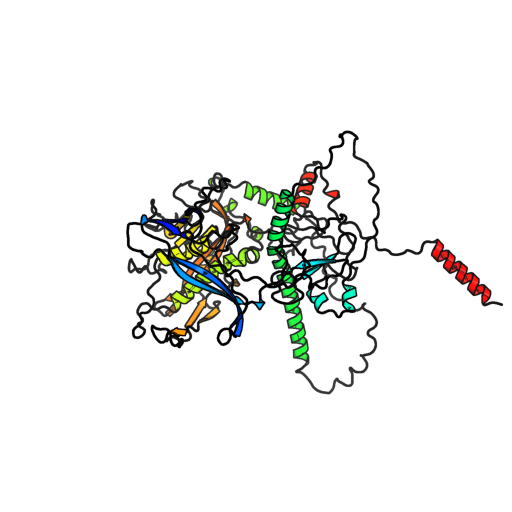 N N . PHE A 1 614 ? 16.505 -8.751 -34.974 1.00 71.75 614 PHE A N 1
ATOM 5007 C CA . PHE A 1 614 ? 17.623 -7.970 -34.453 1.00 71.75 614 PHE A CA 1
ATOM 5008 C C . PHE A 1 614 ? 18.301 -8.693 -33.286 1.00 71.75 614 PHE A C 1
ATOM 5010 O O . PHE A 1 614 ? 17.679 -9.485 -32.581 1.00 71.75 614 PHE A O 1
ATOM 5017 N N . GLU A 1 615 ? 19.581 -8.407 -33.067 1.00 70.69 615 GLU A N 1
ATOM 5018 C CA . GLU A 1 615 ? 20.364 -8.977 -31.972 1.00 70.69 615 GLU A CA 1
ATOM 5019 C C . GLU A 1 615 ? 20.967 -7.897 -31.071 1.00 70.69 615 GLU A C 1
ATOM 5021 O O . GLU A 1 615 ? 21.248 -6.766 -31.496 1.00 70.69 615 GLU A O 1
ATOM 5026 N N . TYR A 1 616 ? 21.204 -8.286 -29.820 1.00 73.88 616 TYR A N 1
ATOM 5027 C CA . TYR A 1 616 ? 22.001 -7.506 -28.888 1.00 73.88 616 TYR A CA 1
ATOM 5028 C C . TYR A 1 616 ? 23.485 -7.588 -29.302 1.00 73.88 616 TYR A C 1
ATOM 5030 O O . TYR A 1 616 ? 24.027 -8.690 -29.395 1.00 73.88 616 TYR A O 1
ATOM 5038 N N . PRO A 1 617 ? 24.158 -6.455 -29.584 1.00 69.94 617 PRO A N 1
ATOM 5039 C CA . PRO A 1 617 ? 25.467 -6.459 -30.244 1.00 69.94 617 PRO A CA 1
ATOM 5040 C C . PRO A 1 617 ? 26.654 -6.761 -29.316 1.00 69.94 617 PRO A C 1
ATOM 5042 O O . PRO A 1 617 ? 27.773 -6.930 -29.807 1.00 69.94 617 PRO A O 1
ATOM 5045 N N . TYR A 1 618 ? 26.453 -6.790 -27.996 1.00 72.44 618 TYR A N 1
ATOM 5046 C CA . TYR A 1 618 ? 27.529 -6.952 -27.016 1.00 72.44 618 TYR A CA 1
ATOM 5047 C C . TYR A 1 618 ? 27.516 -8.348 -26.390 1.00 72.44 618 TYR A C 1
ATOM 5049 O O . TYR A 1 618 ? 26.464 -8.922 -26.136 1.00 72.44 618 TYR A O 1
ATOM 5057 N N . ASN A 1 619 ? 28.700 -8.902 -26.125 1.00 63.91 619 ASN A N 1
ATOM 5058 C CA . ASN A 1 619 ? 28.847 -10.202 -25.471 1.00 63.91 619 ASN A CA 1
ATOM 5059 C C . ASN A 1 619 ? 28.919 -10.033 -23.946 1.00 63.91 619 ASN A C 1
ATOM 5061 O O . ASN A 1 619 ? 29.957 -10.282 -23.328 1.00 63.91 619 ASN A O 1
ATOM 5065 N N . ASP A 1 620 ? 27.832 -9.538 -23.359 1.00 62.69 620 ASP A N 1
ATOM 5066 C CA . ASP A 1 620 ? 27.709 -9.404 -21.912 1.00 62.69 620 ASP A CA 1
ATOM 5067 C C . ASP A 1 620 ? 27.111 -10.698 -21.344 1.00 62.69 620 ASP A C 1
ATOM 5069 O O . ASP A 1 620 ? 25.995 -11.085 -21.676 1.00 62.69 620 ASP A O 1
ATOM 5073 N N . ILE A 1 621 ? 27.864 -11.383 -20.478 1.00 46.28 621 ILE A N 1
ATOM 5074 C CA . ILE A 1 621 ? 27.540 -12.733 -19.967 1.00 46.28 621 ILE A CA 1
ATOM 5075 C C . ILE A 1 621 ? 26.194 -12.773 -19.212 1.00 46.28 621 ILE A C 1
ATOM 5077 O O . ILE A 1 621 ? 25.595 -13.836 -19.073 1.00 46.28 621 ILE A O 1
ATOM 5081 N N . SER A 1 622 ? 25.705 -11.625 -18.738 1.00 47.72 622 SER A N 1
ATOM 5082 C CA . SER A 1 622 ? 24.527 -11.523 -17.873 1.00 47.72 622 SER A CA 1
ATOM 5083 C C . SER A 1 622 ? 23.454 -10.538 -18.352 1.00 47.72 622 SER A C 1
ATOM 5085 O O . SER A 1 622 ? 22.485 -10.338 -17.628 1.00 47.72 622 SER A O 1
ATOM 5087 N N . ILE A 1 623 ? 23.617 -9.875 -19.508 1.00 59.09 623 ILE A N 1
ATOM 5088 C CA . ILE A 1 623 ? 22.705 -8.805 -19.957 1.00 59.09 623 ILE A CA 1
ATOM 5089 C C . ILE A 1 623 ? 22.518 -8.879 -21.480 1.00 59.09 623 ILE A C 1
ATOM 5091 O O . ILE A 1 623 ? 23.486 -8.862 -22.229 1.00 59.09 623 ILE A O 1
ATOM 5095 N N . TRP A 1 624 ? 21.268 -8.936 -21.942 1.00 65.44 624 TRP A N 1
ATOM 5096 C CA . TRP A 1 624 ? 20.889 -9.009 -23.366 1.00 65.44 624 TRP A CA 1
ATOM 5097 C C . TRP A 1 624 ? 19.952 -7.861 -23.775 1.00 65.44 624 TRP A C 1
ATOM 5099 O O . TRP A 1 624 ? 19.067 -8.006 -24.619 1.00 65.44 624 TRP A O 1
ATOM 5109 N N . PHE A 1 625 ? 20.123 -6.712 -23.124 1.00 72.81 625 PHE A N 1
ATOM 5110 C CA . PHE A 1 625 ? 19.268 -5.539 -23.243 1.00 72.81 625 PHE A CA 1
ATOM 5111 C C . PHE A 1 625 ? 19.999 -4.262 -22.845 1.00 72.81 625 PHE A C 1
ATOM 5113 O O . PHE A 1 625 ? 20.984 -4.301 -22.111 1.00 72.81 625 PHE A O 1
ATOM 5120 N N . PHE A 1 626 ? 19.483 -3.108 -23.263 1.00 76.06 626 PHE A N 1
ATOM 5121 C CA . PHE A 1 626 ? 19.978 -1.828 -22.761 1.00 76.06 626 PHE A CA 1
ATOM 5122 C C . PHE A 1 626 ? 19.146 -1.369 -21.566 1.00 76.06 626 PHE A C 1
ATOM 5124 O O . PHE A 1 626 ? 17.929 -1.218 -21.666 1.00 76.06 626 PHE A O 1
ATOM 5131 N N . ALA A 1 627 ? 19.798 -1.128 -20.429 1.00 75.69 627 ALA A N 1
ATOM 5132 C CA . ALA A 1 627 ? 19.131 -0.586 -19.250 1.00 75.69 627 ALA A CA 1
ATOM 5133 C C . ALA A 1 627 ? 18.619 0.839 -19.525 1.00 75.69 627 ALA A C 1
ATOM 5135 O O . ALA A 1 627 ? 19.410 1.717 -19.892 1.00 75.69 627 ALA A O 1
ATOM 5136 N N . GLY A 1 628 ? 17.327 1.089 -19.299 1.00 74.38 628 GLY A N 1
ATOM 5137 C CA . GLY A 1 628 ? 16.677 2.368 -19.598 1.00 74.38 628 GLY A CA 1
ATOM 5138 C C . GLY A 1 628 ? 17.351 3.564 -18.956 1.00 74.38 628 GLY A C 1
ATOM 5139 O O . GLY A 1 628 ? 17.603 4.556 -19.628 1.00 74.38 628 GLY A O 1
ATOM 5140 N N . GLY A 1 629 ? 17.776 3.454 -17.694 1.00 75.75 629 GLY A N 1
ATOM 5141 C CA . GLY A 1 629 ? 18.513 4.535 -17.027 1.00 75.75 629 GLY A CA 1
ATOM 5142 C C . GLY A 1 629 ? 19.763 4.983 -17.800 1.00 75.75 629 GLY A C 1
ATOM 5143 O O . GLY A 1 629 ? 20.034 6.178 -17.925 1.00 75.75 629 GLY A O 1
ATOM 5144 N N . THR A 1 630 ? 20.490 4.037 -18.406 1.00 80.62 630 THR A N 1
ATOM 5145 C CA . THR A 1 630 ? 21.666 4.351 -19.233 1.00 80.62 630 THR A CA 1
ATOM 5146 C C . THR A 1 630 ? 21.248 4.954 -20.570 1.00 80.62 630 THR A C 1
ATOM 5148 O O . THR A 1 630 ? 21.837 5.942 -21.004 1.00 80.62 630 THR A O 1
ATOM 5151 N N . VAL A 1 631 ? 20.214 4.402 -21.208 1.00 82.50 631 VAL A N 1
ATOM 5152 C CA . VAL A 1 631 ? 19.691 4.888 -22.493 1.00 82.50 631 VAL A CA 1
ATOM 5153 C C . VAL A 1 631 ? 19.167 6.323 -22.370 1.00 82.50 631 VAL A C 1
ATOM 5155 O O . VAL A 1 631 ? 19.600 7.179 -23.141 1.00 82.50 631 VAL A O 1
ATOM 5158 N N . SER A 1 632 ? 18.343 6.614 -21.356 1.00 80.81 632 SER A N 1
ATOM 5159 C CA . SER A 1 632 ? 17.862 7.962 -21.014 1.00 80.81 632 SER A CA 1
ATOM 5160 C C . SER A 1 632 ? 19.022 8.919 -20.797 1.00 80.81 632 SER A C 1
ATOM 5162 O O . SER A 1 632 ? 19.080 9.969 -21.429 1.00 80.81 632 SER A O 1
ATOM 5164 N N . SER A 1 633 ? 19.981 8.547 -19.942 1.00 82.38 633 SER A N 1
ATOM 5165 C CA . SER A 1 633 ? 21.110 9.420 -19.616 1.00 82.38 633 SER A CA 1
ATOM 5166 C C . SER A 1 633 ? 21.958 9.746 -20.850 1.00 82.38 633 SER A C 1
ATOM 5168 O O . SER A 1 633 ? 22.330 10.899 -21.070 1.00 82.38 633 SER A O 1
ATOM 5170 N N . GLN A 1 634 ? 22.241 8.753 -21.701 1.00 84.56 634 GLN A N 1
ATOM 5171 C CA . GLN A 1 634 ? 22.973 8.988 -22.946 1.00 84.56 634 GLN A CA 1
ATOM 5172 C C . GLN A 1 634 ? 22.159 9.817 -23.949 1.00 84.56 634 GLN A C 1
ATOM 5174 O O . GLN A 1 634 ? 22.745 10.638 -24.656 1.00 84.56 634 GLN A O 1
ATOM 5179 N N . TYR A 1 635 ? 20.836 9.643 -23.999 1.00 84.81 635 TYR A N 1
ATOM 5180 C CA . TYR A 1 635 ? 19.946 10.446 -24.836 1.00 84.81 635 TYR A CA 1
ATOM 5181 C C . TYR A 1 635 ? 19.914 11.917 -24.396 1.00 84.81 635 TYR A C 1
ATOM 5183 O O . TYR A 1 635 ? 20.082 12.810 -25.223 1.00 84.81 635 TYR A O 1
ATOM 5191 N N . GLU A 1 636 ? 19.803 12.193 -23.096 1.00 84.00 636 GLU A N 1
ATOM 5192 C CA . GLU A 1 636 ? 19.863 13.558 -22.553 1.00 84.00 636 GLU A CA 1
ATOM 5193 C C . GLU A 1 636 ? 21.204 14.240 -22.840 1.00 84.00 636 GLU A C 1
ATOM 5195 O O . GLU A 1 636 ? 21.247 15.423 -23.178 1.00 84.00 636 GLU A O 1
ATOM 5200 N N . ARG A 1 637 ? 22.315 13.499 -22.734 1.00 85.50 637 ARG A N 1
ATOM 5201 C CA . ARG A 1 637 ? 23.641 13.995 -23.138 1.00 85.50 637 ARG A CA 1
ATOM 5202 C C . ARG A 1 637 ? 23.694 14.303 -24.630 1.00 85.50 637 ARG A C 1
ATOM 5204 O O . ARG A 1 637 ? 24.270 15.315 -25.021 1.00 85.50 637 ARG A O 1
ATOM 5211 N N . ALA A 1 638 ? 23.066 13.466 -25.456 1.00 85.88 638 ALA A N 1
ATOM 5212 C CA . ALA A 1 638 ? 22.950 13.713 -26.888 1.00 85.88 638 ALA A CA 1
ATOM 5213 C C . ALA A 1 638 ? 22.145 14.985 -27.189 1.00 85.88 638 ALA A C 1
ATOM 5215 O O . ALA A 1 638 ? 22.561 15.759 -28.046 1.00 85.88 638 ALA A O 1
ATOM 5216 N N . GLN A 1 639 ? 21.060 15.251 -26.453 1.00 84.69 639 GLN A N 1
ATOM 5217 C CA . GLN A 1 639 ? 20.297 16.498 -26.581 1.00 84.69 639 GLN A CA 1
ATOM 5218 C C . GLN A 1 639 ? 21.096 17.737 -26.148 1.00 84.69 639 GLN A C 1
ATOM 5220 O O . GLN A 1 639 ? 20.924 18.809 -26.722 1.00 84.69 639 GLN A O 1
ATOM 5225 N N . ARG A 1 640 ? 21.998 17.593 -25.170 1.00 86.81 640 ARG A N 1
ATOM 5226 C CA . ARG A 1 640 ? 22.893 18.662 -24.696 1.00 86.81 640 ARG A CA 1
ATOM 5227 C C . ARG A 1 640 ? 24.162 18.852 -25.538 1.00 86.81 640 ARG A C 1
ATOM 5229 O O . ARG A 1 640 ? 25.012 19.653 -25.164 1.00 86.81 640 ARG A O 1
ATOM 5236 N N . ASN A 1 641 ? 24.311 18.139 -26.661 1.00 87.62 641 ASN A N 1
ATOM 5237 C CA . ASN A 1 641 ? 25.543 18.100 -27.465 1.00 87.62 641 ASN A CA 1
ATOM 5238 C C . ASN A 1 641 ? 26.801 17.707 -26.657 1.00 87.62 641 ASN A C 1
ATOM 5240 O O . ASN A 1 641 ? 27.923 18.067 -27.012 1.00 87.62 641 ASN A O 1
ATOM 5244 N N . GLU A 1 642 ? 26.633 16.940 -25.578 1.00 89.50 642 GLU A N 1
ATOM 5245 C CA . GLU A 1 642 ? 27.736 16.384 -24.795 1.00 89.50 642 GLU A CA 1
ATOM 5246 C C . GLU A 1 642 ? 28.249 15.083 -25.433 1.00 89.50 642 GLU A C 1
ATOM 5248 O O . GLU A 1 642 ? 27.541 14.401 -26.183 1.00 89.50 642 GLU A O 1
ATOM 5253 N N . THR A 1 643 ? 29.484 14.684 -25.108 1.00 85.69 643 THR A N 1
ATOM 5254 C CA . THR A 1 643 ? 30.013 13.381 -25.545 1.00 85.69 643 THR A CA 1
ATOM 5255 C C . THR A 1 643 ? 29.138 12.240 -25.015 1.00 85.69 643 THR A C 1
ATOM 5257 O O . THR A 1 643 ? 28.928 12.084 -23.811 1.00 85.69 643 THR A O 1
ATOM 5260 N N . ASN A 1 644 ? 28.595 11.446 -25.934 1.00 86.25 644 ASN A N 1
ATOM 5261 C CA . ASN A 1 644 ? 27.657 10.372 -25.637 1.00 86.25 644 ASN A CA 1
ATOM 5262 C C . ASN A 1 644 ? 27.880 9.194 -26.589 1.00 86.25 644 ASN A C 1
ATOM 5264 O O . ASN A 1 644 ? 28.428 9.350 -27.681 1.00 86.25 644 ASN A O 1
ATOM 5268 N N . TYR A 1 645 ? 27.426 8.015 -26.176 1.00 82.38 645 TYR A N 1
ATOM 5269 C CA . TYR A 1 645 ? 27.430 6.804 -27.001 1.00 82.38 645 TYR A CA 1
ATOM 5270 C C . TYR A 1 645 ? 26.008 6.302 -27.273 1.00 82.38 645 TYR A C 1
ATOM 5272 O O . TYR A 1 645 ? 25.810 5.130 -27.579 1.00 82.38 645 TYR A O 1
ATOM 5280 N N . TYR A 1 646 ? 25.008 7.193 -27.226 1.00 80.81 646 TYR A N 1
ATOM 5281 C CA . TYR A 1 646 ? 23.602 6.844 -27.456 1.00 80.81 646 TYR A CA 1
ATOM 5282 C C . TYR A 1 646 ? 23.389 6.137 -28.804 1.00 80.81 646 TYR A C 1
ATOM 5284 O O . TYR A 1 646 ? 22.639 5.172 -28.903 1.00 80.81 646 TYR A O 1
ATOM 5292 N N . ARG A 1 647 ? 24.126 6.544 -29.848 1.00 79.12 647 ARG A N 1
ATOM 5293 C CA . ARG A 1 647 ? 24.071 5.891 -31.169 1.00 79.12 647 ARG A CA 1
ATOM 5294 C C . ARG A 1 647 ? 24.517 4.423 -31.160 1.00 79.12 647 ARG A C 1
ATOM 5296 O O . ARG A 1 647 ? 24.141 3.708 -32.082 1.00 79.12 647 ARG A O 1
ATOM 5303 N N . MET A 1 648 ? 25.298 4.002 -30.164 1.00 76.88 648 MET A N 1
ATOM 5304 C CA . MET A 1 648 ? 25.747 2.618 -29.986 1.00 76.88 648 MET A CA 1
ATOM 5305 C C . MET A 1 648 ? 24.733 1.765 -29.205 1.00 76.88 648 MET A C 1
ATOM 5307 O O . MET A 1 648 ? 24.779 0.543 -29.285 1.00 76.88 648 MET A O 1
ATOM 5311 N N . LEU A 1 649 ? 23.785 2.391 -28.497 1.00 77.94 649 LEU A N 1
ATOM 5312 C CA . LEU A 1 649 ? 22.702 1.723 -27.764 1.00 77.94 649 LEU A CA 1
ATOM 5313 C C . LEU A 1 649 ? 21.549 1.355 -28.711 1.00 77.94 649 LEU A C 1
ATOM 5315 O O . LEU A 1 649 ? 20.401 1.761 -28.528 1.00 77.94 649 LEU A O 1
ATOM 5319 N N . LYS A 1 650 ? 21.880 0.634 -29.785 1.00 76.62 650 LYS A N 1
ATOM 5320 C CA . LYS A 1 650 ? 20.937 0.153 -30.797 1.00 76.62 650 LYS A CA 1
ATOM 5321 C C . LYS A 1 650 ? 21.195 -1.317 -31.081 1.00 76.62 650 LYS A C 1
ATOM 5323 O O . LYS A 1 650 ? 22.333 -1.774 -31.046 1.00 76.62 650 LYS A O 1
ATOM 5328 N N . CYS A 1 651 ? 20.132 -2.039 -31.401 1.00 75.56 651 CYS A N 1
ATOM 5329 C CA . CYS A 1 651 ? 20.236 -3.426 -31.828 1.00 75.56 651 CYS A CA 1
ATOM 5330 C C . CYS A 1 651 ? 20.838 -3.529 -33.233 1.00 75.56 651 CYS A C 1
ATOM 5332 O O . CYS A 1 651 ? 20.637 -2.640 -34.066 1.00 75.56 651 CYS A O 1
ATOM 5334 N N . ARG A 1 652 ? 21.564 -4.619 -33.495 1.00 73.00 652 ARG A N 1
ATOM 5335 C CA . ARG A 1 652 ? 22.129 -4.923 -34.816 1.00 73.00 652 ARG A CA 1
ATOM 5336 C C . ARG A 1 652 ? 21.125 -5.739 -35.624 1.00 73.00 652 ARG A C 1
ATOM 5338 O O . ARG A 1 652 ? 20.423 -6.573 -35.066 1.00 73.00 652 ARG A O 1
ATOM 5345 N N . GLU A 1 653 ? 21.057 -5.510 -36.931 1.00 69.62 653 GLU A N 1
ATOM 5346 C CA . GLU A 1 653 ? 20.298 -6.379 -37.834 1.00 69.62 653 GLU A CA 1
ATOM 5347 C C . GLU A 1 653 ? 20.947 -7.766 -37.874 1.00 69.62 653 GLU A C 1
ATOM 5349 O O . GLU A 1 653 ? 22.131 -7.899 -38.196 1.00 69.62 653 GLU A O 1
ATOM 5354 N N . GLY A 1 654 ? 20.178 -8.801 -37.538 1.00 59.88 654 GLY A N 1
ATOM 5355 C CA . GLY A 1 654 ? 20.638 -10.175 -37.621 1.00 59.88 654 GLY A CA 1
ATOM 5356 C C . GLY A 1 654 ? 20.682 -10.614 -39.078 1.00 59.88 654 GLY A C 1
ATOM 5357 O O . GLY A 1 654 ? 19.651 -10.941 -39.663 1.00 59.88 654 GLY A O 1
ATOM 5358 N N . ALA A 1 655 ? 21.871 -10.641 -39.678 1.00 56.38 655 ALA A N 1
ATOM 5359 C CA . ALA A 1 655 ? 22.043 -11.236 -40.996 1.00 56.38 655 ALA A CA 1
ATOM 5360 C C . ALA A 1 655 ? 21.831 -12.751 -40.871 1.00 56.38 655 ALA A C 1
ATOM 5362 O O . ALA A 1 655 ? 22.644 -13.459 -40.280 1.00 56.38 655 ALA A O 1
ATOM 5363 N N . GLY A 1 656 ? 20.708 -13.252 -41.388 1.00 47.91 656 GLY A N 1
ATOM 5364 C CA . GLY A 1 656 ? 20.538 -14.684 -41.586 1.00 47.91 656 GLY A CA 1
ATOM 5365 C C . GLY A 1 656 ? 21.575 -15.186 -42.586 1.00 47.91 656 GLY A C 1
ATOM 5366 O O . GLY A 1 656 ? 21.847 -14.519 -43.584 1.00 47.91 656 GLY A O 1
ATOM 5367 N N . SER A 1 657 ? 22.120 -16.374 -42.343 1.00 44.28 657 SER A N 1
ATOM 5368 C CA . SER A 1 657 ? 22.858 -17.154 -43.332 1.00 44.28 657 SER A CA 1
ATOM 5369 C C . SER A 1 657 ? 21.903 -17.639 -44.428 1.00 44.28 657 SER A C 1
ATOM 5371 O O . SER A 1 657 ? 21.685 -18.828 -44.631 1.00 44.28 657 SER A O 1
ATOM 5373 N N . THR A 1 658 ? 21.314 -16.718 -45.190 1.00 42.66 658 THR A N 1
ATOM 5374 C CA . THR A 1 658 ? 20.963 -17.063 -46.560 1.00 42.66 658 THR A CA 1
ATOM 5375 C C . THR A 1 658 ? 22.293 -17.178 -47.279 1.00 42.66 658 THR A C 1
ATOM 5377 O O . THR A 1 658 ? 22.891 -16.165 -47.651 1.00 42.66 658 THR A O 1
ATOM 5380 N N . LEU A 1 659 ? 22.779 -18.411 -47.432 1.00 40.28 659 LEU A N 1
ATOM 5381 C CA . LEU A 1 659 ? 23.686 -18.765 -48.513 1.00 40.28 659 LEU A CA 1
ATOM 5382 C C . LEU A 1 659 ? 22.979 -18.353 -49.809 1.00 40.28 659 LEU A C 1
ATOM 5384 O O . LEU A 1 659 ? 22.287 -19.146 -50.435 1.00 40.28 659 LEU A O 1
ATOM 5388 N N . LEU A 1 660 ? 23.088 -17.079 -50.184 1.00 40.72 660 LEU A N 1
ATOM 5389 C CA . LEU A 1 660 ? 22.884 -16.673 -51.558 1.00 40.72 660 LEU A CA 1
ATOM 5390 C C . LEU A 1 660 ? 23.948 -17.462 -52.315 1.00 40.72 660 LEU A C 1
ATOM 5392 O O . LEU A 1 660 ? 25.135 -17.237 -52.047 1.00 40.72 660 LEU A O 1
ATOM 5396 N N . PRO A 1 661 ? 23.567 -18.435 -53.164 1.00 41.88 661 PRO A N 1
ATOM 5397 C CA . PRO A 1 661 ? 24.546 -19.208 -53.900 1.00 41.88 661 PRO A CA 1
ATOM 5398 C C . PRO A 1 661 ? 25.443 -18.202 -54.608 1.00 41.88 661 PRO A C 1
ATOM 5400 O O . PRO A 1 661 ? 24.969 -17.324 -55.336 1.00 41.88 661 PRO A O 1
ATOM 5403 N N . SER A 1 662 ? 26.744 -18.267 -54.320 1.00 51.59 662 SER A N 1
ATOM 5404 C CA . SER A 1 662 ? 27.711 -17.422 -55.008 1.00 51.59 662 SER A CA 1
ATOM 5405 C C . SER A 1 662 ? 27.485 -17.606 -56.510 1.00 51.59 662 SER A C 1
ATOM 5407 O O . SER A 1 662 ? 27.146 -18.706 -56.954 1.00 51.59 662 SER A O 1
ATOM 5409 N N . ARG A 1 663 ? 27.657 -16.554 -57.320 1.00 54.53 663 ARG A N 1
ATOM 5410 C CA . ARG A 1 663 ? 27.457 -16.646 -58.781 1.00 54.53 663 ARG A CA 1
ATOM 5411 C C . ARG A 1 663 ? 28.220 -17.829 -59.412 1.00 54.53 663 ARG A C 1
ATOM 5413 O O . ARG A 1 663 ? 27.762 -18.380 -60.405 1.00 54.53 663 ARG A O 1
ATOM 5420 N N . GLY A 1 664 ? 29.322 -18.267 -58.792 1.00 59.31 664 GLY A N 1
ATOM 5421 C CA . GLY A 1 664 ? 30.062 -19.474 -59.171 1.00 59.31 664 GLY A CA 1
ATOM 5422 C C . GLY A 1 664 ? 29.300 -20.790 -58.961 1.00 59.31 664 GLY A C 1
ATOM 5423 O O . GLY A 1 664 ? 29.388 -21.674 -59.801 1.00 59.31 664 GLY A O 1
ATOM 5424 N N . SER A 1 665 ? 28.491 -20.910 -57.907 1.00 56.50 665 SER A N 1
ATOM 5425 C CA . SER A 1 665 ? 27.701 -22.118 -57.605 1.00 56.50 665 SER A CA 1
ATOM 5426 C C . SER A 1 665 ? 26.593 -22.352 -58.643 1.00 56.50 665 SER A C 1
ATOM 5428 O O . SER A 1 665 ? 26.344 -23.482 -59.052 1.00 56.50 665 SER A O 1
ATOM 5430 N N . ILE A 1 666 ? 25.972 -21.267 -59.122 1.00 66.25 666 ILE A N 1
ATOM 5431 C CA . ILE A 1 666 ? 24.958 -21.303 -60.190 1.00 66.25 666 ILE A CA 1
ATOM 5432 C C . ILE A 1 666 ? 25.607 -21.661 -61.537 1.00 66.25 666 ILE A C 1
ATOM 5434 O O . ILE A 1 666 ? 25.052 -22.447 -62.301 1.00 66.25 666 ILE A O 1
ATOM 5438 N N . LEU A 1 667 ? 26.804 -21.131 -61.812 1.00 64.06 667 LEU A N 1
ATOM 5439 C CA . LEU A 1 667 ? 27.573 -21.452 -63.020 1.00 64.06 667 LEU A CA 1
ATOM 5440 C C . LEU A 1 667 ? 28.010 -22.919 -63.064 1.00 64.06 667 LEU A C 1
ATOM 5442 O O . LEU A 1 667 ? 27.894 -23.548 -64.111 1.00 64.06 667 LEU A O 1
ATOM 5446 N N . VAL A 1 668 ? 28.458 -23.482 -61.938 1.00 72.19 668 VAL A N 1
ATOM 5447 C CA . VAL A 1 668 ? 28.826 -24.904 -61.854 1.00 72.19 668 VAL A CA 1
ATOM 5448 C C . VAL A 1 668 ? 27.598 -25.796 -62.043 1.00 72.19 668 VAL A C 1
ATOM 5450 O O . VAL A 1 668 ? 27.668 -26.752 -62.806 1.00 72.19 668 VAL A O 1
ATOM 5453 N N . ALA A 1 669 ? 26.452 -25.460 -61.445 1.00 70.19 669 ALA A N 1
ATOM 5454 C CA . ALA A 1 669 ? 25.215 -26.216 -61.648 1.00 70.19 669 ALA A CA 1
ATOM 5455 C C . ALA A 1 669 ? 24.721 -26.164 -63.109 1.00 70.19 669 ALA A C 1
ATOM 5457 O O . ALA A 1 669 ? 24.278 -27.180 -63.641 1.00 70.19 669 ALA A O 1
ATOM 5458 N N . MET A 1 670 ? 24.856 -25.017 -63.786 1.00 71.00 670 MET A N 1
ATOM 5459 C CA . MET A 1 670 ? 24.541 -24.904 -65.216 1.00 71.00 670 MET A CA 1
ATOM 5460 C C . MET A 1 670 ? 25.524 -25.680 -66.100 1.00 71.00 670 MET A C 1
ATOM 5462 O O . MET A 1 670 ? 25.092 -26.361 -67.025 1.00 71.00 670 MET A O 1
ATOM 5466 N N . LEU A 1 671 ? 26.828 -25.639 -65.809 1.00 72.00 671 LEU A N 1
ATOM 5467 C CA . LEU A 1 671 ? 27.839 -26.404 -66.550 1.00 72.00 671 LEU A CA 1
ATOM 5468 C C . LEU A 1 671 ? 27.658 -27.915 -66.384 1.00 72.00 671 LEU A C 1
ATOM 5470 O O . LEU A 1 671 ? 27.753 -28.651 -67.363 1.00 72.00 671 LEU A O 1
ATOM 5474 N N . VAL A 1 672 ? 27.337 -28.374 -65.172 1.00 76.19 672 VAL A N 1
ATOM 5475 C CA . VAL A 1 672 ? 27.012 -29.781 -64.909 1.00 76.19 672 VAL A CA 1
ATOM 5476 C C . VAL A 1 672 ? 25.713 -30.173 -65.617 1.00 76.19 672 VAL A C 1
ATOM 5478 O O . VAL A 1 672 ? 25.662 -31.235 -66.227 1.00 76.19 672 VAL A O 1
ATOM 5481 N N . GLY A 1 673 ? 24.698 -29.303 -65.639 1.00 71.75 673 GLY A N 1
ATOM 5482 C CA . GLY A 1 673 ? 23.467 -29.534 -66.402 1.00 71.75 673 GLY A CA 1
ATOM 5483 C C . GLY A 1 673 ? 23.698 -29.667 -67.913 1.00 71.75 673 GLY A C 1
ATOM 5484 O O . GLY A 1 673 ? 23.113 -30.542 -68.546 1.00 71.75 673 GLY A O 1
ATOM 5485 N N . VAL A 1 674 ? 24.596 -28.860 -68.488 1.00 71.88 674 VAL A N 1
ATOM 5486 C CA . VAL A 1 674 ? 24.970 -28.940 -69.913 1.00 71.88 674 VAL A CA 1
ATOM 5487 C C . VAL A 1 674 ? 25.792 -30.199 -70.215 1.00 71.88 674 VAL A C 1
ATOM 5489 O O . VAL A 1 674 ? 25.565 -30.847 -71.234 1.00 71.88 674 VAL A O 1
ATOM 5492 N N . LEU A 1 675 ? 26.703 -30.595 -69.323 1.00 65.56 675 LEU A N 1
ATOM 5493 C CA . LEU A 1 675 ? 27.473 -31.838 -69.463 1.00 65.56 675 LEU A CA 1
ATOM 5494 C C . LEU A 1 675 ? 26.579 -33.083 -69.374 1.00 65.56 675 LEU A C 1
ATOM 5496 O O . LEU A 1 675 ? 26.723 -33.994 -70.184 1.00 65.56 675 LEU A O 1
ATOM 5500 N N . VAL A 1 676 ? 25.615 -33.099 -68.451 1.00 70.00 676 VAL A N 1
ATOM 5501 C CA . VAL A 1 676 ? 24.652 -34.203 -68.307 1.00 70.00 676 VAL A CA 1
ATOM 5502 C C . VAL A 1 676 ? 23.679 -34.258 -69.492 1.00 70.00 676 VAL A C 1
ATOM 5504 O O . VAL A 1 676 ? 23.336 -35.345 -69.948 1.00 70.00 676 VAL A O 1
ATOM 5507 N N . ALA A 1 677 ? 23.278 -33.110 -70.049 1.00 61.47 677 ALA A N 1
ATOM 5508 C CA . ALA A 1 677 ? 22.444 -33.067 -71.251 1.00 61.47 677 ALA A CA 1
ATOM 5509 C C . ALA A 1 677 ? 23.173 -33.576 -72.509 1.00 61.47 677 ALA A C 1
ATOM 5511 O O . ALA A 1 677 ? 22.537 -34.177 -73.373 1.00 61.47 677 ALA A O 1
ATOM 5512 N N . ASN A 1 678 ? 24.493 -33.378 -72.601 1.00 59.94 678 ASN A N 1
ATOM 5513 C CA . ASN A 1 678 ? 25.299 -33.897 -73.710 1.00 59.94 678 ASN A CA 1
ATOM 5514 C C . ASN A 1 678 ? 25.595 -35.401 -73.581 1.00 59.94 678 ASN A C 1
ATOM 5516 O O . ASN A 1 678 ? 25.631 -36.083 -74.594 1.00 59.94 678 ASN A O 1
ATOM 5520 N N . LEU A 1 679 ? 25.711 -35.941 -72.363 1.00 57.47 679 LEU A N 1
ATOM 5521 C CA . LEU A 1 679 ? 25.874 -37.387 -72.116 1.00 57.47 679 LEU A CA 1
ATOM 5522 C C . LEU A 1 679 ? 24.591 -38.215 -72.330 1.00 57.47 679 LEU A C 1
ATOM 5524 O O . LEU A 1 679 ? 24.650 -39.435 -72.356 1.00 57.47 679 LEU A O 1
ATOM 5528 N N . SER A 1 680 ? 23.435 -37.563 -72.469 1.00 54.00 680 SER A N 1
ATOM 5529 C CA . SER A 1 680 ? 22.132 -38.193 -72.748 1.00 54.00 680 SER A CA 1
ATOM 5530 C C . SER A 1 680 ? 21.825 -38.292 -74.256 1.00 54.00 680 SER A C 1
ATOM 5532 O O . SER A 1 680 ? 20.765 -38.772 -74.656 1.00 54.00 680 SER A O 1
ATOM 5534 N N . ARG A 1 681 ? 22.726 -37.786 -75.111 1.00 56.12 681 ARG A N 1
ATOM 5535 C CA . ARG A 1 681 ? 22.533 -37.697 -76.567 1.00 56.12 681 ARG A CA 1
ATOM 5536 C C . ARG A 1 681 ? 23.438 -38.606 -77.404 1.00 56.12 681 ARG A C 1
ATOM 5538 O O . ARG A 1 681 ? 23.330 -38.521 -78.625 1.00 56.12 681 ARG A O 1
ATOM 5545 N N . ASP A 1 682 ? 24.221 -39.475 -76.766 1.00 45.00 682 ASP A N 1
ATOM 5546 C CA . ASP A 1 682 ? 25.000 -40.543 -77.411 1.00 45.00 682 ASP A CA 1
ATOM 5547 C C . ASP A 1 682 ? 24.469 -41.933 -77.037 1.00 45.00 682 ASP A C 1
ATOM 5549 O O . ASP A 1 682 ? 24.204 -42.164 -75.831 1.00 45.00 682 ASP A O 1
#

Foldseek 3Di:
DPPPDPVPPPCLFCVVPPDDQLQFKFWEFEWEAPFQQAIDLGTPDTDIDGDFGFPPPDDPDHQWDKDDWDQDPPPPRATKIKTKHFDKDFVCPPDPPPVPTGIDTDDIDIDIDHQQQFFAAQDADPPPDPNDDPNHVNQLADPQWHKDAAHRPGDDWQRIWTHGAFQFFADPVDFGTHGRVVLVPDDPVCNVNNHTHGFDDDPPPPPPDPDDPDDDDDPDDDDDPVVVVVVVVVVVVVNPPVHLVVVVVVVVVVVVVVVVVVVVVVVVPDDDDDCPVPVPVVPPDPPDPPPPDDPDPPPPPPLDAFDQVLLVVVVVVVVLQVVQFLVCVLVDDQVSQFDDLLQCPCVCPLCVVLLVLQQVVQVVQQLCQAPFDQPDDDVPDGTDDFDAPVVQLVSFVCSQRRDPQFFKKKWWWAAQLGQHPVVRGRDGIWMWMKGWDDPDPPPPPPDPNGYIYIYGLSNHRPVSRPCPDPQFVVLCVVFAVDDPQWDKDKAFDWDAPDPVRPDIDTDPPPIRIGTFHDSVSKDKDGWGAFHPNVPPPSDDTSRATKIKIKTWHWHADPVRDIGTTTIIMTIGGSVSDWAFQFSDDPPNSHSNHSNQLASDTAGICGWRADTHQWFQNDNDVPDGTDRSVLLSVLVVCVVVVHDHDNVVRHTHGRDDPPPPPDPVNVVVVVVVVVVVVVVVVD

InterPro domains:
  IPR043458 G-protein coupled receptor 158/179 [PTHR32546] (53-198)
  IPR054714 GPR158/179, extracellular domain [PF22572] (66-168)
  IPR054714 GPR158/179, extracellular domain [PF22572] (524-614)

Secondary structure (DSSP, 8-state):
-------------GGGTTS-GGGGEEEEEEE-EEETTEE-SS-SEEEEEE-PPPTT---SS-SSEEPPPEE-TTTT-SEEEEEEEEEEEES-TT-S-GGG--EEEEEEEEEEEEGGG-----S---TT-TT--TTTT-----TTEEEEE-TTS-SSTT-EEEEEPTTEE--TT--SSEEHHHHHHS-TTGGGGGPPEE-----------S--S----PPPPPPPHHHHHHHHHHHHHHTTTHHHHHHHHHHHHHHHHHHHHHHHHHTTSS--SSSTTTSTTS-S----TTSS-SSS-TT--------HHHHHHHHHHHHHHHH--TTTGGGS-GGGGB--GGGGTTHHHHTHHHHHHHHHHHHHHHHHHHH--TT-EETTEEPPPPPPHHHHHHHHHHHHHH-SSEEEEEEEEPTTT-EETTTTEE-S---EEEEE--------TT----EEEEEEGGGS-GGG-GGGSHHHHHHHHHHSS--TTPEEEEE--EEESSTT---EEE-SS-SEEEEE--GGG-EEPPPEE---TT--TTS----SEEEEEEEEEEEE-TTS-EEEEEEEEEEEEGGGSPP--S---TTS--TTTT----SS-EETTTEEPPPTTEE--S--TT--SEEHHHHHHHHHHHHTT-S--GGGSSPEE---------HHHHHHHHHHHHHHHHHT--

Organism: NCBI:txid282301